Protein AF-0000000067050439 (afdb_homodimer)

Secondary structure (DSSP, 8-state):
---S--SS----GGGG--SEEEEEEEEET-SS--HHHHHHHHTS--EEEEEEEEGGGGGSHHHIIIIISSSEEEEEE-S--TTTS-EEEE-TTSEEEEEEEHHHHHHHT---EE-TTTTSSS-EEEEEEEHHHHHH-TTSHHHHHHHHIIIII---EEEEEEEEE-SS--THHHHHHTGGGT-EEEPPEEEEEEEEEEEEE---TT-TT-BTTTB--HHHHHHHHHHHHHHHHH-S--SS-S-TTSSPSSEEEEEEEEEEEEEEEE-HHHHHHHHHHHHHGGGS--S-SEEEEEEEE-TT-TTS--SS-----SS---EEEEEEETTS-EEEEEEE---SSS--/---S--SS----GGGG--SEEEEEEEEET-SS--HHHHHHHHTS--EEEEEEEEGGGGSSHHHIIIIISSSEEEEEE-S--TTTS-EEEE-TTSEEEEEEEHHHHHHHT---EE-TTTTSSS-EEEEEEEHHHHHH-TTSHHHHHHHHIIIII---EEEEEEEEE-SS--THHHHHHTGGGT-EEEPPEEEEEEEEEEEEE---TT-TT-BTTTB--HHHHHHHHHHHHHHHHH-S--SS-S-TTSSPSSEEEEEEEEEEEEEEEE-HHHHHHHHHHHHHGGGS--S-SEEEEEEEE-TT-TTS--SS-----SS---EEEEEEETTS-EEEEEEE---SSS--

Nearest PDB structures (foldseek):
  6ahr-assembly1_L  TM=8.702E-01  e=6.593E-51  Homo sapiens
  2hvy-assembly1_A  TM=1.397E-01  e=5.947E+00  Pyrococcus furiosus
  8tzr-assembly1_B  TM=1.098E-01  e=3.118E+00  Homo sapiens
  6ahr-assembly1_L  TM=8.702E-01  e=6.934E-52  Homo sapiens
  8w7d-assembly1_C  TM=1.546E-01  e=7.294E-02  Escherichia coli K-12

Sequence (688 aa):
MSDFCGPTDCNRPGSSVHGISQVSFLIPECGILSKELKDLVMGFGPYYFVKGLPLYELITHEFINTFVKKGSCYALTYNTNIDEDNTVALLPNGKLILSLDKDTYEETGLQGRPSQYSGRKTMRFIVSIDLMDLSSNLDSKKYKRVSWAFKEKKPLKFDFLLAWHQTGAEGSTMMSYFSGYGIQEHQPKIALSTTPDLRCPVLRSGLLGGEPEAACSAHELFDWLGAVFSHADLNNEPYNFVSTYCCPQPSSVVAQASLCSVTGFLLPERICVLLEQLCRYFDEPKLAPWVTLSVQGFADSPVSWRESEHGFQKGGEHLYNFVIFNNRDYWLQMAVGADDDCPPMSDFCGPTDCNRPGSSVHGISQVSFLIPECGILSKELKDLVMGFGPYYFVKGLPLYELITHEFINTFVKKGSCYALTYNTNIDEDNTVALLPNGKLILSLDKDTYEETGLQGRPSQYSGRKTMRFIVSIDLMDLSSNLDSKKYKRVSWAFKEKKPLKFDFLLAWHQTGAEGSTMMSYFSGYGIQEHQPKIALSTTPDLRCPVLRSGLLGGEPEAACSAHELFDWLGAVFSHADLNNEPYNFVSTYCCPQPSSVVAQASLCSVTGFLLPERICVLLEQLCRYFDEPKLAPWVTLSVQGFADSPVSWRESEHGFQKGGEHLYNFVIFNNRDYWLQMAVGADDDCPP

Foldseek 3Di:
DPCPCPPDPCPDPLLLFAWFFKKKKKFFQDFDDDPVLVCLQQVLAKKKKFFFAWPLLCLDLVNCVPFQVQFFKWKWFPPDFLVPDWIWIAGRNQKIKIKAFPVLVVQLVADWAWFVPPPDPTIITMDIDRSVVLNVDCPDPVVVSNSCSCPPRDGDTGIMMMDGDHDPDHPVVVCVSCVVRVMDMDDWDKQKDKDFFDKAFAADLVCQCADPQHGHHPVLRVQLVVVQVVVSVPDPPSPDPVPPPRRDPPIDTGGMMMMMMIGDRGDSVSVVVSVVVLLCVLVDPDPTQKMKMKIWRFQSGLPLAADPNYHSDHRDTFMKMWIAGSVRRMDIDGDGSNHDDDDD/DPCPCPPDPCVDPLLLFAWFFKKKKKFFLDFDDDPVLVCLQQVLAKKKKFFFAWPLLCLDLVNCVPFQVQFFKWKWFPPDFLVPDWIWIAGRNQKIKIKAWPVLVVQLVADWAWFVPPPDDTIITMDIDRSVVLNVDCPDPVVVSNSCSCPPRDGDTGIMMMDGDHDPDHPVVVCVSCVVRVMDMDDWDKQKDKAFFDKAFAADLVCQCADPQHGHHPVLRVQLVVVQVVVSVPDPPSPDPVPPPRRDPPIDTGGMMMMMMIGDRGDSVSVVVSVVVLLCVLVDPDPTQKMKMKIWRFQSGLPLAADPNHHSDHRDTFMKMWIAGSVRRMDIDGDGSNHDDDDD

InterPro domains:
  IPR013893 Ribonuclease P protein subunit Rpp40 [PF08584] (56-327)
  IPR013893 Ribonuclease P protein subunit Rpp40 [PTHR15396] (21-343)

Structure (mmCIF, N/CA/C/O backbone):
data_AF-0000000067050439-model_v1
#
loop_
_entity.id
_entity.type
_entity.pdbx_description
1 polymer 'Ribonuclease P/MRP subunit p40'
#
loop_
_atom_site.group_PDB
_atom_site.id
_atom_site.type_symbol
_atom_site.label_atom_id
_atom_site.label_alt_id
_atom_site.label_comp_id
_atom_site.label_asym_id
_atom_site.label_entity_id
_atom_site.label_seq_id
_atom_site.pdbx_PDB_ins_code
_atom_site.Cartn_x
_atom_site.Cartn_y
_atom_site.Cartn_z
_atom_site.occupancy
_atom_site.B_iso_or_equiv
_atom_site.auth_seq_id
_atom_site.auth_comp_id
_atom_site.auth_asym_id
_atom_site.auth_atom_id
_atom_site.pdbx_PDB_model_num
ATOM 1 N N . MET A 1 1 ? 19.719 -2.029 14.961 1 16.5 1 MET A N 1
ATOM 2 C CA . MET A 1 1 ? 19.641 -2.949 13.828 1 16.5 1 MET A CA 1
ATOM 3 C C . MET A 1 1 ? 18.203 -3.428 13.617 1 16.5 1 MET A C 1
ATOM 5 O O . MET A 1 1 ? 17.781 -4.414 14.219 1 16.5 1 MET A O 1
ATOM 9 N N . SER A 1 2 ? 17.312 -2.506 13.734 1 22.33 2 SER A N 1
ATOM 10 C CA . SER A 1 2 ? 15.883 -2.791 13.828 1 22.33 2 SER A CA 1
ATOM 11 C C . SER A 1 2 ? 15.414 -3.633 12.648 1 22.33 2 SER A C 1
ATOM 13 O O . SER A 1 2 ? 15.742 -3.336 11.492 1 22.33 2 SER A O 1
ATOM 15 N N . ASP A 1 3 ? 15.312 -4.906 12.875 1 24.02 3 ASP A N 1
ATOM 16 C CA . ASP A 1 3 ? 14.984 -6.066 12.055 1 24.02 3 ASP A CA 1
ATOM 17 C C . ASP A 1 3 ? 13.68 -5.855 11.297 1 24.02 3 ASP A C 1
ATOM 19 O O . ASP A 1 3 ? 12.625 -5.676 11.906 1 24.02 3 ASP A O 1
ATOM 23 N N . PHE A 1 4 ? 13.766 -5.102 10.25 1 26.8 4 PHE A N 1
ATOM 24 C CA . PHE A 1 4 ? 12.727 -4.84 9.266 1 26.8 4 PHE A CA 1
ATOM 25 C C . PHE A 1 4 ? 11.828 -6.055 9.086 1 26.8 4 PHE A C 1
ATOM 27 O O . PHE A 1 4 ? 10.633 -5.918 8.828 1 26.8 4 PHE A O 1
ATOM 34 N N . CYS A 1 5 ? 12.477 -7.199 8.688 1 27.95 5 CYS A N 1
ATOM 35 C CA . CYS A 1 5 ? 11.859 -8.477 8.328 1 27.95 5 CYS A CA 1
ATOM 36 C C . CYS A 1 5 ? 11.516 -9.281 9.578 1 27.95 5 CYS A C 1
ATOM 38 O O . CYS A 1 5 ? 12.336 -10.055 10.07 1 27.95 5 CYS A O 1
ATOM 40 N N . GLY A 1 6 ? 11 -8.648 10.578 1 28.27 6 GLY A N 1
ATOM 41 C CA . GLY A 1 6 ? 10.688 -9.82 11.367 1 28.27 6 GLY A CA 1
ATOM 42 C C . GLY A 1 6 ? 9.766 -10.797 10.656 1 28.27 6 GLY A C 1
ATOM 43 O O . GLY A 1 6 ? 9.062 -10.422 9.711 1 28.27 6 GLY A O 1
ATOM 44 N N . PRO A 1 7 ? 10.008 -12.117 10.633 1 32.09 7 PRO A N 1
ATOM 45 C CA . PRO A 1 7 ? 9.383 -13.234 9.922 1 32.09 7 PRO A CA 1
ATOM 46 C C . PRO A 1 7 ? 7.867 -13.07 9.773 1 32.09 7 PRO A C 1
ATOM 48 O O . PRO A 1 7 ? 7.289 -13.5 8.773 1 32.09 7 PRO A O 1
ATOM 51 N N . THR A 1 8 ? 7.125 -12.781 10.781 1 33.69 8 THR A N 1
ATOM 52 C CA . THR A 1 8 ? 5.711 -13.133 10.82 1 33.69 8 THR A CA 1
ATOM 53 C C . THR A 1 8 ? 4.867 -12.062 10.133 1 33.69 8 THR A C 1
ATOM 55 O O . THR A 1 8 ? 3.838 -12.375 9.523 1 33.69 8 THR A O 1
ATOM 58 N N . ASP A 1 9 ? 4.941 -10.766 10.586 1 34.25 9 ASP A N 1
ATOM 59 C CA . ASP A 1 9 ? 3.865 -9.828 10.281 1 34.25 9 ASP A CA 1
ATOM 60 C C . ASP A 1 9 ? 4.168 -9.031 9.016 1 34.25 9 ASP A C 1
ATOM 62 O O . ASP A 1 9 ? 4.582 -7.875 9.078 1 34.25 9 ASP A O 1
ATOM 66 N N . CYS A 1 10 ? 4.777 -9.57 8.047 1 34.25 10 CYS A N 1
ATOM 67 C CA . CYS A 1 10 ? 4.918 -8.93 6.746 1 34.25 10 CYS A CA 1
ATOM 68 C C . CYS A 1 10 ? 3.564 -8.477 6.207 1 34.25 10 CYS A C 1
ATOM 70 O O . CYS A 1 10 ? 2.982 -9.141 5.348 1 34.25 10 CYS A O 1
ATOM 72 N N . ASN A 1 11 ? 2.711 -8.031 6.859 1 38.75 11 ASN A N 1
ATOM 73 C CA . ASN A 1 11 ? 1.495 -7.496 6.25 1 38.75 11 ASN A CA 1
ATOM 74 C C . ASN A 1 11 ? 1.808 -6.375 5.266 1 38.75 11 ASN A C 1
ATOM 76 O O . ASN A 1 11 ? 1.307 -5.258 5.41 1 38.75 11 ASN A O 1
ATOM 80 N N . ARG A 1 12 ? 2.912 -6.594 4.469 1 44.56 12 ARG A N 1
ATOM 81 C CA . ARG A 1 12 ? 3.303 -5.656 3.42 1 44.56 12 ARG A CA 1
ATOM 82 C C . ARG A 1 12 ? 2.361 -5.746 2.225 1 44.56 12 ARG A C 1
ATOM 84 O O . ARG A 1 12 ? 1.794 -6.805 1.953 1 44.56 12 ARG A O 1
ATOM 91 N N . PRO A 1 13 ? 1.92 -4.633 1.777 1 47.62 13 PRO A N 1
ATOM 92 C CA . PRO A 1 13 ? 1.087 -4.68 0.573 1 47.62 13 PRO A CA 1
ATOM 93 C C . PRO A 1 13 ? 1.54 -5.754 -0.416 1 47.62 13 PRO A C 1
ATOM 95 O O . PRO A 1 13 ? 0.708 -6.395 -1.061 1 47.62 13 PRO A O 1
ATOM 98 N N . GLY A 1 14 ? 2.867 -5.945 -0.513 1 51.16 14 GLY A N 1
ATOM 99 C CA . GLY A 1 14 ? 3.377 -6.934 -1.45 1 51.16 14 GLY A CA 1
ATOM 100 C C . GLY A 1 14 ? 3.01 -8.352 -1.075 1 51.16 14 GLY A C 1
ATOM 101 O O . GLY A 1 14 ? 3.098 -9.266 -1.903 1 51.16 14 GLY A O 1
ATOM 102 N N . SER A 1 15 ? 2.637 -8.398 0.191 1 53.16 15 SER A N 1
ATOM 103 C CA . SER A 1 15 ? 2.344 -9.758 0.636 1 53.16 15 SER A CA 1
ATOM 104 C C . SER A 1 15 ? 0.953 -10.195 0.188 1 53.16 15 SER A C 1
ATOM 106 O O . SER A 1 15 ? 0.576 -11.352 0.368 1 53.16 15 SER A O 1
ATOM 108 N N . SER A 1 16 ? 0.408 -9.297 -0.619 1 57.53 16 SER A N 1
ATOM 109 C CA . SER A 1 16 ? -0.989 -9.555 -0.951 1 57.53 16 SER A CA 1
ATOM 110 C C . SER A 1 16 ? -1.111 -10.359 -2.242 1 57.53 16 SER A C 1
ATOM 112 O O . SER A 1 16 ? -2.188 -10.867 -2.564 1 57.53 16 SER A O 1
ATOM 114 N N . VAL A 1 17 ? -0.007 -10.391 -2.98 1 60.41 17 VAL A N 1
ATOM 115 C CA . VAL A 1 17 ? -0.057 -11.164 -4.215 1 60.41 17 VAL A CA 1
ATOM 116 C C . VAL A 1 17 ? 0.537 -12.555 -3.982 1 60.41 17 VAL A C 1
ATOM 118 O O . VAL A 1 17 ? 1.736 -12.688 -3.729 1 60.41 17 VAL A O 1
ATOM 121 N N . HIS A 1 18 ? -0.5 -13.469 -3.957 1 67.38 18 HIS A N 1
ATOM 122 C CA . HIS A 1 18 ? -0.06 -14.852 -3.812 1 67.38 18 HIS A CA 1
ATOM 123 C C . HIS A 1 18 ? 0.102 -15.523 -5.172 1 67.38 18 HIS A C 1
ATOM 125 O O . HIS A 1 18 ? -0.629 -15.211 -6.113 1 67.38 18 HIS A O 1
ATOM 131 N N . GLY A 1 19 ? 1.312 -16.031 -5.469 1 80.81 19 GLY A N 1
ATOM 132 C CA . GLY A 1 19 ? 1.628 -16.641 -6.75 1 80.81 19 GLY A CA 1
ATOM 133 C C . GLY A 1 19 ? 2.279 -15.68 -7.727 1 80.81 19 GLY A C 1
ATOM 134 O O . GLY A 1 19 ? 1.717 -15.383 -8.781 1 80.81 19 GLY A O 1
ATOM 135 N N . ILE A 1 20 ? 3.271 -15.273 -7.496 1 88.62 20 ILE A N 1
ATOM 136 C CA . ILE A 1 20 ? 4.012 -14.312 -8.305 1 88.62 20 ILE A CA 1
ATOM 137 C C . ILE A 1 20 ? 4.656 -15.023 -9.492 1 88.62 20 ILE A C 1
ATOM 139 O O . ILE A 1 20 ? 5.363 -16.016 -9.32 1 88.62 20 ILE A O 1
ATOM 143 N N . SER A 1 21 ? 4.34 -14.539 -10.734 1 92 21 SER A N 1
ATOM 144 C CA . SER A 1 21 ? 4.848 -15.172 -11.945 1 92 21 SER A CA 1
ATOM 145 C C . SER A 1 21 ? 6.062 -14.438 -12.492 1 92 21 SER A C 1
ATOM 147 O O . SER A 1 21 ? 6.848 -15 -13.258 1 92 21 SER A O 1
ATOM 149 N N . GLN A 1 22 ? 6.152 -13.18 -12.117 1 93.69 22 GLN A N 1
ATOM 150 C CA . GLN A 1 22 ? 7.238 -12.391 -12.695 1 93.69 22 GLN A CA 1
ATOM 151 C C . GLN A 1 22 ? 7.586 -11.203 -11.805 1 93.69 22 GLN A C 1
ATOM 153 O O . GLN A 1 22 ? 6.699 -10.57 -11.227 1 93.69 22 GLN A O 1
ATOM 158 N N . VAL A 1 23 ? 8.867 -10.906 -11.703 1 95.5 23 VAL A N 1
ATOM 159 C CA . VAL A 1 23 ? 9.359 -9.688 -11.07 1 95.5 23 VAL A CA 1
ATOM 160 C C . VAL A 1 23 ? 10.406 -9.023 -11.961 1 95.5 23 VAL A C 1
ATOM 162 O O . VAL A 1 23 ? 11.227 -9.711 -12.578 1 95.5 23 VAL A O 1
ATOM 165 N N . SER A 1 24 ? 10.297 -7.773 -12.125 1 96.38 24 SER A N 1
ATOM 166 C CA . SER A 1 24 ? 11.258 -7.02 -12.922 1 96.38 24 SER A CA 1
ATOM 167 C C . SER A 1 24 ? 11.664 -5.727 -12.227 1 96.38 24 SER A C 1
ATOM 169 O O . SER A 1 24 ? 10.875 -5.133 -11.492 1 96.38 24 SER A O 1
ATOM 171 N N . PHE A 1 25 ? 12.945 -5.344 -12.398 1 97.25 25 PHE A N 1
ATOM 172 C CA . PHE A 1 25 ? 13.367 -4.047 -11.883 1 97.25 25 PHE A CA 1
ATOM 173 C C . PHE A 1 25 ? 14.328 -3.367 -12.844 1 97.25 25 PHE A C 1
ATOM 175 O O . PHE A 1 25 ? 14.969 -4.027 -13.664 1 97.25 25 PHE A O 1
ATOM 182 N N . LEU A 1 26 ? 14.312 -2.1 -12.852 1 96.75 26 LEU A N 1
ATOM 183 C CA . LEU A 1 26 ? 15.164 -1.25 -13.68 1 96.75 26 LEU A CA 1
ATOM 184 C C . LEU A 1 26 ? 15.906 -0.227 -12.82 1 96.75 26 LEU A C 1
ATOM 186 O O . LEU A 1 26 ? 15.305 0.413 -11.953 1 96.75 26 LEU A O 1
ATOM 190 N N . ILE A 1 27 ? 17.219 -0.145 -12.992 1 97.62 27 ILE A N 1
ATOM 191 C CA . ILE A 1 27 ? 18.062 0.844 -12.32 1 97.62 27 ILE A CA 1
ATOM 192 C C . ILE A 1 27 ? 18.766 1.717 -13.359 1 97.62 27 ILE A C 1
ATOM 194 O O . ILE A 1 27 ? 19.719 1.282 -14 1 97.62 27 ILE A O 1
ATOM 198 N N . PRO A 1 28 ? 18.266 2.949 -13.461 1 96.69 28 PRO A N 1
ATOM 199 C CA . PRO A 1 28 ? 18.984 3.861 -14.352 1 96.69 28 PRO A CA 1
ATOM 200 C C . PRO A 1 28 ? 20.391 4.211 -13.836 1 96.69 28 PRO A C 1
ATOM 202 O O . PRO A 1 28 ? 20.641 4.113 -12.633 1 96.69 28 PRO A O 1
ATOM 205 N N . GLU A 1 29 ? 21.312 4.609 -14.703 1 96.62 29 GLU A N 1
ATOM 206 C CA . GLU A 1 29 ? 22.672 5.031 -14.391 1 96.62 29 GLU A CA 1
ATOM 207 C C . GLU A 1 29 ? 23.438 3.939 -13.648 1 96.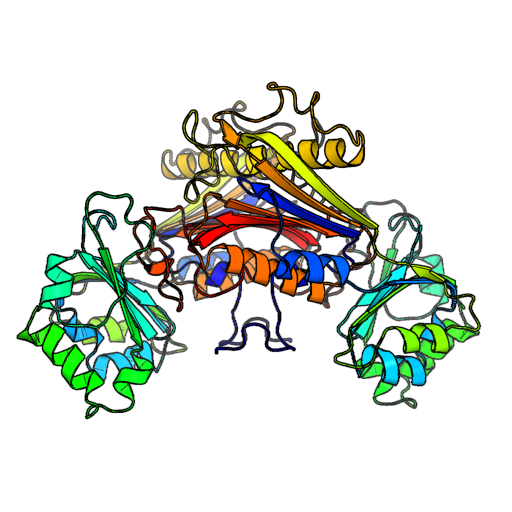62 29 GLU A C 1
ATOM 209 O O . GLU A 1 29 ? 24.141 4.215 -12.672 1 96.62 29 GLU A O 1
ATOM 214 N N . CYS A 1 30 ? 23.078 2.738 -14 1 94.88 30 CYS A N 1
ATOM 215 C CA . CYS A 1 30 ? 23.734 1.583 -13.398 1 94.88 30 CYS A CA 1
ATOM 216 C C . CYS A 1 30 ? 24.234 0.623 -14.477 1 94.88 30 CYS A C 1
ATOM 218 O O . CYS A 1 30 ? 23.438 0.007 -15.18 1 94.88 30 CYS A O 1
ATOM 220 N N . GLY A 1 31 ? 25.531 0.478 -14.555 1 90.5 31 GLY A N 1
ATOM 221 C CA . GLY A 1 31 ? 26.125 -0.41 -15.539 1 90.5 31 GLY A CA 1
ATOM 222 C C . GLY A 1 31 ? 26.297 -1.832 -15.039 1 90.5 31 GLY A C 1
ATOM 223 O O . GLY A 1 31 ? 26.219 -2.783 -15.82 1 90.5 31 GLY A O 1
ATOM 224 N N . ILE A 1 32 ? 26.625 -1.901 -13.805 1 90.88 32 ILE A N 1
ATOM 225 C CA . ILE A 1 32 ? 26.844 -3.213 -13.203 1 90.88 32 ILE A CA 1
ATOM 226 C C . ILE A 1 32 ? 26.062 -3.316 -11.891 1 90.88 32 ILE A C 1
ATOM 228 O O . ILE A 1 32 ? 26.219 -2.48 -11 1 90.88 32 ILE A O 1
ATOM 232 N N . LEU A 1 33 ? 25.219 -4.352 -11.883 1 92.44 33 LEU A N 1
ATOM 233 C CA . LEU A 1 33 ? 24.484 -4.57 -10.648 1 92.44 33 LEU A CA 1
ATOM 234 C C . LEU A 1 33 ? 25.422 -4.918 -9.5 1 92.44 33 LEU A C 1
ATOM 236 O O . LEU A 1 33 ? 26.438 -5.598 -9.703 1 92.44 33 LEU A O 1
ATOM 240 N N . SER A 1 34 ? 25.109 -4.477 -8.375 1 92.69 34 SER A N 1
ATOM 241 C CA . SER A 1 34 ? 25.891 -4.84 -7.199 1 92.69 34 SER A CA 1
ATOM 242 C C . SER A 1 34 ? 25.906 -6.352 -6.988 1 92.69 34 SER A C 1
ATOM 244 O O . SER A 1 34 ? 24.984 -7.051 -7.43 1 92.69 34 SER A O 1
ATOM 246 N N . LYS A 1 35 ? 26.906 -6.863 -6.34 1 93.38 35 LYS A N 1
ATOM 247 C CA . LYS A 1 35 ? 27 -8.289 -6.035 1 93.38 35 LYS A CA 1
ATOM 248 C C . LYS A 1 35 ? 25.812 -8.758 -5.203 1 93.38 35 LYS A C 1
ATOM 250 O O . LYS A 1 35 ? 25.281 -9.852 -5.418 1 93.38 35 LYS A O 1
ATOM 255 N N . GLU A 1 36 ? 25.375 -7.902 -4.316 1 93.25 36 GLU A N 1
ATOM 256 C CA . GLU A 1 36 ? 24.25 -8.234 -3.438 1 93.25 36 GLU A CA 1
ATOM 257 C C . GLU A 1 36 ? 22.984 -8.461 -4.238 1 93.25 36 GLU A C 1
ATOM 259 O O . GLU A 1 36 ? 22.266 -9.445 -4.02 1 93.25 36 GLU A O 1
ATOM 264 N N . LEU A 1 37 ? 22.781 -7.578 -5.141 1 94.75 37 LEU A N 1
ATOM 265 C CA . LEU A 1 37 ? 21.562 -7.68 -5.945 1 94.75 37 LEU A CA 1
ATOM 266 C C . LEU A 1 37 ? 21.641 -8.859 -6.902 1 94.75 37 LEU A C 1
ATOM 268 O O . LEU A 1 37 ? 20.672 -9.586 -7.078 1 94.75 37 LEU A O 1
ATOM 272 N N . LYS A 1 38 ? 22.781 -9.078 -7.5 1 94.81 38 LYS A N 1
ATOM 273 C CA . LYS A 1 38 ? 22.984 -10.195 -8.414 1 94.81 38 LYS A CA 1
ATOM 274 C C . LYS A 1 38 ? 22.797 -11.531 -7.695 1 94.81 38 LYS A C 1
ATOM 276 O O . LYS A 1 38 ? 22.094 -12.414 -8.18 1 94.81 38 LYS A O 1
ATOM 281 N N . ASP A 1 39 ? 23.391 -11.625 -6.566 1 94.75 39 ASP A N 1
ATOM 282 C CA . ASP A 1 39 ? 23.297 -12.859 -5.789 1 94.75 39 ASP A CA 1
ATOM 283 C C . ASP A 1 39 ? 21.859 -13.141 -5.387 1 94.75 39 ASP A C 1
ATOM 285 O O . ASP A 1 39 ? 21.422 -14.297 -5.387 1 94.75 39 ASP A O 1
ATOM 289 N N . LEU A 1 40 ? 21.203 -12.156 -5.062 1 94.31 40 LEU A N 1
ATOM 290 C CA . LEU A 1 40 ? 19.812 -12.297 -4.648 1 94.31 40 LEU A CA 1
ATOM 291 C C . LEU A 1 40 ? 18.953 -12.828 -5.793 1 94.31 40 LEU A C 1
ATOM 293 O O . LEU A 1 40 ? 18.203 -13.781 -5.613 1 94.31 40 LEU A O 1
ATOM 297 N N . VAL A 1 41 ? 19.109 -12.258 -6.93 1 94.44 41 VAL A N 1
ATOM 298 C CA . VAL A 1 41 ? 18.312 -12.633 -8.086 1 94.44 41 VAL A CA 1
ATOM 299 C C . VAL A 1 41 ? 18.656 -14.055 -8.516 1 94.44 41 VAL A C 1
ATOM 301 O O . VAL A 1 41 ? 17.781 -14.844 -8.867 1 94.44 41 VAL A O 1
ATOM 304 N N . MET A 1 42 ? 19.875 -14.344 -8.43 1 92.5 42 MET A N 1
ATOM 305 C CA . MET A 1 42 ? 20.328 -15.68 -8.812 1 92.5 42 MET A CA 1
ATOM 306 C C . MET A 1 42 ? 19.938 -16.703 -7.762 1 92.5 42 MET A C 1
ATOM 308 O O . MET A 1 42 ? 19.969 -17.906 -8.031 1 92.5 42 MET A O 1
ATOM 312 N N . GLY A 1 43 ? 19.578 -16.234 -6.582 1 90.69 43 GLY A N 1
ATOM 313 C CA . GLY A 1 43 ? 19.281 -17.109 -5.469 1 90.69 43 GLY A CA 1
ATOM 314 C C . GLY A 1 43 ? 17.797 -17.219 -5.172 1 90.69 43 GLY A C 1
ATOM 315 O O . GLY A 1 43 ? 17.391 -17.469 -4.031 1 90.69 43 GLY A O 1
ATOM 316 N N . PHE A 1 44 ? 16.875 -16.891 -6.035 1 90.25 44 PHE A N 1
ATOM 317 C CA . 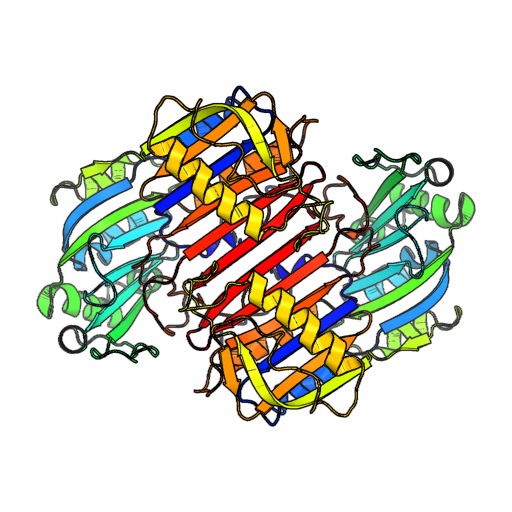PHE A 1 44 ? 15.438 -16.969 -5.797 1 90.25 44 PHE A CA 1
ATOM 318 C C . PHE A 1 44 ? 15.008 -18.406 -5.516 1 90.25 44 PHE A C 1
ATOM 320 O O . PHE A 1 44 ? 14.008 -18.641 -4.836 1 90.25 44 PHE A O 1
ATOM 327 N N . GLY A 1 45 ? 15.719 -19.391 -5.875 1 86.62 45 GLY A N 1
ATOM 328 C CA . GLY A 1 45 ? 15.461 -20.781 -5.562 1 86.62 45 GLY A CA 1
ATOM 329 C C . GLY A 1 45 ? 14.508 -21.453 -6.543 1 86.62 45 GLY A C 1
ATOM 330 O O . GLY A 1 45 ? 13.828 -20.766 -7.312 1 86.62 45 GLY A O 1
ATOM 331 N N . PRO A 1 46 ? 14.414 -22.719 -6.453 1 92.62 46 PRO A N 1
ATOM 332 C CA . PRO A 1 46 ? 13.609 -23.484 -7.41 1 92.62 46 PRO A CA 1
ATOM 333 C C . PRO A 1 46 ? 12.125 -23.5 -7.039 1 92.62 46 PRO A C 1
ATOM 335 O O . PRO A 1 46 ? 11.758 -23.141 -5.922 1 92.62 46 PRO A O 1
ATOM 338 N N . TYR A 1 47 ? 11.359 -23.781 -8.031 1 94.81 47 TYR A N 1
ATOM 339 C CA . TYR A 1 47 ? 9.969 -24.203 -7.844 1 94.81 47 TYR A CA 1
ATOM 340 C C . TYR A 1 47 ? 9.703 -25.531 -8.539 1 94.81 47 TYR A C 1
ATOM 342 O O . TYR A 1 47 ? 10.586 -26.078 -9.211 1 94.81 47 TYR A O 1
ATOM 350 N N . TYR A 1 48 ? 8.523 -26.062 -8.242 1 95.62 48 TYR A N 1
ATOM 351 C CA . TYR A 1 48 ? 8.312 -27.438 -8.664 1 95.62 48 TYR A CA 1
ATOM 352 C C . TYR A 1 48 ? 7 -27.578 -9.422 1 95.62 48 TYR A C 1
ATOM 354 O O . TYR A 1 48 ? 6.062 -26.812 -9.195 1 95.62 48 TYR A O 1
ATOM 362 N N . PHE A 1 49 ? 7.07 -28.562 -10.336 1 95.81 49 PHE A N 1
ATOM 363 C CA . PHE A 1 49 ? 5.879 -28.922 -11.102 1 95.81 49 PHE A CA 1
ATOM 364 C C . PHE A 1 49 ? 5.543 -30.406 -10.914 1 95.81 49 PHE A C 1
ATOM 366 O O . PHE A 1 49 ? 6.418 -31.266 -11.031 1 95.81 49 PHE A O 1
ATOM 373 N N . VAL A 1 50 ? 4.324 -30.641 -10.516 1 96.5 50 VAL A N 1
ATOM 374 C CA . VAL A 1 50 ? 3.838 -32 -10.398 1 96.5 50 VAL A CA 1
ATOM 375 C C . VAL A 1 50 ? 2.586 -32.188 -11.25 1 96.5 50 VAL A C 1
ATOM 377 O O . VAL A 1 50 ? 1.603 -31.469 -11.086 1 96.5 50 VAL A O 1
ATOM 380 N N . LYS A 1 51 ? 2.607 -33.156 -12.141 1 94.69 51 LYS A N 1
ATOM 381 C CA . LYS A 1 51 ? 1.477 -33.406 -13.031 1 94.69 51 LYS A CA 1
ATOM 382 C C . LYS A 1 51 ? 0.506 -34.406 -12.406 1 94.69 51 LYS A C 1
ATOM 384 O O . LYS A 1 51 ? 0.923 -35.438 -11.883 1 94.69 51 LYS A O 1
ATOM 389 N N . GLY A 1 52 ? -0.722 -34.094 -12.422 1 94.88 52 GLY A N 1
ATOM 390 C CA . GLY A 1 52 ? -1.775 -35 -11.992 1 94.88 52 GLY A CA 1
ATOM 391 C C . GLY A 1 52 ? -1.689 -35.344 -10.523 1 94.88 52 GLY A C 1
ATOM 392 O O . GLY A 1 52 ? -1.802 -36.531 -10.156 1 94.88 52 GLY A O 1
ATOM 393 N N . LEU A 1 53 ? -1.4 -34.438 -9.727 1 96.25 53 LEU A N 1
ATOM 394 C CA . LEU A 1 53 ? -1.288 -34.656 -8.289 1 96.25 53 LEU A CA 1
ATOM 395 C C . LEU A 1 53 ? -2.668 -34.75 -7.645 1 96.25 53 LEU A C 1
ATOM 397 O O . LEU A 1 53 ? -3.484 -33.844 -7.785 1 96.25 53 LEU A O 1
ATOM 401 N N . PRO A 1 54 ? -2.887 -35.844 -6.984 1 97 54 PRO A N 1
ATOM 402 C CA . PRO A 1 54 ? -4.148 -35.938 -6.246 1 97 54 PRO A CA 1
ATOM 403 C C . PRO A 1 54 ? -4.246 -34.875 -5.148 1 97 54 PRO A C 1
ATOM 405 O O . PRO A 1 54 ? -3.289 -34.656 -4.402 1 97 54 PRO A O 1
ATOM 408 N N . LEU A 1 55 ? -5.406 -34.219 -5.043 1 96.69 55 LEU A N 1
ATOM 409 C CA . LEU A 1 55 ? -5.633 -33.156 -4.066 1 96.69 55 LEU A CA 1
ATOM 410 C C . LEU A 1 55 ? -5.457 -33.688 -2.645 1 96.69 55 LEU A C 1
ATOM 412 O O . LEU A 1 55 ? -5.004 -32.969 -1.761 1 96.69 55 LEU A O 1
ATOM 416 N N . TYR A 1 56 ? -5.742 -34.938 -2.443 1 96 56 TYR A N 1
ATOM 417 C CA . TYR A 1 56 ? -5.656 -35.562 -1.128 1 96 56 TYR A CA 1
ATOM 418 C C . TYR A 1 56 ? -4.238 -35.469 -0.576 1 96 56 TYR A C 1
ATOM 420 O O . TYR A 1 56 ? -4.039 -35.406 0.64 1 96 56 TYR A O 1
ATOM 428 N N . GLU A 1 57 ? -3.238 -35.438 -1.41 1 96.06 57 GLU A N 1
ATOM 429 C CA . GLU A 1 57 ? -1.841 -35.438 -0.986 1 96.06 57 GLU A CA 1
ATOM 430 C C . GLU A 1 57 ? -1.523 -34.156 -0.217 1 96.06 57 GLU A C 1
ATOM 432 O O . GLU A 1 57 ? -0.601 -34.125 0.6 1 96.06 57 GLU A O 1
ATOM 437 N N . LEU A 1 58 ? -2.314 -33.062 -0.459 1 96.56 58 LEU A N 1
ATOM 438 C CA . LEU A 1 58 ? -2.051 -31.781 0.16 1 96.56 58 LEU A CA 1
ATOM 439 C C . LEU A 1 58 ? -2.699 -31.703 1.538 1 96.56 58 LEU A C 1
ATOM 441 O O . LEU A 1 58 ? -2.477 -30.734 2.275 1 96.56 58 LEU A O 1
ATOM 445 N N . ILE A 1 59 ? -3.449 -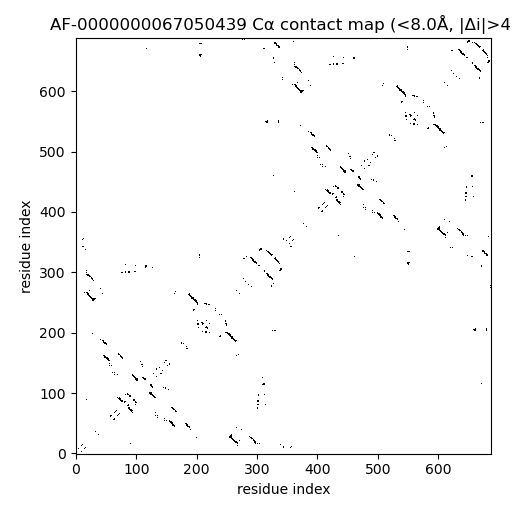32.688 1.946 1 95.75 59 ILE A N 1
ATOM 446 C CA . ILE A 1 59 ? -4.109 -32.594 3.244 1 95.75 59 ILE A CA 1
ATOM 447 C C . ILE A 1 59 ? -3.631 -33.719 4.152 1 95.75 59 ILE A C 1
ATOM 449 O O . ILE A 1 59 ? -4.16 -33.906 5.25 1 95.75 59 ILE A O 1
ATOM 453 N N . THR A 1 60 ? -2.684 -34.531 3.633 1 93.94 60 THR A N 1
ATOM 454 C CA . THR A 1 60 ? -2.141 -35.594 4.48 1 93.94 60 THR A CA 1
ATOM 455 C C . THR A 1 60 ? -1.41 -35 5.684 1 93.94 60 THR A C 1
ATOM 457 O O . THR A 1 60 ? -0.869 -33.875 5.602 1 93.94 60 THR A O 1
ATOM 460 N N . HIS A 1 61 ? -1.315 -35.719 6.699 1 92.06 61 HIS A N 1
ATOM 461 C CA . HIS A 1 61 ? -0.648 -35.281 7.918 1 92.06 61 HIS A CA 1
ATOM 462 C C . HIS A 1 61 ? 0.832 -35 7.668 1 92.06 61 HIS A C 1
ATOM 464 O O . HIS A 1 61 ? 1.382 -34.031 8.172 1 92.06 61 HIS A O 1
ATOM 470 N N . GLU A 1 62 ? 1.422 -35.875 7.031 1 92.5 62 GLU A N 1
ATOM 471 C CA . GLU A 1 62 ? 2.848 -35.719 6.746 1 92.5 62 GLU A CA 1
ATOM 472 C C . GLU A 1 62 ? 3.127 -34.469 5.949 1 92.5 62 GLU A C 1
ATOM 474 O O . GLU A 1 62 ? 4.07 -33.719 6.25 1 92.5 62 GLU A O 1
ATOM 479 N N . PHE A 1 63 ? 2.32 -34.188 4.988 1 94.69 63 PHE A N 1
ATOM 480 C CA . PHE A 1 63 ? 2.5 -33 4.172 1 94.69 63 PHE A CA 1
ATOM 481 C C . PHE A 1 63 ? 2.336 -31.734 5.016 1 94.69 63 PHE A C 1
ATOM 483 O O . PHE A 1 63 ? 3.176 -30.844 4.969 1 94.69 63 PHE A O 1
ATOM 490 N N . ILE A 1 64 ? 1.291 -31.672 5.773 1 94.75 64 ILE A N 1
ATOM 491 C CA . ILE A 1 64 ? 0.976 -30.484 6.562 1 94.75 64 ILE A CA 1
ATOM 492 C C . ILE A 1 64 ? 2.082 -30.234 7.586 1 94.75 64 ILE A C 1
ATOM 494 O O . ILE A 1 64 ? 2.57 -29.109 7.723 1 94.75 64 ILE A O 1
ATOM 498 N N . ASN A 1 65 ? 2.521 -31.219 8.203 1 91.44 65 ASN A N 1
ATOM 499 C CA . ASN A 1 65 ? 3.545 -31.078 9.234 1 91.44 65 ASN A CA 1
ATOM 500 C C . ASN A 1 65 ? 4.887 -30.656 8.633 1 91.44 65 ASN A C 1
ATOM 502 O O . ASN A 1 65 ? 5.625 -29.891 9.242 1 91.44 65 ASN A O 1
ATOM 506 N N . THR A 1 66 ? 5.137 -31.156 7.492 1 90.81 66 THR A N 1
ATOM 507 C CA . THR A 1 66 ? 6.445 -30.922 6.895 1 90.81 66 THR A CA 1
ATOM 508 C C . THR A 1 66 ? 6.492 -29.562 6.203 1 90.81 66 THR A C 1
ATOM 510 O O . THR A 1 66 ? 7.457 -28.812 6.355 1 90.81 66 THR A O 1
ATOM 513 N N . PHE A 1 67 ? 5.438 -29.234 5.441 1 92.94 67 PHE A N 1
ATOM 514 C CA . PHE A 1 67 ? 5.562 -28.109 4.512 1 92.94 67 PHE A CA 1
ATOM 515 C C . PHE A 1 67 ? 4.727 -26.922 4.969 1 92.94 67 PHE A C 1
ATOM 517 O O . PHE A 1 67 ? 5.004 -25.781 4.598 1 92.94 67 PHE A O 1
ATOM 524 N N . VAL A 1 68 ? 3.738 -27.125 5.762 1 92.38 68 VAL A N 1
ATOM 525 C CA . VAL A 1 68 ? 2.838 -26.047 6.148 1 92.38 68 VAL A CA 1
ATOM 526 C C . VAL A 1 68 ? 3.215 -25.531 7.535 1 92.38 68 VAL A C 1
ATOM 528 O O . VAL A 1 68 ? 3.369 -24.328 7.734 1 92.38 68 VAL A O 1
ATOM 531 N N . LYS A 1 69 ? 3.469 -26.391 8.422 1 89.44 69 LYS A N 1
ATOM 532 C CA . LYS A 1 69 ? 3.756 -25.984 9.797 1 89.44 69 LYS A CA 1
ATOM 533 C C . LYS A 1 69 ? 5.195 -25.5 9.945 1 89.44 69 LYS A C 1
ATOM 535 O O . LYS A 1 69 ? 5.473 -24.578 10.719 1 89.44 69 LYS A O 1
ATOM 540 N N . LYS A 1 70 ? 6.07 -26.109 9.203 1 87.75 70 LYS A N 1
ATOM 541 C CA . LYS A 1 70 ? 7.492 -25.812 9.375 1 87.75 70 LYS A CA 1
ATOM 542 C C . LYS A 1 70 ? 7.965 -24.781 8.359 1 87.75 70 LYS A C 1
ATOM 544 O O . LYS A 1 70 ? 9.156 -24.469 8.289 1 87.75 70 LYS A O 1
ATOM 549 N N . GLY A 1 71 ? 7.098 -24.297 7.582 1 87.69 71 GLY A N 1
ATOM 550 C CA . GLY A 1 71 ? 7.43 -23.312 6.566 1 87.69 71 GLY A CA 1
ATOM 551 C C . GLY A 1 71 ? 6.211 -22.75 5.859 1 87.69 71 GLY A C 1
ATOM 552 O O . GLY A 1 71 ? 5.09 -22.859 6.355 1 87.69 71 GLY A O 1
ATOM 553 N N . SER A 1 72 ? 6.539 -22.062 4.801 1 87.81 72 SER A N 1
ATOM 554 C CA . SER A 1 72 ? 5.477 -21.531 3.947 1 87.81 72 SER A CA 1
ATOM 555 C C . SER A 1 72 ? 5.434 -22.25 2.605 1 87.81 72 SER A C 1
ATOM 557 O O . SER A 1 72 ? 6.348 -22.109 1.791 1 87.81 72 SER A O 1
ATOM 559 N N . CYS A 1 73 ? 4.398 -22.969 2.459 1 91.94 73 CYS A N 1
ATOM 560 C CA . CYS A 1 73 ? 4.242 -23.719 1.217 1 91.94 73 CYS A CA 1
ATOM 561 C C . CYS A 1 73 ? 3.203 -23.062 0.314 1 91.94 73 CYS A C 1
ATOM 563 O O . CYS A 1 73 ? 2.156 -22.609 0.788 1 91.94 73 CYS A O 1
ATOM 565 N N . TYR A 1 74 ? 3.59 -22.984 -0.961 1 91.5 74 TYR A N 1
ATOM 566 C CA . TYR A 1 74 ? 2.688 -22.453 -1.975 1 91.5 74 TYR A CA 1
ATOM 567 C C . TYR A 1 74 ? 2.361 -23.516 -3.025 1 91.5 74 TYR A C 1
ATOM 569 O O . TYR A 1 74 ? 3.246 -24.234 -3.482 1 91.5 74 TYR A O 1
ATOM 577 N N . ALA A 1 75 ? 1.129 -23.594 -3.33 1 93.5 75 ALA A N 1
ATOM 578 C CA . ALA A 1 75 ? 0.692 -24.453 -4.426 1 93.5 75 ALA A CA 1
ATOM 579 C C . ALA A 1 75 ? -0.377 -23.766 -5.27 1 93.5 75 ALA A C 1
ATOM 581 O O . ALA A 1 75 ? -1.256 -23.094 -4.738 1 93.5 75 ALA A O 1
ATOM 582 N N . LEU A 1 76 ? -0.254 -23.953 -6.566 1 91.94 76 LEU A N 1
ATOM 583 C CA . LEU A 1 76 ? -1.207 -23.359 -7.5 1 91.94 76 LEU A CA 1
ATOM 584 C C . LEU A 1 76 ? -1.465 -24.297 -8.68 1 91.94 76 LEU A C 1
ATOM 586 O O . LEU A 1 76 ? -0.527 -24.859 -9.25 1 91.94 76 LEU A O 1
ATOM 590 N N . THR A 1 77 ? -2.766 -24.438 -8.945 1 92.12 77 THR A N 1
ATOM 591 C CA . THR A 1 77 ? -3.072 -25.219 -10.141 1 92.12 77 THR A CA 1
ATOM 592 C C . THR A 1 77 ? -2.51 -24.547 -11.391 1 92.12 77 THR A C 1
ATOM 594 O O . THR A 1 77 ? -2.557 -23.328 -11.516 1 92.12 77 THR A O 1
ATOM 597 N N . TYR A 1 78 ? -1.939 -25.359 -12.188 1 88 78 TYR A N 1
ATOM 598 C CA . TYR A 1 78 ? -1.267 -24.859 -13.383 1 88 78 TYR A CA 1
ATOM 599 C C . TYR A 1 78 ? -2.045 -25.234 -14.641 1 88 78 TYR A C 1
ATOM 601 O O . TYR A 1 78 ? -2.676 -26.297 -14.695 1 88 78 TYR A O 1
ATOM 609 N N . ASN A 1 79 ? -2.027 -24.375 -15.711 1 76.75 79 ASN A N 1
ATOM 610 C CA . ASN A 1 79 ? -2.641 -24.578 -17.016 1 76.75 79 ASN A CA 1
ATOM 611 C C . ASN A 1 79 ? -4.16 -24.672 -16.922 1 76.75 79 ASN A C 1
ATOM 613 O O . ASN A 1 79 ? -4.777 -25.531 -17.547 1 76.75 79 ASN A O 1
ATOM 617 N N . THR A 1 80 ? -4.699 -23.906 -15.969 1 71.94 80 THR A N 1
ATOM 618 C CA . THR A 1 80 ? -6.148 -23.859 -15.82 1 71.94 80 THR A CA 1
ATOM 619 C C . THR A 1 80 ? -6.656 -22.438 -16.016 1 71.94 80 THR A C 1
ATOM 621 O O . THR A 1 80 ? -5.91 -21.469 -15.844 1 71.94 80 THR A O 1
ATOM 624 N N . ASN A 1 81 ? -7.785 -22.469 -16.688 1 66.44 81 ASN A N 1
ATOM 625 C CA . ASN A 1 81 ? -8.523 -21.203 -16.75 1 66.44 81 ASN A CA 1
ATOM 626 C C . ASN A 1 81 ? -9.539 -21.094 -15.617 1 66.44 81 ASN A C 1
ATOM 628 O O . ASN A 1 81 ? -10.469 -21.891 -15.531 1 66.44 81 ASN A O 1
ATOM 632 N N . ILE A 1 82 ? -9.367 -20.172 -14.797 1 59.09 82 ILE A N 1
ATOM 633 C CA . ILE A 1 82 ? -10.148 -20.031 -13.57 1 59.09 82 ILE A CA 1
ATOM 634 C C . ILE A 1 82 ? -11.633 -19.922 -13.914 1 59.09 82 ILE A C 1
ATOM 636 O O . ILE A 1 82 ? -12.492 -20.359 -13.133 1 59.09 82 ILE A O 1
ATOM 640 N N . ASP A 1 83 ? -11.883 -19.391 -15.07 1 64.06 83 ASP A N 1
ATOM 641 C CA . ASP A 1 83 ? -13.273 -19.203 -15.453 1 64.06 83 ASP A CA 1
ATOM 642 C C . ASP A 1 83 ? -13.906 -20.5 -15.922 1 64.06 83 ASP A C 1
ATOM 644 O O . ASP A 1 83 ? -15.125 -20.656 -15.883 1 64.06 83 ASP A O 1
ATOM 648 N N . GLU A 1 84 ? -13.016 -21.375 -16.219 1 70.56 84 GLU A N 1
ATOM 649 C CA . GLU A 1 84 ? -13.57 -22.562 -16.859 1 70.56 84 GLU A CA 1
ATOM 650 C C . GLU A 1 84 ? -13.203 -23.828 -16.094 1 70.56 84 GLU A C 1
ATOM 652 O O . GLU A 1 84 ? -13.984 -24.781 -16.047 1 70.56 84 GLU A O 1
ATOM 657 N N . ASP A 1 85 ? -12.125 -23.672 -15.422 1 82.19 85 ASP A N 1
ATOM 658 C CA . ASP A 1 85 ? -11.617 -24.891 -14.82 1 82.19 85 ASP A CA 1
ATOM 659 C C . ASP A 1 85 ? -11.664 -24.828 -13.297 1 82.19 85 ASP A C 1
ATOM 661 O O . ASP A 1 85 ? -11.711 -23.734 -12.727 1 82.19 85 ASP A O 1
ATOM 665 N N . ASN A 1 86 ? -11.797 -26 -12.664 1 89.19 86 ASN A N 1
ATOM 666 C CA . ASN A 1 86 ? -11.578 -26.062 -11.227 1 89.19 86 ASN A CA 1
ATOM 667 C C . ASN A 1 86 ? -10.141 -25.719 -10.859 1 89.19 86 ASN A C 1
ATOM 669 O O . ASN A 1 86 ? -9.195 -26.172 -11.523 1 89.19 86 ASN A O 1
ATOM 673 N N . THR A 1 87 ? -10.031 -24.844 -9.953 1 89.62 87 THR A N 1
ATOM 674 C CA . THR A 1 87 ? -8.688 -24.406 -9.57 1 89.62 87 THR A CA 1
ATOM 675 C C . THR A 1 87 ? -8.5 -24.5 -8.055 1 89.62 87 THR A C 1
ATOM 677 O O . THR A 1 87 ? -9.469 -24.438 -7.301 1 89.62 87 THR A O 1
ATOM 680 N N . VAL A 1 88 ? -7.219 -24.734 -7.652 1 91.31 88 VAL A N 1
ATOM 681 C CA . VAL A 1 88 ? -6.852 -24.844 -6.242 1 91.31 88 VAL A CA 1
ATOM 682 C C . VAL A 1 88 ? -5.598 -24.031 -5.965 1 91.31 88 VAL A C 1
ATOM 684 O O . VAL A 1 88 ? -4.688 -23.969 -6.793 1 91.31 88 VAL A O 1
ATOM 687 N N . ALA A 1 89 ? -5.602 -23.406 -4.785 1 90.38 89 ALA A N 1
ATOM 688 C CA . ALA A 1 89 ? -4.418 -22.688 -4.34 1 90.38 89 ALA A CA 1
ATOM 689 C C . ALA A 1 89 ? -4.156 -22.922 -2.854 1 90.38 89 ALA A C 1
ATOM 691 O O . ALA A 1 89 ? -5.09 -22.938 -2.049 1 90.38 89 ALA A O 1
ATOM 692 N N . LEU A 1 90 ? -2.924 -23.203 -2.543 1 92.31 90 LEU A N 1
ATOM 693 C CA . LEU A 1 90 ? -2.475 -23.25 -1.157 1 92.31 90 LEU A CA 1
ATOM 694 C C . LEU A 1 90 ? -1.682 -22 -0.802 1 92.31 90 LEU A C 1
ATOM 696 O O . LEU A 1 90 ? -0.679 -21.688 -1.449 1 92.31 90 LEU A O 1
ATOM 700 N N . LEU A 1 91 ? -2.143 -21.328 0.204 1 86.94 91 LEU A N 1
ATOM 701 C CA . LEU A 1 91 ? -1.523 -20.078 0.63 1 86.94 91 LEU A CA 1
ATOM 702 C C . LEU A 1 91 ? -0.515 -20.328 1.748 1 86.94 91 LEU A C 1
ATOM 704 O O . LEU A 1 91 ? -0.562 -21.359 2.414 1 86.94 91 LEU A O 1
ATOM 708 N N . PRO A 1 92 ? 0.346 -19.391 1.919 1 83.94 92 PRO A N 1
ATOM 709 C CA . PRO A 1 92 ? 1.424 -19.594 2.891 1 83.94 92 PRO A CA 1
ATOM 710 C C . PRO A 1 92 ? 0.909 -19.766 4.32 1 83.94 92 PRO A C 1
ATOM 712 O O . PRO A 1 92 ? 1.586 -20.359 5.16 1 83.94 92 PRO A O 1
ATOM 715 N N . ASN A 1 93 ? -0.239 -19.203 4.57 1 80.62 93 ASN A N 1
ATOM 716 C CA . ASN A 1 93 ? -0.783 -19.312 5.922 1 80.62 93 ASN A CA 1
ATOM 717 C C . ASN A 1 93 ? -1.479 -20.641 6.141 1 80.62 93 ASN A C 1
ATOM 719 O O . ASN A 1 93 ? -2.104 -20.859 7.18 1 80.62 93 ASN A O 1
ATOM 723 N N . GLY A 1 94 ? -1.468 -21.516 5.164 1 89.12 94 GLY A N 1
ATOM 724 C CA . GLY A 1 94 ? -2.004 -22.859 5.297 1 89.12 94 GLY A CA 1
ATOM 725 C C . GLY A 1 94 ? -3.432 -22.984 4.797 1 89.12 94 GLY A C 1
ATOM 726 O O . GLY A 1 94 ? -4.035 -24.062 4.895 1 89.12 94 GLY A O 1
ATOM 727 N N . LYS A 1 95 ? -3.943 -22 4.262 1 89.06 95 LYS A N 1
ATOM 728 C CA . LYS A 1 95 ? -5.305 -22.047 3.742 1 89.06 95 LYS A CA 1
ATOM 729 C C . LYS A 1 95 ? -5.336 -22.656 2.34 1 89.06 95 LYS A C 1
ATOM 731 O O . LYS A 1 95 ? -4.637 -22.188 1.44 1 89.06 95 LYS A O 1
ATOM 736 N N . LEU A 1 96 ? -6.09 -23.672 2.234 1 92.81 96 LEU A N 1
ATOM 737 C CA . LEU A 1 96 ? -6.336 -24.312 0.949 1 92.81 96 LEU A CA 1
ATOM 738 C C . LEU A 1 96 ? -7.652 -23.828 0.347 1 92.81 96 LEU A C 1
ATOM 740 O O . LEU A 1 96 ? -8.719 -24.047 0.926 1 92.81 96 LEU A O 1
ATOM 744 N N . ILE A 1 97 ? -7.551 -23.234 -0.851 1 89.25 97 ILE A N 1
ATOM 745 C CA . ILE A 1 97 ? -8.734 -22.656 -1.468 1 89.25 97 ILE A CA 1
ATOM 746 C C . ILE A 1 97 ? -9.055 -23.391 -2.768 1 89.25 97 ILE A C 1
ATOM 748 O O . ILE A 1 97 ? -8.195 -23.531 -3.635 1 89.25 97 ILE A O 1
ATOM 752 N N . LEU A 1 98 ? -10.32 -23.781 -2.908 1 90.94 98 LEU A N 1
ATOM 753 C CA . LEU A 1 98 ? -10.797 -24.453 -4.113 1 90.94 98 LEU A CA 1
ATOM 754 C C . LEU A 1 98 ? -11.883 -23.625 -4.801 1 90.94 98 LEU A C 1
ATOM 756 O O . LEU A 1 98 ? -12.758 -23.078 -4.137 1 90.94 98 LEU A O 1
ATOM 760 N N . SER A 1 99 ? -11.727 -23.422 -6.039 1 87 99 SER A N 1
ATOM 761 C CA . SER A 1 99 ? -12.797 -22.906 -6.895 1 87 99 SER A CA 1
ATOM 762 C C . SER A 1 99 ? -13.352 -23.984 -7.805 1 87 99 SER A C 1
ATOM 764 O O . SER A 1 99 ? -12.68 -24.422 -8.75 1 87 99 SER A O 1
ATOM 766 N N . LEU A 1 100 ? -14.57 -24.359 -7.492 1 90.56 100 LEU A N 1
ATOM 767 C CA . LEU A 1 100 ? -15.148 -25.516 -8.164 1 90.56 100 LEU A CA 1
ATOM 768 C C . LEU A 1 100 ? -16.438 -25.141 -8.898 1 90.56 100 LEU A C 1
ATOM 770 O O . LEU A 1 100 ? -17.188 -24.297 -8.438 1 90.56 100 LEU A O 1
ATOM 774 N N . ASP A 1 101 ? -16.609 -25.844 -10.016 1 89.25 101 ASP A N 1
ATOM 775 C CA . ASP A 1 101 ? -17.922 -25.703 -10.648 1 89.25 101 ASP A CA 1
ATOM 776 C C . ASP A 1 101 ? -19 -26.391 -9.82 1 89.25 101 ASP A C 1
ATOM 778 O O . ASP A 1 101 ? -18.703 -27.141 -8.891 1 89.25 101 ASP A O 1
ATOM 782 N N . LYS A 1 102 ? -20.203 -26.125 -10.125 1 90.56 102 LYS A N 1
ATOM 783 C CA . LYS A 1 102 ? -21.328 -26.578 -9.32 1 90.56 102 LYS A CA 1
ATOM 784 C C . LYS A 1 102 ? -21.344 -28.094 -9.211 1 90.56 102 LYS A C 1
ATOM 786 O O . LYS A 1 102 ? -21.484 -28.641 -8.109 1 90.56 102 LYS A O 1
ATOM 791 N N . ASP A 1 103 ? -21.172 -28.781 -10.273 1 92.62 103 ASP A N 1
ATOM 792 C CA . ASP A 1 103 ? -21.25 -30.234 -10.281 1 92.62 103 ASP A CA 1
ATOM 793 C C . ASP A 1 103 ? -20.156 -30.844 -9.391 1 92.62 103 ASP A C 1
ATOM 795 O O . ASP A 1 103 ? -20.453 -31.703 -8.547 1 92.62 103 ASP A O 1
ATOM 799 N N . THR A 1 104 ? -18.984 -30.391 -9.633 1 94.06 104 THR A N 1
ATOM 800 C CA . THR A 1 104 ? -17.875 -30.906 -8.844 1 94.06 104 THR A CA 1
ATOM 801 C C . THR A 1 104 ? -18.047 -30.562 -7.363 1 94.06 104 THR A C 1
ATOM 803 O O . THR A 1 104 ? -17.812 -31.406 -6.496 1 94.06 104 THR A O 1
ATOM 806 N N . TYR A 1 105 ? -18.453 -29.391 -7.09 1 94 105 TYR A N 1
ATOM 807 C CA . TYR A 1 105 ? -18.688 -28.938 -5.723 1 94 105 TYR A CA 1
ATOM 808 C C . TYR A 1 105 ? -19.688 -29.828 -5.016 1 94 105 TYR A C 1
ATOM 810 O O . TYR A 1 105 ? -19.438 -30.312 -3.91 1 94 105 TYR A O 1
ATOM 818 N N . GLU A 1 106 ? -20.734 -30.062 -5.688 1 94.38 106 GLU A N 1
ATOM 819 C CA . GLU A 1 106 ? -21.781 -30.891 -5.094 1 94.38 106 GLU A CA 1
ATOM 820 C C . GLU A 1 106 ? -21.297 -32.312 -4.875 1 94.38 106 GLU A C 1
ATOM 822 O O . GLU A 1 106 ? -21.672 -32.969 -3.887 1 94.38 106 GLU A O 1
ATOM 827 N N . GLU A 1 107 ? -20.5 -32.75 -5.707 1 95.5 107 GLU A N 1
ATOM 828 C CA . GLU A 1 107 ? -19.984 -34.125 -5.602 1 95.5 107 GLU A CA 1
ATOM 829 C C . GLU A 1 107 ? -19.031 -34.25 -4.43 1 95.5 107 GLU A C 1
ATOM 831 O O . GLU A 1 107 ? -18.922 -35.344 -3.836 1 95.5 107 GLU A O 1
ATOM 836 N N . THR A 1 108 ? -18.297 -33.25 -4.133 1 94.75 108 THR A N 1
ATOM 837 C CA . THR A 1 108 ? -17.359 -33.312 -3.018 1 94.75 108 THR A CA 1
ATOM 838 C C . THR A 1 108 ? -18.109 -33.375 -1.689 1 94.75 108 THR A C 1
ATOM 840 O O . THR A 1 108 ? -17.625 -34 -0.728 1 94.75 108 THR A O 1
ATOM 843 N N . GLY A 1 109 ? -19.219 -32.688 -1.575 1 93.75 109 GLY A N 1
ATOM 844 C CA . GLY A 1 109 ? -20 -32.625 -0.344 1 93.75 109 GLY A CA 1
ATOM 845 C C . GLY A 1 109 ? -19.391 -31.703 0.695 1 93.75 109 GLY A C 1
ATOM 846 O O . GLY A 1 109 ? -19.75 -31.75 1.87 1 93.75 109 GLY A O 1
ATOM 847 N N . LEU A 1 110 ? -18.484 -30.938 0.333 1 94.81 110 LEU A N 1
ATOM 848 C CA . LEU A 1 110 ? -17.844 -30 1.261 1 94.81 110 LEU A CA 1
ATOM 849 C C . LEU A 1 110 ? -18.656 -28.719 1.392 1 94.81 110 LEU A C 1
ATOM 851 O O . LEU A 1 110 ? -19.547 -28.469 0.579 1 94.81 110 LEU A O 1
ATOM 855 N N . GLN A 1 111 ? -18.328 -28.078 2.486 1 92.06 111 GLN A N 1
ATOM 856 C CA . GLN A 1 111 ? -18.984 -26.781 2.689 1 92.06 111 GLN A CA 1
ATOM 857 C C . GLN A 1 111 ? -18.234 -25.672 1.984 1 92.06 111 GLN A C 1
ATOM 859 O O . GLN A 1 111 ? -17.016 -25.547 2.127 1 92.06 111 GLN A O 1
ATOM 864 N N . GLY A 1 112 ? -19.016 -24.984 1.144 1 89.88 112 GLY A N 1
ATOM 865 C CA . GLY A 1 112 ? -18.453 -23.844 0.449 1 89.88 112 GLY A CA 1
ATOM 866 C C . GLY A 1 112 ? -19.469 -22.734 0.229 1 89.88 112 GLY A C 1
ATOM 867 O O . GLY A 1 112 ? -20.562 -22.766 0.773 1 89.88 112 GLY A O 1
ATOM 868 N N . ARG A 1 113 ? -19 -21.688 -0.414 1 83.44 113 ARG A N 1
ATOM 869 C CA . ARG A 1 113 ? -19.859 -20.547 -0.705 1 83.44 113 ARG A CA 1
ATOM 870 C C . ARG A 1 113 ? -19.844 -20.219 -2.193 1 83.44 113 ARG A C 1
ATOM 872 O O . ARG A 1 113 ? -18.828 -20.375 -2.861 1 83.44 113 ARG A O 1
ATOM 879 N N . PRO A 1 114 ? -21.078 -19.844 -2.723 1 80.75 114 PRO A N 1
ATOM 880 C CA . PRO A 1 114 ? -21.094 -19.422 -4.125 1 80.75 114 PRO A CA 1
ATOM 881 C C . PRO A 1 114 ? -20.203 -18.203 -4.395 1 80.75 114 PRO A C 1
ATOM 883 O O . PRO A 1 114 ? -20.109 -17.312 -3.551 1 80.75 114 PRO A O 1
ATOM 886 N N . SER A 1 115 ? -19.531 -18.359 -5.465 1 72.5 115 SER A N 1
ATOM 887 C CA . SER A 1 115 ? -18.734 -17.203 -5.867 1 72.5 115 SER A CA 1
ATOM 888 C C . SER A 1 115 ? -19.609 -16.031 -6.258 1 72.5 115 SER A C 1
ATOM 890 O O . SER A 1 115 ? -20.688 -16.219 -6.828 1 72.5 115 SER A O 1
ATOM 892 N N . GLN A 1 116 ? -19.578 -14.852 -5.641 1 58.31 116 GLN A N 1
ATOM 893 C CA . GLN A 1 116 ? -20.438 -13.695 -5.887 1 58.31 116 GLN A CA 1
ATOM 894 C C . GLN A 1 116 ? -20.344 -13.242 -7.34 1 58.31 116 GLN A C 1
ATOM 896 O O . GLN A 1 116 ? -21.266 -12.602 -7.859 1 58.31 116 GLN A O 1
ATOM 901 N N . TYR A 1 117 ? -19.328 -13.414 -8.008 1 50.78 117 TYR A N 1
ATOM 902 C CA . TYR A 1 117 ? -19.203 -12.852 -9.344 1 50.78 117 TYR A CA 1
ATOM 903 C C . TYR A 1 117 ? -19.797 -13.797 -10.391 1 50.78 117 TYR A C 1
ATOM 905 O O . TYR A 1 117 ? -19.172 -14.062 -11.414 1 50.78 117 TYR A O 1
ATOM 913 N N . SER A 1 118 ? -20.75 -14.539 -10.023 1 46.44 118 SER A N 1
ATOM 914 C CA . SER A 1 118 ? -21.266 -15.469 -11.016 1 46.44 118 SER A CA 1
ATOM 915 C C . SER A 1 118 ? -21.938 -14.727 -12.164 1 46.44 118 SER A C 1
ATOM 917 O O . SER A 1 118 ? -23.172 -14.734 -12.273 1 46.44 118 SER A O 1
ATOM 919 N N . GLY A 1 119 ? -21.672 -13.5 -12.422 1 46.22 119 GLY A N 1
ATOM 920 C CA . GLY A 1 119 ? -22.344 -13.102 -13.648 1 46.22 119 GLY A CA 1
ATOM 921 C C . GLY A 1 119 ? -22.156 -14.094 -14.781 1 46.22 119 GLY A C 1
ATOM 922 O O . GLY A 1 119 ? -22.656 -13.891 -15.883 1 46.22 119 GLY A O 1
ATOM 923 N N . ARG A 1 120 ? -21.328 -15 -14.633 1 49.72 120 ARG A N 1
ATOM 924 C CA . ARG A 1 120 ? -21.078 -15.961 -15.711 1 49.72 120 ARG A CA 1
ATOM 925 C C . ARG A 1 120 ? -22.062 -17.125 -15.633 1 49.72 120 ARG A C 1
ATOM 927 O O . ARG A 1 120 ? -22.703 -17.344 -14.602 1 49.72 120 ARG A O 1
ATOM 934 N N . LYS A 1 121 ? -21.969 -17.562 -16.703 1 56.16 121 LYS A N 1
ATOM 935 C CA . LYS A 1 121 ? -22.75 -18.719 -17.109 1 56.16 121 LYS A CA 1
ATOM 936 C C . LYS A 1 121 ? -22.609 -19.859 -16.125 1 56.16 121 LYS A C 1
ATOM 938 O O . LYS A 1 121 ? -23.562 -20.609 -15.875 1 56.16 121 LYS A O 1
ATOM 943 N N . THR A 1 122 ? -21.344 -20.016 -15.484 1 59.91 122 THR A N 1
ATOM 944 C CA . THR A 1 122 ? -21.25 -21.219 -14.664 1 59.91 122 THR A CA 1
ATOM 945 C C . THR A 1 122 ? -21.062 -20.844 -13.195 1 59.91 122 THR A C 1
ATOM 947 O O . THR A 1 122 ? -20.172 -20.062 -12.852 1 59.91 122 THR A O 1
ATOM 950 N N . MET A 1 123 ? -21.969 -21.141 -12.445 1 75.12 123 MET A N 1
ATOM 951 C CA . MET A 1 123 ? -21.953 -20.969 -10.992 1 75.12 123 MET A CA 1
ATOM 952 C C . MET A 1 123 ? -20.75 -21.672 -10.375 1 75.12 123 MET A C 1
ATOM 954 O O . MET A 1 123 ? -20.484 -22.844 -10.68 1 75.12 123 MET A O 1
ATOM 958 N N . ARG A 1 124 ? -19.875 -20.922 -9.727 1 84.06 124 ARG A N 1
ATOM 959 C CA . ARG A 1 124 ? -18.719 -21.5 -9.062 1 84.06 124 ARG A CA 1
ATOM 960 C C . ARG A 1 124 ? -18.844 -21.406 -7.551 1 84.06 124 ARG A C 1
ATOM 962 O O . ARG A 1 124 ? -19.531 -20.516 -7.035 1 84.06 124 ARG A O 1
ATOM 969 N N . PHE A 1 125 ? -18.219 -22.391 -6.871 1 86.06 125 PHE A N 1
ATOM 970 C CA . PHE A 1 125 ? -18.25 -22.438 -5.414 1 86.06 125 PHE A CA 1
ATOM 971 C C . PHE A 1 125 ? -16.828 -22.422 -4.852 1 86.06 125 PHE A C 1
ATOM 973 O O . PHE A 1 125 ? -15.938 -23.078 -5.383 1 86.06 125 PHE A O 1
ATOM 980 N N . ILE A 1 126 ? -16.641 -21.625 -3.83 1 86.75 126 ILE A N 1
ATOM 981 C CA . ILE A 1 126 ? -15.344 -21.516 -3.18 1 86.75 126 ILE A CA 1
ATOM 982 C C . ILE A 1 126 ? -15.344 -22.312 -1.88 1 86.75 126 ILE A C 1
ATOM 984 O O . ILE A 1 126 ? -16.203 -22.125 -1.022 1 86.75 126 ILE A O 1
ATOM 988 N N . VAL A 1 127 ? -14.422 -23.203 -1.794 1 90.75 127 VAL A N 1
ATOM 989 C CA . VAL A 1 127 ? -14.211 -23.984 -0.579 1 90.75 127 VAL A CA 1
ATOM 990 C C . VAL A 1 127 ? -12.875 -23.609 0.061 1 90.75 127 VAL A C 1
ATOM 992 O O . VAL A 1 127 ? -11.844 -23.578 -0.611 1 90.75 127 VAL A O 1
ATOM 995 N N . SER A 1 128 ? -12.906 -23.188 1.292 1 89.38 128 SER A N 1
ATOM 996 C CA . SER A 1 128 ? -11.703 -22.828 2.027 1 89.38 128 SER A CA 1
ATOM 997 C C . SER A 1 128 ? -11.445 -23.781 3.18 1 89.38 128 SER A C 1
ATOM 999 O O . SER A 1 128 ? -12.305 -23.969 4.043 1 89.38 128 SER A O 1
ATOM 1001 N N . ILE A 1 129 ? -10.281 -24.375 3.201 1 92.38 129 ILE A N 1
ATOM 1002 C CA . ILE A 1 129 ? -9.906 -25.328 4.238 1 92.38 129 ILE A CA 1
ATOM 1003 C C . ILE A 1 129 ? -8.641 -24.828 4.945 1 92.38 129 ILE A C 1
ATOM 1005 O O . ILE A 1 129 ? -7.617 -24.578 4.305 1 92.38 129 ILE A O 1
ATOM 1009 N N . ASP A 1 130 ? -8.68 -24.703 6.219 1 91.38 130 ASP A N 1
ATOM 1010 C CA . ASP A 1 130 ? -7.512 -24.344 7.02 1 91.38 130 ASP A CA 1
ATOM 1011 C C . ASP A 1 130 ? -6.727 -25.594 7.422 1 91.38 130 ASP A C 1
ATOM 1013 O O . ASP A 1 130 ? -7.137 -26.328 8.328 1 91.38 130 ASP A O 1
ATOM 1017 N N . LEU A 1 131 ? -5.648 -25.75 6.809 1 93.94 131 LEU A N 1
ATOM 1018 C CA . LEU A 1 131 ? -4.863 -26.953 7.02 1 93.94 131 LEU A CA 1
ATOM 1019 C C . LEU A 1 131 ? -4.266 -26.984 8.422 1 93.94 131 LEU A C 1
ATOM 1021 O O . LEU A 1 131 ? -4.035 -28.062 8.984 1 93.94 131 LEU A O 1
ATOM 1025 N N . MET A 1 132 ? -3.982 -25.828 8.953 1 90.62 132 MET A N 1
ATOM 1026 C CA . MET A 1 132 ? -3.469 -25.781 10.32 1 90.62 132 MET A CA 1
ATOM 1027 C C . MET A 1 132 ? -4.5 -26.297 11.305 1 90.62 132 MET A C 1
ATOM 1029 O O . MET A 1 132 ? -4.16 -27.062 12.219 1 90.62 132 MET A O 1
ATOM 1033 N N . ASP A 1 133 ? -5.699 -25.875 11.062 1 87.88 133 ASP A N 1
ATOM 1034 C CA . ASP A 1 133 ? -6.797 -26.359 11.898 1 87.88 133 ASP A CA 1
ATOM 1035 C C . ASP A 1 133 ? -7.066 -27.844 11.641 1 87.88 133 ASP A C 1
ATOM 1037 O O . ASP A 1 133 ? -7.344 -28.594 12.57 1 87.88 133 ASP A O 1
ATOM 1041 N N . LEU A 1 134 ? -6.988 -28.219 10.438 1 88.56 134 LEU A N 1
ATOM 1042 C CA . LEU A 1 134 ? -7.277 -29.594 10.031 1 88.56 134 LEU A CA 1
ATOM 1043 C C . LEU A 1 134 ? -6.293 -30.562 10.664 1 88.56 134 LEU A C 1
ATOM 1045 O O . LEU A 1 134 ? -6.676 -31.672 11.062 1 88.56 134 LEU A O 1
ATOM 1049 N N . SER A 1 135 ? -5.074 -30.156 10.805 1 82.44 135 SER A N 1
ATOM 1050 C CA . SER A 1 135 ? -4.023 -31.047 11.273 1 82.44 135 SER A CA 1
ATOM 1051 C C . SER A 1 135 ? -3.982 -31.109 12.797 1 82.44 135 SER A C 1
ATOM 1053 O O . SER A 1 135 ? -3.27 -31.922 13.375 1 82.44 135 SER A O 1
ATOM 1055 N N . SER A 1 136 ? -4.641 -30.203 13.422 1 83.12 136 SER A N 1
ATOM 1056 C CA . SER A 1 136 ? -4.602 -30.156 14.883 1 83.12 136 SER A CA 1
ATOM 1057 C C . SER A 1 136 ? -5.219 -31.422 15.484 1 83.12 136 SER A C 1
ATOM 1059 O O . SER A 1 136 ? -4.82 -31.859 16.562 1 83.12 136 SER A O 1
ATOM 1061 N N . ASN A 1 137 ? -6.223 -31.984 14.805 1 80.94 137 ASN A N 1
ATOM 1062 C CA . ASN A 1 137 ? -6.84 -33.219 15.273 1 80.94 137 ASN A CA 1
ATOM 1063 C C . ASN A 1 137 ? -7.207 -34.125 14.109 1 80.94 137 ASN A C 1
ATOM 1065 O O . ASN A 1 137 ? -8.242 -33.938 13.461 1 80.94 137 ASN A O 1
ATOM 1069 N N . LEU A 1 138 ? -6.391 -35.156 13.914 1 78.38 138 LEU A N 1
ATOM 1070 C CA . LEU A 1 138 ? -6.578 -36.094 12.805 1 78.38 138 LEU A CA 1
ATOM 1071 C C . LEU A 1 138 ? -7.855 -36.906 12.984 1 78.38 138 LEU A C 1
ATOM 1073 O O . LEU A 1 138 ? -8.352 -37.531 12.031 1 78.38 138 LEU A O 1
ATOM 1077 N N . ASP A 1 139 ? -8.328 -36.844 14.188 1 81.38 139 ASP A N 1
ATOM 1078 C CA . ASP A 1 139 ? -9.531 -37.625 14.469 1 81.38 139 ASP A CA 1
ATOM 1079 C C . ASP A 1 139 ? -10.773 -36.719 14.438 1 81.38 139 ASP A C 1
ATOM 1081 O O . ASP A 1 139 ? -11.883 -37.188 14.711 1 81.38 139 ASP A O 1
ATOM 1085 N N . SER A 1 140 ? -10.469 -35.594 13.984 1 86.81 140 SER A N 1
ATOM 1086 C CA . SER A 1 140 ? -11.609 -34.688 13.953 1 86.81 140 SER A CA 1
ATOM 1087 C C . SER A 1 140 ? -12.578 -35.062 12.828 1 86.81 140 SER A C 1
ATOM 1089 O O . SER A 1 140 ? -12.172 -35.625 11.812 1 86.81 140 SER A O 1
ATOM 1091 N N . LYS A 1 141 ? -13.82 -34.812 13.039 1 88.75 141 LYS A N 1
ATOM 1092 C CA . LYS A 1 141 ? -14.852 -35.031 12.031 1 88.75 141 LYS A CA 1
ATOM 1093 C C . LYS A 1 141 ? -14.547 -34.25 10.758 1 88.75 141 LYS A C 1
ATOM 1095 O O . LYS A 1 141 ? -14.781 -34.719 9.648 1 88.75 141 LYS A O 1
ATOM 1100 N N . LYS A 1 142 ? -14.031 -33.156 11.031 1 89.81 142 LYS A N 1
ATOM 1101 C CA . LYS A 1 142 ? -13.727 -32.281 9.898 1 89.81 142 LYS A CA 1
ATOM 1102 C C . LYS A 1 142 ? -12.656 -32.906 9 1 89.81 142 LYS A C 1
ATOM 1104 O O . LYS A 1 142 ? -12.812 -32.938 7.773 1 89.81 142 LYS A O 1
ATOM 1109 N N . TYR A 1 143 ? -11.648 -33.375 9.609 1 92.25 143 TYR A N 1
ATOM 1110 C CA . TYR A 1 143 ? -10.594 -34 8.82 1 92.25 143 TYR A CA 1
ATOM 1111 C C . TYR A 1 143 ? -11.109 -35.219 8.07 1 92.25 143 TYR A C 1
ATOM 1113 O O . TYR A 1 143 ? -10.805 -35.406 6.891 1 92.25 143 TYR A O 1
ATOM 1121 N N . LYS A 1 144 ? -11.836 -36.062 8.719 1 92.62 144 LYS A N 1
ATOM 1122 C CA . LYS A 1 144 ? -12.383 -37.25 8.102 1 92.62 144 LYS A CA 1
ATOM 1123 C C . LYS A 1 144 ? -13.266 -36.906 6.902 1 92.62 144 LYS A C 1
ATOM 1125 O O . LYS A 1 144 ? -13.219 -37.594 5.875 1 92.62 144 LYS A O 1
ATOM 1130 N N . ARG A 1 145 ? -13.938 -35.875 7.086 1 93.5 145 ARG A N 1
ATOM 1131 C CA . ARG A 1 145 ? -14.836 -35.438 6.016 1 93.5 145 ARG A CA 1
ATOM 1132 C C . ARG A 1 145 ? -14.047 -34.969 4.797 1 93.5 145 ARG A C 1
ATOM 1134 O O . ARG A 1 145 ? -14.352 -35.375 3.668 1 93.5 145 ARG A O 1
ATOM 1141 N N . VAL A 1 146 ? -13.141 -34.125 5.023 1 94.94 146 VAL A N 1
ATOM 1142 C CA . VAL A 1 146 ? -12.336 -33.594 3.932 1 94.94 146 VAL A CA 1
ATOM 1143 C C . VAL A 1 146 ? -11.555 -34.719 3.268 1 94.94 146 VAL A C 1
ATOM 1145 O O . VAL A 1 146 ? -11.484 -34.812 2.039 1 94.94 146 VAL A O 1
ATOM 1148 N N . SER A 1 147 ? -11 -35.594 4.047 1 93.56 147 SER A N 1
ATOM 1149 C CA . SER A 1 147 ? -10.273 -36.75 3.529 1 93.56 147 SER A CA 1
ATOM 1150 C C . SER A 1 147 ? -11.18 -37.656 2.697 1 93.56 147 SER A C 1
ATOM 1152 O O . SER A 1 147 ? -10.789 -38.094 1.617 1 93.56 147 SER A O 1
ATOM 1154 N N . TRP A 1 148 ? -12.305 -37.844 3.242 1 94.31 148 TRP A N 1
ATOM 1155 C CA . TRP A 1 148 ? -13.297 -38.656 2.539 1 94.31 148 TRP A CA 1
ATOM 1156 C C . TRP A 1 148 ? -13.68 -38.031 1.209 1 94.31 148 TRP A C 1
ATOM 1158 O O . TRP A 1 148 ? -13.75 -38.719 0.184 1 94.31 148 TRP A O 1
ATOM 1168 N N . ALA A 1 149 ? -13.844 -36.812 1.151 1 95.88 149 ALA A N 1
ATOM 1169 C CA . ALA A 1 149 ? -14.219 -36.094 -0.06 1 95.88 149 ALA A CA 1
ATOM 1170 C C . ALA A 1 149 ? -13.133 -36.219 -1.129 1 95.88 149 ALA A C 1
ATOM 1172 O O . ALA A 1 149 ? -13.422 -36.531 -2.279 1 95.88 149 ALA A O 1
ATOM 1173 N N . PHE A 1 150 ? -11.891 -36.031 -0.742 1 95.75 150 PHE A N 1
ATOM 1174 C CA . PHE A 1 150 ? -10.789 -35.938 -1.699 1 95.75 150 PHE A CA 1
ATOM 1175 C C . PHE A 1 150 ? -10.305 -37.344 -2.078 1 95.75 150 PHE A C 1
ATOM 1177 O O . PHE A 1 150 ? -9.758 -37.531 -3.168 1 95.75 150 PHE A O 1
ATOM 1184 N N . LYS A 1 151 ? -10.516 -38.312 -1.249 1 93.25 151 LYS A N 1
ATOM 1185 C CA . LYS A 1 151 ? -9.992 -39.656 -1.508 1 93.25 151 LYS A CA 1
ATOM 1186 C C . LYS A 1 151 ? -11.055 -40.531 -2.168 1 93.25 151 LYS A C 1
ATOM 1188 O O . LYS A 1 151 ? -10.734 -41.344 -3.051 1 93.25 151 LYS A O 1
ATOM 1193 N N . GLU A 1 152 ? -12.25 -40.375 -1.756 1 93 152 GLU A N 1
ATOM 1194 C CA . GLU A 1 152 ? -13.258 -41.375 -2.131 1 93 152 GLU A CA 1
ATOM 1195 C C . GLU A 1 152 ? -14.359 -40.75 -2.977 1 93 152 GLU A C 1
ATOM 1197 O O . GLU A 1 152 ? -14.688 -41.25 -4.051 1 93 152 GLU A O 1
ATOM 1202 N N . LYS A 1 153 ? -14.891 -39.719 -2.531 1 92.44 153 LYS A N 1
ATOM 1203 C CA . LYS A 1 153 ? -16.078 -39.156 -3.184 1 92.44 153 LYS A CA 1
ATOM 1204 C C . LYS A 1 153 ? -15.719 -38.562 -4.539 1 92.44 153 LYS A C 1
ATOM 1206 O O . LYS A 1 153 ? -16.359 -38.875 -5.551 1 92.44 153 LYS A O 1
ATOM 1211 N N . LYS A 1 154 ? -14.742 -37.656 -4.535 1 93.69 154 LYS A N 1
ATOM 1212 C CA . LYS A 1 154 ? -14.281 -37 -5.754 1 93.69 154 LYS A CA 1
ATOM 1213 C C . LYS A 1 154 ? -12.766 -36.812 -5.75 1 93.69 154 LYS A C 1
ATOM 1215 O O . LYS A 1 154 ? -12.266 -35.75 -5.457 1 93.69 154 LYS A O 1
ATOM 1220 N N . PRO A 1 155 ? -12.133 -37.875 -6.141 1 94.06 155 PRO A N 1
ATOM 1221 C CA . PRO A 1 155 ? -10.672 -37.781 -6.145 1 94.06 155 PRO A CA 1
ATOM 1222 C C . PRO A 1 155 ? -10.133 -36.875 -7.242 1 94.06 155 PRO A C 1
ATOM 1224 O O . PRO A 1 155 ? -9.695 -37.344 -8.289 1 94.06 155 PRO A O 1
ATOM 1227 N N . LEU A 1 156 ? -10.07 -35.656 -6.934 1 94.94 156 LEU A N 1
ATOM 1228 C CA . LEU A 1 156 ? -9.641 -34.625 -7.891 1 94.94 156 LEU A CA 1
ATOM 1229 C C . LEU A 1 156 ? -8.125 -34.656 -8.055 1 94.94 156 LEU A C 1
ATOM 1231 O O . LEU A 1 156 ? -7.391 -34.844 -7.086 1 94.94 156 LEU A O 1
ATOM 1235 N N . LYS A 1 157 ? -7.703 -34.531 -9.273 1 95.19 157 LYS A N 1
ATOM 1236 C CA . LYS A 1 157 ? -6.289 -34.406 -9.602 1 95.19 157 LYS A CA 1
ATOM 1237 C C . LYS A 1 157 ? -6.02 -33.125 -10.398 1 95.19 157 LYS A C 1
ATOM 1239 O O . LYS A 1 157 ? -6.816 -32.75 -11.258 1 95.19 157 LYS A O 1
ATOM 1244 N N . PHE A 1 158 ? -4.891 -32.531 -10.086 1 94.69 158 PHE A N 1
ATOM 1245 C CA . PHE A 1 158 ? -4.531 -31.297 -10.781 1 94.69 158 PHE A CA 1
ATOM 1246 C C . PHE A 1 158 ? -3.039 -31.266 -11.086 1 94.69 158 PHE A C 1
ATOM 1248 O O . PHE A 1 158 ? -2.258 -32 -10.469 1 94.69 158 PHE A O 1
ATOM 1255 N N . ASP A 1 159 ? -2.674 -30.484 -12.141 1 94.5 159 ASP A N 1
ATOM 1256 C CA . ASP A 1 159 ? -1.285 -30.062 -12.297 1 94.5 159 ASP A CA 1
ATOM 1257 C C . ASP A 1 159 ? -0.953 -28.906 -11.359 1 94.5 159 ASP A C 1
ATOM 1259 O O . ASP A 1 159 ? -1.646 -27.891 -11.352 1 94.5 159 ASP A O 1
ATOM 1263 N N . PHE A 1 160 ? 0.141 -29.094 -10.547 1 95.12 160 PHE A N 1
ATOM 1264 C CA . PHE A 1 160 ? 0.434 -28.062 -9.555 1 95.12 160 PHE A CA 1
ATOM 1265 C C . PHE A 1 160 ? 1.817 -27.469 -9.781 1 95.12 160 PHE A C 1
ATOM 1267 O O . PHE A 1 160 ? 2.764 -28.188 -10.102 1 95.12 160 PHE A O 1
ATOM 1274 N N . LEU A 1 161 ? 1.849 -26.203 -9.617 1 94.75 161 LEU A N 1
ATOM 1275 C CA . LEU A 1 161 ? 3.109 -25.562 -9.266 1 94.75 161 LEU A CA 1
ATOM 1276 C C . LEU A 1 161 ? 3.277 -25.484 -7.754 1 94.75 161 LEU A C 1
ATOM 1278 O O . LEU A 1 161 ? 2.344 -25.109 -7.039 1 94.75 161 LEU A O 1
ATOM 1282 N N . LEU A 1 162 ? 4.484 -25.844 -7.246 1 94.94 162 LEU A N 1
ATOM 1283 C CA . LEU A 1 162 ? 4.766 -25.844 -5.816 1 94.94 162 LEU A CA 1
ATOM 1284 C C . LEU A 1 162 ? 6.035 -25.062 -5.516 1 94.94 162 LEU A C 1
ATOM 1286 O O . LEU A 1 162 ? 6.98 -25.078 -6.305 1 94.94 162 LEU A O 1
ATOM 1290 N N . ALA A 1 163 ? 5.969 -24.375 -4.48 1 92.94 163 ALA A N 1
ATOM 1291 C CA . ALA A 1 163 ? 7.141 -23.688 -3.938 1 92.94 163 ALA A CA 1
ATOM 1292 C C . ALA A 1 163 ? 7.105 -23.672 -2.412 1 92.94 163 ALA A C 1
ATOM 1294 O O . ALA A 1 163 ? 6.035 -23.562 -1.811 1 92.94 163 ALA A O 1
ATOM 1295 N N . TRP A 1 164 ? 8.266 -23.859 -1.826 1 91.62 164 TRP A N 1
ATOM 1296 C CA . TRP A 1 164 ? 8.344 -23.953 -0.373 1 91.62 164 TRP A CA 1
ATOM 1297 C C . TRP A 1 164 ? 9.469 -23.078 0.174 1 91.62 164 TRP A C 1
ATOM 1299 O O . TRP A 1 164 ? 10.594 -23.125 -0.325 1 91.62 164 TRP A O 1
ATOM 1309 N N . HIS A 1 165 ? 9.094 -22.203 1.088 1 85.69 165 HIS A N 1
ATOM 1310 C CA . HIS A 1 165 ? 10.055 -21.359 1.787 1 85.69 165 HIS A CA 1
ATOM 1311 C C . HIS A 1 165 ? 10.336 -21.891 3.189 1 85.69 165 HIS A C 1
ATOM 1313 O O . HIS A 1 165 ? 9.422 -22 4.012 1 85.69 165 HIS A O 1
ATOM 1319 N N . GLN A 1 166 ? 11.492 -22.359 3.535 1 77 166 GLN A N 1
ATOM 1320 C CA . GLN A 1 166 ? 11.875 -22.719 4.895 1 77 166 GLN A CA 1
ATOM 1321 C C . GLN A 1 166 ? 13.234 -22.125 5.254 1 77 166 GLN A C 1
ATOM 1323 O O . GLN A 1 166 ? 14.148 -22.109 4.426 1 77 166 GLN A O 1
ATOM 1328 N N . THR A 1 167 ? 13.102 -21.547 6.488 1 61 167 THR A N 1
ATOM 1329 C CA . THR A 1 167 ? 14.391 -21.047 6.957 1 61 167 THR A CA 1
ATOM 1330 C C . THR A 1 167 ? 15.375 -22.203 7.152 1 61 167 THR A C 1
ATOM 1332 O O . THR A 1 167 ? 15.094 -23.141 7.895 1 61 167 THR A O 1
ATOM 1335 N N . GLY A 1 168 ? 16.375 -22.312 6.465 1 55.38 168 GLY A N 1
ATOM 1336 C CA . GLY A 1 168 ? 17.469 -23.25 6.668 1 55.38 168 GLY A CA 1
ATOM 1337 C C . GLY A 1 168 ? 17.375 -24.484 5.781 1 55.38 168 GLY A C 1
ATOM 1338 O O . GLY A 1 168 ? 18.375 -25.172 5.559 1 55.38 168 GLY A O 1
ATOM 1339 N N . ALA A 1 169 ? 16.156 -25.219 5.805 1 53.44 169 ALA A N 1
ATOM 1340 C CA . ALA A 1 169 ? 16.094 -26.531 5.152 1 53.44 169 ALA A CA 1
ATOM 1341 C C . ALA A 1 169 ? 15.93 -26.375 3.645 1 53.44 169 ALA A C 1
ATOM 1343 O O . ALA A 1 169 ? 15.289 -25.438 3.176 1 53.44 169 ALA A O 1
ATOM 1344 N N . GLU A 1 170 ? 16.828 -26.828 2.807 1 55.41 170 GLU A N 1
ATOM 1345 C CA . GLU A 1 170 ? 16.969 -26.812 1.354 1 55.41 170 GLU A CA 1
ATOM 1346 C C . GLU A 1 170 ? 15.805 -27.547 0.679 1 55.41 170 GLU A C 1
ATOM 1348 O O . GLU A 1 170 ? 15.102 -28.328 1.321 1 55.41 170 GLU A O 1
ATOM 1353 N N . GLY A 1 171 ? 15.461 -27.141 -0.707 1 59.78 171 GLY A N 1
ATOM 1354 C CA . GLY A 1 171 ? 14.656 -27.594 -1.835 1 59.78 171 GLY A CA 1
ATOM 1355 C C . GLY A 1 171 ? 14.578 -29.094 -1.949 1 59.78 171 GLY A C 1
ATOM 1356 O O . GLY A 1 171 ? 13.562 -29.641 -2.406 1 59.78 171 GLY A O 1
ATOM 1357 N N . SER A 1 172 ? 15.312 -29.781 -1.302 1 75 172 SER A N 1
ATOM 1358 C CA . SER A 1 172 ? 15.445 -31.219 -1.537 1 75 172 SER A CA 1
ATOM 1359 C C . SER A 1 172 ? 14.32 -31.984 -0.861 1 75 172 SER A C 1
ATOM 1361 O O . SER A 1 172 ? 13.922 -33.062 -1.335 1 75 172 SER A O 1
ATOM 1363 N N . THR A 1 173 ? 13.648 -31.375 -0.019 1 85.69 173 THR A N 1
ATOM 1364 C CA . THR A 1 173 ? 12.617 -32.094 0.726 1 85.69 173 THR A CA 1
ATOM 1365 C C . THR A 1 173 ? 11.375 -32.281 -0.133 1 85.69 173 THR A C 1
ATOM 1367 O O . THR A 1 173 ? 10.789 -33.375 -0.148 1 85.69 173 THR A O 1
ATOM 1370 N N . MET A 1 174 ? 11 -31.359 -0.968 1 89.5 174 MET A N 1
ATOM 1371 C CA . MET A 1 174 ? 9.836 -31.453 -1.843 1 89.5 174 MET A CA 1
ATOM 1372 C C . MET A 1 174 ? 10.039 -32.5 -2.922 1 89.5 174 MET A C 1
ATOM 1374 O O . MET A 1 174 ? 9.125 -33.281 -3.227 1 89.5 174 MET A O 1
ATOM 1378 N N . MET A 1 175 ? 11.242 -32.531 -3.414 1 91.56 175 MET A N 1
ATOM 1379 C CA . MET A 1 175 ? 11.578 -33.5 -4.449 1 91.56 175 MET A CA 1
ATOM 1380 C C . MET A 1 175 ? 11.438 -34.938 -3.928 1 91.56 175 MET A C 1
ATOM 1382 O O . MET A 1 175 ? 10.891 -35.812 -4.613 1 91.56 175 MET A O 1
ATOM 1386 N N . SER A 1 176 ? 11.898 -35.062 -2.74 1 91.75 176 SER A N 1
ATOM 1387 C CA . SER A 1 176 ? 11.828 -36.375 -2.145 1 91.75 176 SER A CA 1
ATOM 1388 C C . SER A 1 176 ? 10.391 -36.75 -1.801 1 91.75 176 SER A C 1
ATOM 1390 O O . SER A 1 176 ? 9.969 -37.906 -2.023 1 91.75 176 SER A O 1
ATOM 1392 N N . TYR A 1 177 ? 9.688 -35.875 -1.339 1 92.94 177 TYR A N 1
ATOM 1393 C CA . TYR A 1 177 ? 8.336 -36.125 -0.877 1 92.94 177 TYR A CA 1
ATOM 1394 C C . TYR A 1 177 ? 7.426 -36.531 -2.041 1 92.94 177 TYR A C 1
ATOM 1396 O O . TYR A 1 177 ? 6.621 -37.438 -1.93 1 92.94 177 TYR A O 1
ATOM 1404 N N . PHE A 1 178 ? 7.547 -35.875 -3.162 1 94.69 178 PHE A N 1
ATOM 1405 C CA . PHE A 1 178 ? 6.668 -36.125 -4.301 1 94.69 178 PHE A CA 1
ATOM 1406 C C . PHE A 1 178 ? 7.395 -36.906 -5.383 1 94.69 178 PHE A C 1
ATOM 1408 O O . PHE A 1 178 ? 7.031 -36.844 -6.562 1 94.69 178 PHE A O 1
ATOM 1415 N N . SER A 1 179 ? 8.43 -37.562 -5.098 1 93.56 179 SER A N 1
ATOM 1416 C CA . SER A 1 179 ? 9.219 -38.344 -6.059 1 93.56 179 SER A CA 1
ATOM 1417 C C . SER A 1 179 ? 8.359 -39.344 -6.809 1 93.56 179 SER A C 1
ATOM 1419 O O . SER A 1 179 ? 8.578 -39.594 -7.996 1 93.56 179 SER A O 1
ATOM 1421 N N . GLY A 1 180 ? 7.375 -39.844 -6.172 1 94.19 180 GLY A N 1
ATOM 1422 C CA . GLY A 1 180 ? 6.508 -40.844 -6.773 1 94.19 180 GLY A CA 1
ATOM 1423 C C . GLY A 1 180 ? 5.531 -40.281 -7.781 1 94.19 180 GLY A C 1
ATOM 1424 O O . GLY A 1 180 ? 4.895 -41 -8.531 1 94.19 180 GLY A O 1
ATOM 1425 N N . TYR A 1 181 ? 5.414 -38.938 -7.867 1 94.62 181 TYR A N 1
ATOM 1426 C CA . TYR A 1 181 ? 4.449 -38.312 -8.75 1 94.62 181 TYR A CA 1
ATOM 1427 C C . TYR A 1 181 ? 5.152 -37.625 -9.914 1 94.62 181 TYR A C 1
ATOM 1429 O O . TYR A 1 181 ? 4.559 -36.781 -10.602 1 94.62 181 TYR A O 1
ATOM 1437 N N . GLY A 1 182 ? 6.371 -37.906 -10.18 1 93.12 182 GLY A N 1
ATOM 1438 C CA . GLY A 1 182 ? 7.082 -37.312 -11.297 1 93.12 182 GLY A CA 1
ATOM 1439 C C . GLY A 1 182 ? 7.332 -35.844 -11.133 1 93.12 182 GLY A C 1
ATOM 1440 O O . GLY A 1 182 ? 7.078 -35.062 -12.055 1 93.12 182 GLY A O 1
ATOM 1441 N N . ILE A 1 183 ? 7.668 -35.438 -10 1 95.44 183 ILE A N 1
ATOM 1442 C CA . ILE A 1 183 ? 7.945 -34.031 -9.688 1 95.44 183 ILE A CA 1
ATOM 1443 C C . ILE A 1 183 ? 9.117 -33.531 -10.523 1 95.44 183 ILE A C 1
ATOM 1445 O O . ILE A 1 183 ? 10.094 -34.25 -10.734 1 95.44 183 ILE A O 1
ATOM 1449 N N . GLN A 1 184 ? 8.984 -32.344 -11.117 1 96.19 184 GLN A N 1
ATOM 1450 C CA . GLN A 1 184 ? 10.047 -31.672 -11.867 1 96.19 184 GLN A CA 1
ATOM 1451 C C . GLN A 1 184 ? 10.477 -30.375 -11.195 1 96.19 184 GLN A C 1
ATOM 1453 O O . GLN A 1 184 ? 9.641 -29.578 -10.781 1 96.19 184 GLN A O 1
ATOM 1458 N N . GLU A 1 185 ? 11.742 -30.281 -11.023 1 95.19 185 GLU A N 1
ATOM 1459 C CA . GLU A 1 185 ? 12.297 -29.047 -10.484 1 95.19 185 GLU A CA 1
ATOM 1460 C C . GLU A 1 185 ? 12.602 -28.047 -11.602 1 95.19 185 GLU A C 1
ATOM 1462 O O . GLU A 1 185 ? 13.133 -28.422 -12.648 1 95.19 185 GLU A O 1
ATOM 1467 N N . HIS A 1 186 ? 12.203 -26.828 -11.414 1 95.38 186 HIS A N 1
ATOM 1468 C CA . HIS A 1 186 ? 12.477 -25.75 -12.359 1 95.38 186 HIS A CA 1
ATOM 1469 C C . HIS A 1 186 ? 13.148 -24.578 -11.672 1 95.38 186 HIS A C 1
ATOM 1471 O O . HIS A 1 186 ? 12.859 -24.281 -10.508 1 95.38 186 HIS A O 1
ATOM 1477 N N . GLN A 1 187 ? 14.055 -24 -12.383 1 95.19 187 GLN A N 1
ATOM 1478 C CA . GLN A 1 187 ? 14.656 -22.766 -11.922 1 95.19 187 GLN A CA 1
ATOM 1479 C C . GLN A 1 187 ? 14.008 -21.547 -12.586 1 95.19 187 GLN A C 1
ATOM 1481 O O . GLN A 1 187 ? 13.633 -21.609 -13.758 1 95.19 187 GLN A O 1
ATOM 1486 N N . PRO A 1 188 ? 13.836 -20.516 -11.812 1 96.19 188 PRO A N 1
ATOM 1487 C CA . PRO A 1 188 ? 13.344 -19.297 -12.461 1 96.19 188 PRO A CA 1
ATOM 1488 C C . PRO A 1 188 ? 14.227 -18.844 -13.617 1 96.19 188 PRO A C 1
ATOM 1490 O O . PRO A 1 188 ? 15.445 -19.062 -13.594 1 96.19 188 PRO A O 1
ATOM 1493 N N . LYS A 1 189 ? 13.617 -18.359 -14.672 1 95.94 189 LYS A N 1
ATOM 1494 C CA . LYS A 1 189 ? 14.352 -17.766 -15.789 1 95.94 189 LYS A CA 1
ATOM 1495 C C . LYS A 1 189 ? 14.758 -16.328 -15.477 1 95.94 189 LYS A C 1
ATOM 1497 O O . LYS A 1 189 ? 13.914 -15.5 -15.148 1 95.94 189 LYS A O 1
ATOM 1502 N N . ILE A 1 190 ? 16.047 -16.125 -15.562 1 95.31 190 ILE A N 1
ATOM 1503 C CA . ILE A 1 190 ? 16.562 -14.797 -15.227 1 95.31 190 ILE A CA 1
ATOM 1504 C C . ILE A 1 190 ? 17.078 -14.109 -16.484 1 95.31 190 ILE A C 1
ATOM 1506 O O . ILE A 1 190 ? 17.875 -14.688 -17.234 1 95.31 190 ILE A O 1
ATOM 1510 N N . ALA A 1 191 ? 16.562 -12.984 -16.781 1 93.5 191 ALA A N 1
ATOM 1511 C CA . ALA A 1 191 ? 17.062 -12.133 -17.859 1 93.5 191 ALA A CA 1
ATOM 1512 C C . ALA A 1 191 ? 17.688 -10.859 -17.297 1 93.5 191 ALA A C 1
ATOM 1514 O O . ALA A 1 191 ? 16.984 -10 -16.766 1 93.5 191 ALA A O 1
ATOM 1515 N N . LEU A 1 192 ? 18.984 -10.852 -17.328 1 92.56 192 LEU A N 1
ATOM 1516 C CA . LEU A 1 192 ? 19.734 -9.672 -16.891 1 92.56 192 LEU A CA 1
ATOM 1517 C C . LEU A 1 192 ? 20.406 -8.992 -18.078 1 92.56 192 LEU A C 1
ATOM 1519 O O . LEU A 1 192 ? 21.047 -9.664 -18.906 1 92.56 192 LEU A O 1
ATOM 1523 N N . SER A 1 193 ? 20.188 -7.652 -18.219 1 91.12 193 SER A N 1
ATOM 1524 C CA . SER A 1 193 ? 20.812 -6.926 -19.328 1 91.12 193 SER A CA 1
ATOM 1525 C C . SER A 1 193 ? 21.172 -5.504 -18.906 1 91.12 193 SER A C 1
ATOM 1527 O O . SER A 1 193 ? 20.656 -4.984 -17.922 1 91.12 193 SER A O 1
ATOM 1529 N N . THR A 1 194 ? 22.172 -5 -19.594 1 91.88 194 THR A N 1
ATOM 1530 C CA . THR A 1 194 ? 22.547 -3.598 -19.469 1 91.88 194 THR A CA 1
ATOM 1531 C C . THR A 1 194 ? 22.344 -2.867 -20.797 1 91.88 194 THR A C 1
ATOM 1533 O O . THR A 1 194 ? 22.766 -3.354 -21.844 1 91.88 194 THR A O 1
ATOM 1536 N N . THR A 1 195 ? 21.641 -1.761 -20.766 1 88.94 195 THR A N 1
ATOM 1537 C CA . THR A 1 195 ? 21.359 -0.986 -21.969 1 88.94 195 THR A CA 1
ATOM 1538 C C . THR A 1 195 ? 22.031 0.38 -21.906 1 88.94 195 THR A C 1
ATOM 1540 O O . THR A 1 195 ? 21.812 1.148 -20.969 1 88.94 195 THR A O 1
ATOM 1543 N N . PRO A 1 196 ? 22.875 0.651 -22.953 1 91.06 196 PRO A N 1
ATOM 1544 C CA . PRO A 1 196 ? 23.484 1.986 -22.969 1 91.06 196 PRO A CA 1
ATOM 1545 C C . PRO A 1 196 ? 22.531 3.051 -23.516 1 91.06 196 PRO A C 1
ATOM 1547 O O . PRO A 1 196 ? 21.609 2.734 -24.266 1 91.06 196 PRO A O 1
ATOM 1550 N N . ASP A 1 197 ? 22.672 4.293 -23.172 1 90 197 ASP A N 1
ATOM 1551 C CA . ASP A 1 197 ? 22.016 5.484 -23.688 1 90 197 ASP A CA 1
ATOM 1552 C C . ASP A 1 197 ? 20.5 5.32 -23.703 1 90 197 ASP A C 1
ATOM 1554 O O . ASP A 1 197 ? 19.859 5.602 -24.719 1 90 197 ASP A O 1
ATOM 1558 N N . LEU A 1 198 ? 20.047 4.719 -22.609 1 90.06 198 LEU A N 1
ATOM 1559 C CA . LEU A 1 198 ? 18.594 4.547 -22.516 1 90.06 198 LEU A CA 1
ATOM 1560 C C . LEU A 1 198 ? 17.922 5.863 -22.156 1 90.06 198 LEU A C 1
ATOM 1562 O O . LEU A 1 198 ? 18.344 6.559 -21.234 1 90.06 198 LEU A O 1
ATOM 1566 N N . ARG A 1 199 ? 16.969 6.305 -22.984 1 93.25 199 ARG A N 1
ATOM 1567 C CA . ARG A 1 199 ? 16.141 7.453 -22.641 1 93.25 199 ARG A CA 1
ATOM 1568 C C . ARG A 1 199 ? 15.125 7.098 -21.562 1 93.25 199 ARG A C 1
ATOM 1570 O O . ARG A 1 199 ? 14.344 6.16 -21.719 1 93.25 199 ARG A O 1
ATOM 1577 N N . CYS A 1 200 ? 15.148 7.73 -20.375 1 94.31 200 CYS A N 1
ATOM 1578 C CA . CYS A 1 200 ? 14.273 7.469 -19.234 1 94.31 200 CYS A CA 1
ATOM 1579 C C . CYS A 1 200 ? 13.367 8.664 -18.953 1 94.31 200 CYS A C 1
ATOM 1581 O O . CYS A 1 200 ? 13.781 9.812 -19.125 1 94.31 200 CYS A O 1
ATOM 1583 N N . PRO A 1 201 ? 12.133 8.422 -18.578 1 95.94 201 PRO A N 1
ATOM 1584 C CA . PRO A 1 201 ? 11.25 9.523 -18.203 1 95.94 201 PRO A CA 1
ATOM 1585 C C . PRO A 1 201 ? 11.773 10.32 -17.016 1 95.94 201 PRO A C 1
ATOM 1587 O O . PRO A 1 201 ? 12.359 9.75 -16.094 1 95.94 201 PRO A O 1
ATOM 1590 N N . VAL A 1 202 ? 11.578 11.633 -17.125 1 96.69 202 VAL A N 1
ATOM 1591 C CA . VAL A 1 202 ? 11.883 12.492 -15.977 1 96.69 202 VAL A CA 1
ATOM 1592 C C . VAL A 1 202 ? 10.727 12.445 -14.977 1 96.69 202 VAL A C 1
ATOM 1594 O O . VAL A 1 202 ? 9.578 12.711 -15.336 1 96.69 202 VAL A O 1
ATOM 1597 N N . LEU A 1 203 ? 11.094 12.078 -13.695 1 95.88 203 LEU A N 1
ATOM 1598 C CA . LEU A 1 203 ? 10.086 11.977 -12.641 1 95.88 203 LEU A CA 1
ATOM 1599 C C . LEU A 1 203 ? 10.391 12.938 -11.5 1 95.88 203 LEU A C 1
ATOM 1601 O O . LEU A 1 203 ? 11.547 13.297 -11.281 1 95.88 203 LEU A O 1
ATOM 1605 N N . ARG A 1 204 ? 9.305 13.383 -10.945 1 91.12 204 ARG A N 1
ATOM 1606 C CA . ARG A 1 204 ? 9.375 14.094 -9.672 1 91.12 204 ARG A CA 1
ATOM 1607 C C . ARG A 1 204 ? 8.578 13.367 -8.594 1 91.12 204 ARG A C 1
ATOM 1609 O O . ARG A 1 204 ? 7.387 13.102 -8.773 1 91.12 204 ARG A O 1
ATOM 1616 N N . SER A 1 205 ? 9.172 13.023 -7.484 1 87.12 205 SER A N 1
ATOM 1617 C CA . SER A 1 205 ? 8.586 12.164 -6.461 1 87.12 205 SER A CA 1
ATOM 1618 C C . SER A 1 205 ? 7.289 12.742 -5.918 1 87.12 205 SER A C 1
ATOM 1620 O O . SER A 1 205 ? 6.383 12 -5.535 1 87.12 205 SER A O 1
ATOM 1622 N N . GLY A 1 206 ? 7.195 14.086 -5.93 1 82.94 206 GLY A N 1
ATOM 1623 C CA . GLY A 1 206 ? 6.016 14.734 -5.375 1 82.94 206 GLY A CA 1
ATOM 1624 C C . GLY A 1 206 ? 4.898 14.906 -6.391 1 82.94 206 GLY A C 1
ATOM 1625 O O . GLY A 1 206 ? 3.852 15.477 -6.074 1 82.94 206 GLY A O 1
ATOM 1626 N N . LEU A 1 207 ? 5.129 14.453 -7.621 1 88.06 207 LEU A N 1
ATOM 1627 C CA . LEU A 1 207 ? 4.164 14.656 -8.703 1 88.06 207 LEU A CA 1
ATOM 1628 C C . LEU A 1 207 ? 3.756 13.32 -9.32 1 88.06 207 LEU A C 1
ATOM 1630 O O . LEU A 1 207 ? 4.105 13.031 -10.469 1 88.06 207 LEU A O 1
ATOM 1634 N N . LEU A 1 208 ? 2.91 12.602 -8.594 1 88.19 208 LEU A N 1
ATOM 1635 C CA . LEU A 1 208 ? 2.467 11.281 -9.023 1 88.19 208 LEU A CA 1
ATOM 1636 C C . LEU A 1 208 ? 1.754 11.359 -10.367 1 88.19 208 LEU A C 1
ATOM 1638 O O . LEU A 1 208 ? 1.918 10.477 -11.211 1 88.19 208 LEU A O 1
ATOM 1642 N N . GLY A 1 209 ? 0.979 12.422 -10.586 1 87.75 209 GLY A N 1
ATOM 1643 C CA . GLY A 1 209 ? 0.232 12.602 -11.82 1 87.75 209 GLY A CA 1
ATOM 1644 C C . GLY A 1 209 ? 1.035 13.289 -12.914 1 87.75 209 GLY A C 1
ATOM 1645 O O . GLY A 1 209 ? 0.545 13.477 -14.023 1 87.75 209 GLY A O 1
ATOM 1646 N N . GLY A 1 210 ? 2.178 13.617 -12.602 1 89.5 210 GLY A N 1
ATOM 1647 C CA . GLY A 1 210 ? 3.004 14.328 -13.57 1 89.5 210 GLY A CA 1
ATOM 1648 C C . GLY A 1 210 ? 2.646 15.797 -13.695 1 89.5 210 GLY A C 1
ATOM 1649 O O . GLY A 1 210 ? 1.767 16.281 -12.984 1 89.5 210 GLY A O 1
ATOM 1650 N N . GLU A 1 211 ? 3.443 16.453 -14.352 1 90.25 211 GLU A N 1
ATOM 1651 C CA . GLU A 1 211 ? 3.25 17.844 -14.734 1 90.25 211 GLU A CA 1
ATOM 1652 C C . GLU A 1 211 ? 3.727 18.094 -16.172 1 90.25 211 GLU A C 1
ATOM 1654 O O . GLU A 1 211 ? 4.879 17.812 -16.5 1 90.25 211 GLU A O 1
ATOM 1659 N N . PRO A 1 212 ? 2.812 18.641 -16.906 1 89.81 212 PRO A N 1
ATOM 1660 C CA . PRO A 1 212 ? 3.199 18.859 -18.297 1 89.81 212 PRO A CA 1
ATOM 1661 C C . PRO A 1 212 ? 4.535 19.594 -18.422 1 89.81 212 PRO A C 1
ATOM 1663 O O . PRO A 1 212 ? 4.758 20.609 -17.75 1 89.81 212 PRO A O 1
ATOM 1666 N N . GLU A 1 213 ? 5.469 19.047 -19.172 1 91.88 213 GLU A N 1
ATOM 1667 C CA . GLU A 1 213 ? 6.766 19.594 -19.547 1 91.88 213 GLU A CA 1
ATOM 1668 C C . GLU A 1 213 ? 7.738 19.562 -18.375 1 91.88 213 GLU A C 1
ATOM 1670 O O . GLU A 1 213 ? 8.891 19.984 -18.5 1 91.88 213 GLU A O 1
ATOM 1675 N N . ALA A 1 214 ? 7.309 19.094 -17.25 1 93.31 214 ALA A N 1
ATOM 1676 C CA . ALA A 1 214 ? 8.18 19.109 -16.078 1 93.31 214 ALA A CA 1
ATOM 1677 C C . ALA A 1 214 ? 8.469 17.703 -15.578 1 93.31 214 ALA A C 1
ATOM 1679 O O . ALA A 1 214 ? 9.594 17.406 -15.18 1 93.31 214 ALA A O 1
ATOM 1680 N N . ALA A 1 215 ? 7.48 16.891 -15.539 1 95.31 215 ALA A N 1
ATOM 1681 C CA . ALA A 1 215 ? 7.652 15.547 -15.008 1 95.31 215 ALA A CA 1
ATOM 1682 C C . ALA A 1 215 ? 6.617 14.594 -15.594 1 95.31 215 ALA A C 1
ATOM 1684 O O . ALA A 1 215 ? 5.469 14.977 -15.828 1 95.31 215 ALA A O 1
ATOM 1685 N N . CYS A 1 216 ? 7.035 13.359 -15.797 1 95.56 216 CYS A N 1
ATOM 1686 C CA . CYS A 1 216 ? 6.125 12.32 -16.266 1 95.56 216 CYS A CA 1
ATOM 1687 C C . CYS A 1 216 ? 5.297 11.758 -15.125 1 95.56 216 CYS A C 1
ATOM 1689 O O . CYS A 1 216 ? 5.707 11.828 -13.961 1 95.56 216 CYS A O 1
ATOM 1691 N N . SER A 1 217 ? 4.098 11.219 -15.484 1 92.56 217 SER A N 1
ATOM 1692 C CA . SER A 1 217 ? 3.213 10.586 -14.516 1 92.56 217 SER A CA 1
ATOM 1693 C C . SER A 1 217 ? 3.609 9.133 -14.266 1 92.56 217 SER A C 1
ATOM 1695 O O . SER A 1 217 ? 4.367 8.555 -15.047 1 92.56 217 SER A O 1
ATOM 1697 N N . ALA A 1 218 ? 3.098 8.594 -13.188 1 92.25 218 ALA A N 1
ATOM 1698 C CA . ALA A 1 218 ? 3.295 7.176 -12.891 1 92.25 218 ALA A CA 1
ATOM 1699 C C . ALA A 1 218 ? 2.754 6.301 -14.023 1 92.25 218 ALA A C 1
ATOM 1701 O O . ALA A 1 218 ? 3.373 5.301 -14.391 1 92.25 218 ALA A O 1
ATOM 1702 N N . HIS A 1 219 ? 1.698 6.645 -14.57 1 88.69 219 HIS A N 1
ATOM 1703 C CA . HIS A 1 219 ? 1.085 5.875 -15.641 1 88.69 219 HIS A CA 1
ATOM 1704 C C . HIS A 1 219 ? 1.986 5.828 -16.875 1 88.69 219 HIS A C 1
ATOM 1706 O O . HIS A 1 219 ? 2.178 4.766 -17.469 1 88.69 219 HIS A O 1
ATOM 1712 N N . GLU A 1 220 ? 2.451 6.98 -17.156 1 91.5 220 GLU A N 1
ATOM 1713 C CA . GLU A 1 220 ? 3.357 7.055 -18.297 1 91.5 220 GLU A CA 1
ATOM 1714 C C . GLU A 1 220 ? 4.598 6.191 -18.062 1 91.5 220 GLU A C 1
ATOM 1716 O O . GLU A 1 220 ? 5.059 5.512 -18.984 1 91.5 220 GLU A O 1
ATOM 1721 N N . LEU A 1 221 ? 5.055 6.254 -16.891 1 94.06 221 LEU A N 1
ATOM 1722 C CA . LEU A 1 221 ? 6.211 5.438 -16.531 1 94.06 221 LEU A CA 1
ATOM 1723 C C . LEU A 1 221 ? 5.898 3.955 -16.703 1 94.06 221 LEU A C 1
ATOM 1725 O O . LEU A 1 221 ? 6.668 3.221 -17.328 1 94.06 221 LEU A O 1
ATOM 1729 N N . PHE A 1 222 ? 4.785 3.502 -16.234 1 89.31 222 PHE A N 1
ATOM 1730 C CA . PHE A 1 222 ? 4.453 2.082 -16.234 1 89.31 222 PHE A CA 1
ATOM 1731 C C . PHE A 1 222 ? 4.227 1.575 -17.656 1 89.31 222 PHE A C 1
ATOM 1733 O O . PHE A 1 222 ? 4.602 0.448 -17.984 1 89.31 222 PHE A O 1
ATOM 1740 N N . ASP A 1 223 ? 3.605 2.395 -18.453 1 87.06 223 ASP A N 1
ATOM 1741 C CA . ASP A 1 223 ? 3.461 2.047 -19.859 1 87.06 223 ASP A CA 1
ATOM 1742 C C . ASP A 1 223 ? 4.824 1.9 -20.531 1 87.06 223 ASP A C 1
ATOM 1744 O O . ASP A 1 223 ? 5.051 0.959 -21.297 1 87.06 223 ASP A O 1
ATOM 1748 N N . TRP A 1 224 ? 5.656 2.828 -20.219 1 92.06 224 TRP A N 1
ATOM 1749 C CA . TRP A 1 224 ? 7.008 2.814 -20.766 1 92.06 224 TRP A CA 1
ATOM 1750 C C . TRP A 1 224 ? 7.777 1.588 -20.297 1 92.06 224 TRP A C 1
ATOM 1752 O O . TRP A 1 224 ? 8.484 0.945 -21.078 1 92.06 224 TRP A O 1
ATOM 1762 N N . LEU A 1 225 ? 7.637 1.242 -19.016 1 91.69 225 LEU A N 1
ATOM 1763 C CA . LEU A 1 225 ? 8.312 0.067 -18.469 1 91.69 225 LEU A CA 1
ATOM 1764 C C . LEU A 1 225 ? 7.867 -1.198 -19.203 1 91.69 225 LEU A C 1
ATOM 1766 O O . LEU A 1 225 ? 8.68 -2.082 -19.469 1 91.69 225 LEU A O 1
ATOM 1770 N N . GLY A 1 226 ? 6.566 -1.288 -19.438 1 86.75 226 GLY A N 1
ATOM 1771 C CA . GLY A 1 226 ? 6.07 -2.422 -20.188 1 86.75 226 GLY A CA 1
ATOM 1772 C C . GLY A 1 226 ? 6.762 -2.59 -21.531 1 86.75 226 GLY A C 1
ATOM 1773 O O . GLY A 1 226 ? 7.121 -3.703 -21.922 1 86.75 226 GLY A O 1
ATOM 1774 N N . ALA A 1 227 ? 6.949 -1.515 -22.125 1 85.56 227 ALA A N 1
ATOM 1775 C CA . ALA A 1 227 ? 7.59 -1.525 -23.438 1 85.56 227 ALA A CA 1
ATOM 1776 C C . ALA A 1 227 ? 9.062 -1.902 -23.328 1 85.56 227 ALA A C 1
ATOM 1778 O O . ALA A 1 227 ? 9.57 -2.693 -24.125 1 85.56 227 ALA A O 1
ATOM 1779 N N . VAL A 1 228 ? 9.773 -1.4 -22.375 1 88.75 228 VAL A N 1
ATOM 1780 C CA . VAL A 1 228 ? 11.203 -1.622 -22.188 1 88.75 228 VAL A CA 1
ATOM 1781 C C . VAL A 1 228 ? 11.461 -3.096 -21.875 1 88.75 228 VAL A C 1
ATOM 1783 O O . VAL A 1 228 ? 12.375 -3.701 -22.453 1 88.75 228 VAL A O 1
ATOM 1786 N N . PHE A 1 229 ? 10.633 -3.744 -21.094 1 87.12 229 PHE A N 1
ATOM 1787 C CA . PHE A 1 229 ? 10.867 -5.125 -20.688 1 87.12 229 PHE A CA 1
ATOM 1788 C C . PHE A 1 229 ? 10.375 -6.094 -21.75 1 87.12 229 PHE A C 1
ATOM 1790 O O . PHE A 1 229 ? 10.852 -7.227 -21.844 1 87.12 229 PHE A O 1
ATOM 1797 N N . SER A 1 230 ? 9.344 -5.715 -22.469 1 78.62 230 SER A N 1
ATOM 1798 C CA . SER A 1 230 ? 8.938 -6.555 -23.594 1 78.62 230 SER A CA 1
ATOM 1799 C C . SER A 1 230 ? 10.031 -6.648 -24.641 1 78.62 230 SER A C 1
ATOM 1801 O O . SER A 1 230 ? 10.227 -7.699 -25.25 1 78.62 230 SER A O 1
ATOM 1803 N N . HIS A 1 231 ? 10.664 -5.586 -24.859 1 66.06 231 HIS A N 1
ATOM 1804 C CA . HIS A 1 231 ? 11.734 -5.527 -25.844 1 66.06 231 HIS A CA 1
ATOM 1805 C C . HIS A 1 231 ? 13 -6.211 -25.344 1 66.06 231 HIS A C 1
ATOM 1807 O O . HIS A 1 231 ? 13.719 -6.844 -26.125 1 66.06 231 HIS A O 1
ATOM 1813 N N . ALA A 1 232 ? 13.297 -5.938 -24.125 1 56.66 232 ALA A N 1
ATOM 1814 C CA . ALA A 1 232 ? 14.477 -6.582 -23.531 1 56.66 232 ALA A CA 1
ATOM 1815 C C . ALA A 1 232 ? 14.383 -8.102 -23.656 1 56.66 232 ALA A C 1
ATOM 1817 O O . ALA A 1 232 ? 15.398 -8.781 -23.812 1 56.66 232 ALA A O 1
ATOM 1818 N N . ASP A 1 233 ? 13.211 -8.609 -23.578 1 57.62 233 ASP A N 1
ATOM 1819 C CA . ASP A 1 233 ? 13.023 -10.047 -23.719 1 57.62 233 ASP A CA 1
ATOM 1820 C C . ASP A 1 233 ? 13.227 -10.5 -25.156 1 57.62 233 ASP A C 1
ATOM 1822 O O . ASP A 1 233 ? 13.656 -11.625 -25.406 1 57.62 233 ASP A O 1
ATOM 1826 N N . LEU A 1 234 ? 12.703 -9.664 -26.078 1 46.41 234 LEU A N 1
ATOM 1827 C CA . LEU A 1 234 ? 12.797 -10.086 -27.469 1 46.41 234 LEU A CA 1
ATOM 1828 C C . LEU A 1 234 ? 14.234 -10.023 -27.969 1 46.41 234 LEU A C 1
ATOM 1830 O O . LEU A 1 234 ? 14.664 -10.875 -28.75 1 46.41 234 LEU A O 1
ATOM 1834 N N . ASN A 1 235 ? 14.867 -8.758 -28.297 1 47.69 235 ASN A N 1
ATOM 1835 C CA . ASN A 1 235 ? 16.078 -8.648 -29.094 1 47.69 235 ASN A CA 1
ATOM 1836 C C . ASN A 1 235 ? 17.32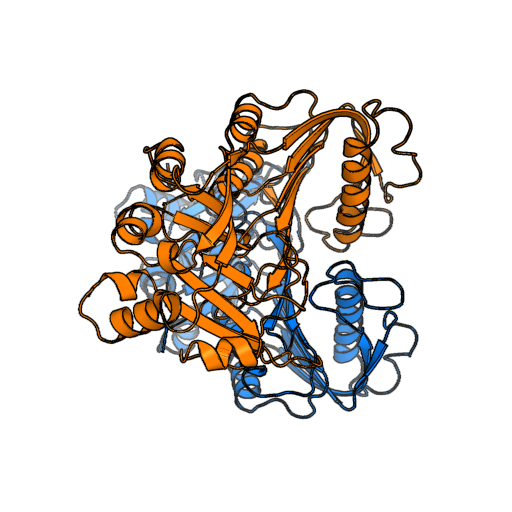8 -8.547 -28.203 1 47.69 235 ASN A C 1
ATOM 1838 O O . ASN A 1 235 ? 17.344 -7.773 -27.25 1 47.69 235 ASN A O 1
ATOM 1842 N N . ASN A 1 236 ? 18.234 -9.633 -27.781 1 43.88 236 ASN A N 1
ATOM 1843 C CA . ASN A 1 236 ? 19.656 -9.57 -27.438 1 43.88 236 ASN A CA 1
ATOM 1844 C C . ASN A 1 236 ? 20.25 -8.211 -27.766 1 43.88 236 ASN A C 1
ATOM 1846 O O . ASN A 1 236 ? 21.438 -7.984 -27.531 1 43.88 236 ASN A O 1
ATOM 1850 N N . GLU A 1 237 ? 20.094 -7.648 -29 1 39.72 237 GLU A N 1
ATOM 1851 C CA . GLU A 1 237 ? 20.75 -6.383 -29.328 1 39.72 237 GLU A CA 1
ATOM 1852 C C . GLU A 1 237 ? 19.938 -5.195 -28.828 1 39.72 237 GLU A C 1
ATOM 1854 O O . GLU A 1 237 ? 18.859 -4.914 -29.344 1 39.72 237 GLU A O 1
ATOM 1859 N N . PRO A 1 238 ? 20.031 -4.824 -27.625 1 41.94 238 PRO A N 1
ATOM 1860 C CA . PRO A 1 238 ? 19.297 -3.729 -26.984 1 41.94 238 PRO A CA 1
ATOM 1861 C C . PRO A 1 238 ? 19.203 -2.484 -27.859 1 41.94 238 PRO A C 1
ATOM 1863 O O . PRO A 1 238 ? 18.547 -1.514 -27.5 1 41.94 238 PRO A O 1
ATOM 1866 N N . TYR A 1 239 ? 20.188 -2.277 -28.828 1 40.94 239 TYR A N 1
ATOM 1867 C CA . TYR A 1 239 ? 20.516 -0.932 -29.281 1 40.94 239 TYR A CA 1
ATOM 1868 C C . TYR A 1 239 ? 19.297 -0.254 -29.906 1 40.94 239 TYR A C 1
ATOM 1870 O O . TYR A 1 239 ? 19.094 0.946 -29.703 1 40.94 239 TYR A O 1
ATOM 1878 N N . ASN A 1 240 ? 18.812 -0.842 -31.031 1 41.03 240 ASN A N 1
ATOM 1879 C CA . ASN A 1 240 ? 18.156 0.045 -31.984 1 41.03 240 ASN A CA 1
ATOM 1880 C C . ASN A 1 240 ? 16.797 0.521 -31.469 1 41.03 240 ASN A C 1
ATOM 1882 O O . ASN A 1 240 ? 16.219 1.461 -32 1 41.03 240 ASN A O 1
ATOM 1886 N N . PHE A 1 241 ? 16.031 -0.29 -30.844 1 40.41 241 PHE A N 1
ATOM 1887 C CA . PHE A 1 241 ? 14.586 -0.139 -30.891 1 40.41 241 PHE A CA 1
ATOM 1888 C C . PHE A 1 241 ? 14.109 0.841 -29.828 1 40.41 241 PHE A C 1
ATOM 1890 O O . PHE A 1 241 ? 12.906 1.056 -29.672 1 40.41 241 PHE A O 1
ATOM 1897 N N . VAL A 1 242 ? 14.703 0.799 -28.656 1 45.03 242 VAL A N 1
ATOM 1898 C CA . VAL A 1 242 ? 14.023 1.772 -27.812 1 45.03 242 VAL A CA 1
ATOM 1899 C C . VAL A 1 242 ? 13.867 3.094 -28.562 1 45.03 242 VAL A C 1
ATOM 1901 O O . VAL A 1 242 ? 14.844 3.822 -28.766 1 45.03 242 VAL A O 1
ATOM 1904 N N . SER A 1 243 ? 13.445 3.043 -29.781 1 40.97 243 SER A N 1
ATOM 1905 C CA . SER A 1 243 ? 13.156 4.223 -30.594 1 40.97 243 SER A CA 1
ATOM 1906 C C . SER A 1 243 ? 12.781 5.414 -29.719 1 40.97 243 SER A C 1
ATOM 1908 O O . SER A 1 243 ? 12.281 5.238 -28.594 1 40.97 243 SER A O 1
ATOM 1910 N N . THR A 1 244 ? 13.445 6.504 -29.844 1 45.56 244 THR A N 1
ATOM 1911 C CA . THR A 1 244 ? 13.156 7.859 -29.391 1 45.56 244 THR A CA 1
ATOM 1912 C C . THR A 1 244 ? 11.672 8.016 -29.047 1 45.56 244 THR A C 1
ATOM 1914 O O . THR A 1 244 ? 11.305 8.828 -28.203 1 45.56 244 THR A O 1
ATOM 1917 N N . TYR A 1 245 ? 10.812 7.273 -29.875 1 47.94 245 TYR A N 1
ATOM 1918 C CA . TYR A 1 245 ? 9.414 7.672 -29.984 1 47.94 245 TYR A CA 1
ATOM 1919 C C . TYR A 1 245 ? 8.602 7.109 -28.828 1 47.94 245 TYR A C 1
ATOM 1921 O O . TYR A 1 245 ? 7.508 7.598 -28.531 1 47.94 245 TYR A O 1
ATOM 1929 N N . CYS A 1 246 ? 9.234 6.191 -27.828 1 74.62 246 CYS A N 1
ATOM 1930 C CA . CYS A 1 246 ? 8.195 5.609 -26.984 1 74.62 246 CYS A CA 1
ATOM 1931 C C . CYS A 1 246 ? 8.359 6.062 -25.531 1 74.62 246 CYS A C 1
ATOM 1933 O O . CYS A 1 246 ? 7.48 5.824 -24.703 1 74.62 246 CYS A O 1
ATOM 1935 N N . CYS A 1 247 ? 9.406 6.824 -25.344 1 88.44 247 CYS A N 1
ATOM 1936 C CA . CYS A 1 247 ? 9.531 7.281 -23.969 1 88.44 247 CYS A CA 1
ATOM 1937 C C . CYS A 1 247 ? 8.727 8.555 -23.734 1 88.44 247 CYS A C 1
ATOM 1939 O O . CYS A 1 247 ? 8.828 9.508 -24.516 1 88.44 247 CYS A O 1
ATOM 1941 N N . PRO A 1 248 ? 7.953 8.547 -22.781 1 92.25 248 PRO A N 1
ATOM 1942 C CA . PRO A 1 248 ? 7.195 9.766 -22.531 1 92.25 248 PRO A CA 1
ATOM 1943 C C . PRO A 1 248 ? 8.094 10.969 -22.234 1 92.25 248 PRO A C 1
ATOM 1945 O O . PRO A 1 248 ? 9.258 10.797 -21.844 1 92.25 248 PRO A O 1
ATOM 1948 N N . GLN A 1 249 ? 7.613 12.172 -22.578 1 92.69 249 GLN A N 1
ATOM 1949 C CA . GLN A 1 249 ? 8.352 13.406 -22.344 1 92.69 249 GLN A CA 1
ATOM 1950 C C . GLN A 1 249 ? 7.848 14.109 -21.078 1 92.69 249 GLN A C 1
ATOM 1952 O O . GLN A 1 249 ? 6.656 14.07 -20.766 1 92.69 249 GLN A O 1
ATOM 1957 N N . PRO A 1 250 ? 8.711 14.844 -20.359 1 95.31 250 PRO A N 1
ATOM 1958 C CA . PRO A 1 250 ? 10.141 15.016 -20.625 1 95.31 250 PRO A CA 1
ATOM 1959 C C . PRO A 1 250 ? 10.961 13.766 -20.328 1 95.31 250 PRO A C 1
ATOM 1961 O O . PRO A 1 250 ? 10.523 12.906 -19.547 1 95.31 250 PRO A O 1
ATOM 1964 N N . SER A 1 251 ? 12.109 13.656 -21 1 94.31 251 SER A N 1
ATOM 1965 C CA . SER A 1 251 ? 12.977 12.492 -20.828 1 94.31 251 SER A CA 1
ATOM 1966 C C . SER A 1 251 ? 14.445 12.898 -20.828 1 94.31 251 SER A C 1
ATOM 1968 O O . SER A 1 251 ? 14.789 14.008 -21.234 1 94.31 251 SER A O 1
ATOM 1970 N N . SER A 1 252 ? 15.281 12.086 -20.219 1 93.62 252 SER A N 1
ATOM 1971 C CA . SER A 1 252 ? 16.734 12.258 -20.203 1 93.62 252 SER A CA 1
ATOM 1972 C C . SER A 1 252 ? 17.438 10.961 -20.547 1 93.62 252 SER A C 1
ATOM 1974 O O . SER A 1 252 ? 16.969 9.875 -20.219 1 93.62 252 SER A O 1
ATOM 1976 N N . VAL A 1 253 ? 18.578 11.102 -21.219 1 92.69 253 VAL A N 1
ATOM 1977 C CA . VAL A 1 253 ? 19.344 9.922 -21.594 1 92.69 253 VAL A CA 1
ATOM 1978 C C . VAL A 1 253 ? 20.297 9.547 -20.453 1 92.69 253 VAL A C 1
ATOM 1980 O O . VAL A 1 253 ? 21.016 10.406 -19.938 1 92.69 253 VAL A O 1
ATOM 1983 N N . VAL A 1 254 ? 20.234 8.336 -20.016 1 93.06 254 VAL A N 1
ATOM 1984 C CA . VAL A 1 254 ? 21.172 7.852 -19.016 1 93.06 254 VAL A CA 1
ATOM 1985 C C . VAL A 1 254 ? 22.297 7.074 -19.688 1 93.06 254 VAL A C 1
ATOM 1987 O O . VAL A 1 254 ? 22.094 6.457 -20.734 1 93.06 254 VAL A O 1
ATOM 1990 N N . ALA A 1 255 ? 23.469 7.051 -19.141 1 93.06 255 ALA A N 1
ATOM 1991 C CA . ALA A 1 255 ? 24.641 6.402 -19.75 1 93.06 255 ALA A CA 1
ATOM 1992 C C . ALA A 1 255 ? 24.438 4.891 -19.844 1 93.06 255 ALA A C 1
ATOM 1994 O O . ALA A 1 255 ? 24.703 4.285 -20.875 1 93.06 255 ALA A O 1
ATOM 1995 N N . GLN A 1 256 ? 24.031 4.344 -18.703 1 94.19 256 GLN A N 1
ATOM 1996 C CA . GLN A 1 256 ? 23.75 2.914 -18.641 1 94.19 256 GLN A CA 1
ATOM 1997 C C . GLN A 1 256 ? 22.578 2.627 -17.719 1 94.19 256 GLN A C 1
ATOM 1999 O O . GLN A 1 256 ? 22.391 3.322 -16.703 1 94.19 256 GLN A O 1
ATOM 2004 N N . ALA A 1 257 ? 21.766 1.641 -18.109 1 94.56 257 ALA A N 1
ATOM 2005 C CA . ALA A 1 257 ? 20.688 1.176 -17.234 1 94.56 257 ALA A CA 1
ATOM 2006 C C . ALA A 1 257 ? 20.703 -0.343 -17.094 1 94.56 257 ALA A C 1
ATOM 2008 O O . ALA A 1 257 ? 20.953 -1.062 -18.062 1 94.56 257 ALA A O 1
ATOM 2009 N N . SER A 1 258 ? 20.562 -0.789 -15.922 1 95.88 258 SER A N 1
ATOM 2010 C CA . SER A 1 258 ? 20.469 -2.223 -15.664 1 95.88 258 SER A CA 1
ATOM 2011 C C . SER A 1 258 ? 19.016 -2.682 -15.625 1 95.88 258 SER A C 1
ATOM 2013 O O . SER A 1 258 ? 18.188 -2.084 -14.938 1 95.88 258 SER A O 1
ATOM 2015 N N . LEU A 1 259 ? 18.703 -3.672 -16.422 1 94.75 259 LEU A N 1
ATOM 2016 C CA . LEU A 1 259 ? 17.375 -4.281 -16.469 1 94.75 259 LEU A CA 1
ATOM 2017 C C . LEU A 1 259 ? 17.438 -5.75 -16.062 1 94.75 259 LEU A C 1
ATOM 2019 O O . LEU A 1 259 ? 18.328 -6.48 -16.484 1 94.75 259 LEU A O 1
ATOM 2023 N N . CYS A 1 260 ? 16.5 -6.121 -15.172 1 95.88 260 CYS A N 1
ATOM 2024 C CA . CYS A 1 260 ? 16.438 -7.516 -14.742 1 95.88 260 CYS A CA 1
ATOM 2025 C C . CYS A 1 260 ? 14.992 -7.996 -14.672 1 95.88 260 CYS A C 1
ATOM 2027 O O . CYS A 1 260 ? 14.109 -7.27 -14.219 1 95.88 260 CYS A O 1
ATOM 2029 N N . SER A 1 261 ? 14.727 -9.156 -15.227 1 95.62 261 SER A N 1
ATOM 2030 C CA . SER A 1 261 ? 13.43 -9.828 -15.125 1 95.62 261 SER A CA 1
ATOM 2031 C C . SER A 1 261 ? 13.594 -11.281 -14.695 1 95.62 261 SER A C 1
ATOM 2033 O O . SER A 1 261 ? 14.484 -11.984 -15.188 1 95.62 261 SER A O 1
ATOM 2035 N N . VAL A 1 262 ? 12.852 -11.672 -13.734 1 96.25 262 VAL A N 1
ATOM 2036 C CA . VAL A 1 262 ? 12.828 -13.055 -13.273 1 96.25 262 VAL A CA 1
ATOM 2037 C C . VAL A 1 262 ? 11.422 -13.633 -13.453 1 96.25 262 VAL A C 1
ATOM 2039 O O . VAL A 1 262 ? 10.438 -13.047 -13.008 1 96.25 262 VAL A O 1
ATOM 2042 N N . THR A 1 263 ? 11.305 -14.734 -14.164 1 95.12 263 THR A N 1
ATOM 2043 C CA . THR A 1 263 ? 10.023 -15.383 -14.398 1 95.12 263 THR A CA 1
ATOM 2044 C C . THR A 1 263 ? 10.008 -16.781 -13.797 1 95.12 263 THR A C 1
ATOM 2046 O O . THR A 1 263 ? 11.008 -17.5 -13.844 1 95.12 263 THR A O 1
ATOM 2049 N N . GLY A 1 264 ? 8.938 -17.203 -13.195 1 95 264 GLY A N 1
ATOM 2050 C CA . GLY A 1 264 ? 8.727 -18.5 -12.547 1 95 264 GLY A CA 1
ATOM 2051 C C . GLY A 1 264 ? 7.602 -18.469 -11.531 1 95 264 GLY A C 1
ATOM 2052 O O . GLY A 1 264 ? 6.633 -17.719 -11.68 1 95 264 GLY A O 1
ATOM 2053 N N . PHE A 1 265 ? 7.641 -19.422 -10.656 1 94.12 265 PHE A N 1
ATOM 2054 C CA . PHE A 1 265 ? 6.777 -19.406 -9.484 1 94.12 265 PHE A CA 1
ATOM 2055 C C . PHE A 1 265 ? 7.531 -18.906 -8.258 1 94.12 265 PHE A C 1
ATOM 2057 O O . PHE A 1 265 ? 8.164 -19.688 -7.547 1 94.12 265 PHE A O 1
ATOM 2064 N N . LEU A 1 266 ? 7.398 -17.547 -8.086 1 93.81 266 LEU A N 1
ATOM 2065 C CA . LEU A 1 266 ? 8.297 -16.844 -7.18 1 93.81 266 LEU A CA 1
ATOM 2066 C C . LEU A 1 266 ? 7.648 -16.641 -5.816 1 93.81 266 LEU A C 1
ATOM 2068 O O . LEU A 1 266 ? 6.457 -16.328 -5.73 1 93.81 266 LEU A O 1
ATOM 2072 N N . LEU A 1 267 ? 8.5 -16.734 -4.816 1 90.25 267 LEU A N 1
ATOM 2073 C CA . LEU A 1 267 ? 8.016 -16.578 -3.449 1 90.25 267 LEU A CA 1
ATOM 2074 C C . LEU A 1 267 ? 7.973 -15.117 -3.049 1 90.25 267 LEU A C 1
ATOM 2076 O O . LEU A 1 267 ? 8.938 -14.383 -3.264 1 90.25 267 LEU A O 1
ATOM 2080 N N . PRO A 1 268 ? 6.836 -14.711 -2.4 1 87.88 268 PRO A N 1
ATOM 2081 C CA . PRO A 1 268 ? 6.742 -13.328 -1.925 1 87.88 268 PRO A CA 1
ATOM 2082 C C . PRO A 1 268 ? 7.875 -12.953 -0.972 1 87.88 268 PRO A C 1
ATOM 2084 O O . PRO A 1 268 ? 8.32 -11.805 -0.952 1 87.88 268 PRO A O 1
ATOM 2087 N N . GLU A 1 269 ? 8.375 -13.859 -0.22 1 84.69 269 GLU A N 1
ATOM 2088 C CA . GLU A 1 269 ? 9.461 -13.609 0.724 1 84.69 269 GLU A CA 1
ATOM 2089 C C . GLU A 1 269 ? 10.727 -13.141 0.004 1 84.69 269 GLU A C 1
ATOM 2091 O O . GLU A 1 269 ? 11.445 -12.273 0.505 1 84.69 269 GLU A O 1
ATOM 2096 N N . ARG A 1 270 ? 10.93 -13.719 -1.129 1 90.19 270 ARG A N 1
ATOM 2097 C CA . ARG A 1 270 ? 12.109 -13.336 -1.898 1 90.19 270 ARG A CA 1
ATOM 2098 C C . ARG A 1 270 ? 11.93 -11.953 -2.514 1 90.19 270 ARG A C 1
ATOM 2100 O O . ARG A 1 270 ? 12.891 -11.188 -2.615 1 90.19 270 ARG A O 1
ATOM 2107 N N . ILE A 1 271 ? 10.766 -11.68 -2.883 1 91.25 271 ILE A N 1
ATOM 2108 C CA . ILE A 1 271 ? 10.477 -10.375 -3.467 1 91.25 271 ILE A CA 1
ATOM 2109 C C . ILE A 1 271 ? 10.641 -9.289 -2.408 1 91.25 271 ILE A C 1
ATOM 2111 O O . ILE A 1 271 ? 11.141 -8.195 -2.701 1 91.25 271 ILE A O 1
ATOM 2115 N N . CYS A 1 272 ? 10.219 -9.609 -1.237 1 88.38 272 CYS A N 1
ATOM 2116 C CA . CYS A 1 272 ? 10.359 -8.664 -0.136 1 88.38 272 CYS A CA 1
ATOM 2117 C C . CYS A 1 272 ? 11.828 -8.328 0.11 1 88.38 272 CYS A C 1
ATOM 2119 O O . CYS A 1 272 ? 12.172 -7.168 0.31 1 88.38 272 CYS A O 1
ATOM 2121 N N . VAL A 1 273 ? 12.656 -9.305 0.109 1 90 273 VAL A N 1
ATOM 2122 C CA . VAL A 1 273 ? 14.086 -9.094 0.308 1 90 273 VAL A CA 1
ATOM 2123 C C . VAL A 1 273 ? 14.648 -8.258 -0.836 1 90 273 VAL A C 1
ATOM 2125 O O . VAL A 1 273 ? 15.469 -7.367 -0.615 1 90 273 VAL A O 1
ATOM 2128 N N . LEU A 1 274 ? 14.203 -8.562 -2.004 1 94.12 274 LEU A N 1
ATOM 2129 C CA . LEU A 1 274 ? 14.641 -7.797 -3.166 1 94.12 274 LEU A CA 1
ATOM 2130 C C . LEU A 1 274 ? 14.25 -6.328 -3.027 1 94.12 274 LEU A C 1
ATOM 2132 O O . LEU A 1 274 ? 15.07 -5.438 -3.268 1 94.12 274 LEU A O 1
ATOM 2136 N N . LEU A 1 275 ? 13.023 -6.109 -2.652 1 91.81 275 LEU A N 1
ATOM 2137 C CA . LEU A 1 275 ? 12.539 -4.75 -2.451 1 91.81 275 LEU A CA 1
ATOM 2138 C C . LEU A 1 275 ? 13.383 -4.023 -1.406 1 91.81 275 LEU A C 1
ATOM 2140 O O . LEU A 1 275 ? 13.766 -2.869 -1.604 1 91.81 275 LEU A O 1
ATOM 2144 N N . GLU A 1 276 ? 13.695 -4.691 -0.346 1 88.56 276 GLU A N 1
ATOM 2145 C CA . GLU A 1 276 ? 14.523 -4.109 0.706 1 88.56 276 GLU A CA 1
ATOM 2146 C C . GLU A 1 276 ? 15.898 -3.723 0.172 1 88.56 276 GLU A C 1
ATOM 2148 O O . GLU A 1 276 ? 16.406 -2.645 0.484 1 88.56 276 GLU A O 1
ATOM 2153 N N . GLN A 1 277 ? 16.438 -4.586 -0.563 1 92.38 277 GLN A N 1
ATOM 2154 C CA . GLN A 1 277 ? 17.75 -4.312 -1.115 1 92.38 277 GLN A CA 1
ATOM 2155 C C . GLN A 1 277 ? 17.719 -3.125 -2.072 1 92.38 277 GLN A C 1
ATOM 2157 O O . GLN A 1 277 ? 18.656 -2.332 -2.121 1 92.38 277 GLN A O 1
ATOM 2162 N N . LEU A 1 278 ? 16.703 -3.049 -2.852 1 93.62 278 LEU A N 1
ATOM 2163 C CA . LEU A 1 278 ? 16.547 -1.92 -3.764 1 93.62 278 LEU A CA 1
ATOM 2164 C C . LEU A 1 278 ? 16.391 -0.615 -2.994 1 93.62 278 LEU A C 1
ATOM 2166 O O . LEU A 1 278 ? 16.875 0.432 -3.424 1 93.62 278 LEU A O 1
ATOM 2170 N N . CYS A 1 279 ? 15.703 -0.688 -1.893 1 87.56 279 CYS A N 1
ATOM 2171 C CA . CYS A 1 279 ? 15.586 0.485 -1.031 1 87.56 279 CYS A CA 1
ATOM 2172 C C . CYS A 1 279 ? 16.953 0.896 -0.491 1 87.56 279 CYS A C 1
ATOM 2174 O O . CYS A 1 279 ? 17.281 2.084 -0.454 1 87.56 279 CYS A O 1
ATOM 2176 N N . ARG A 1 280 ? 17.719 -0.055 -0.151 1 87.12 280 ARG A N 1
ATOM 2177 C CA . ARG A 1 280 ? 19.047 0.194 0.42 1 87.12 280 ARG A CA 1
ATOM 2178 C C . ARG A 1 280 ? 20.016 0.675 -0.648 1 87.12 280 ARG A C 1
ATOM 2180 O O . ARG A 1 280 ? 21.094 1.187 -0.328 1 87.12 280 ARG A O 1
ATOM 2187 N N . TYR A 1 281 ? 19.609 0.531 -1.887 1 90.75 281 TYR A N 1
ATOM 2188 C CA . TYR A 1 281 ? 20.422 1.001 -2.998 1 90.75 281 TYR A CA 1
ATOM 2189 C C . TYR A 1 281 ? 20.797 2.471 -2.822 1 90.75 281 TYR A C 1
ATOM 2191 O O . TYR A 1 281 ? 21.891 2.891 -3.182 1 90.75 281 TYR A O 1
ATOM 2199 N N . PHE A 1 282 ? 19.938 3.217 -2.18 1 87.19 282 PHE A N 1
ATOM 2200 C CA . PHE A 1 282 ? 20.125 4.656 -2.057 1 87.19 282 PHE A CA 1
ATOM 2201 C C . PHE A 1 282 ? 20.719 5.016 -0.699 1 87.19 282 PHE A C 1
ATOM 2203 O O . PHE A 1 282 ? 20.797 6.191 -0.341 1 87.19 282 PHE A O 1
ATOM 2210 N N . ASP A 1 283 ? 21.094 3.99 0.038 1 82.25 283 ASP A N 1
ATOM 2211 C CA . ASP A 1 283 ? 21.812 4.281 1.28 1 82.25 283 ASP A CA 1
ATOM 2212 C C . ASP A 1 283 ? 23.125 5.012 1.006 1 82.25 283 ASP A C 1
ATOM 2214 O O . ASP A 1 283 ? 23.594 5.777 1.845 1 82.25 283 ASP A O 1
ATOM 2218 N N . GLU A 1 284 ? 23.656 4.754 -0.131 1 85.25 284 GLU A N 1
ATOM 2219 C CA . GLU A 1 284 ? 24.812 5.492 -0.632 1 85.25 284 GLU A CA 1
ATOM 2220 C C . GLU A 1 284 ? 24.422 6.398 -1.796 1 85.25 284 GLU A C 1
ATOM 2222 O O . GLU A 1 284 ? 23.469 6.121 -2.516 1 85.25 284 GLU A O 1
ATOM 2227 N N . PRO A 1 285 ? 25.125 7.512 -1.871 1 85.5 285 PRO A N 1
ATOM 2228 C CA . PRO A 1 285 ? 24.828 8.391 -3 1 85.5 285 PRO A CA 1
ATOM 2229 C C . PRO A 1 285 ? 24.922 7.684 -4.348 1 85.5 285 PRO A C 1
ATOM 2231 O O . PRO A 1 285 ? 25.859 6.93 -4.59 1 85.5 285 PRO A O 1
ATOM 2234 N N . LYS A 1 286 ? 23.891 7.848 -5.102 1 90.81 286 LYS A N 1
ATOM 2235 C CA . LYS A 1 286 ? 23.828 7.25 -6.43 1 90.81 286 LYS A CA 1
ATOM 2236 C C . LYS A 1 286 ? 23.469 8.297 -7.484 1 90.81 286 LYS A C 1
ATOM 2238 O O . LYS A 1 286 ? 22.844 9.312 -7.168 1 90.81 286 LYS A O 1
ATOM 2243 N N . LEU A 1 287 ? 23.844 8.008 -8.711 1 92 287 LEU A N 1
ATOM 2244 C CA . LEU A 1 287 ? 23.469 8.867 -9.828 1 92 287 LEU A CA 1
ATOM 2245 C C . LEU A 1 287 ? 22.016 8.625 -10.234 1 92 287 LEU A C 1
ATOM 2247 O O . LEU A 1 287 ? 21.359 9.531 -10.758 1 92 287 LEU A O 1
ATOM 2251 N N . ALA A 1 288 ? 21.516 7.457 -9.961 1 95.31 288 ALA A N 1
ATOM 2252 C CA . ALA A 1 288 ? 20.156 7.09 -10.32 1 95.31 288 ALA A CA 1
ATOM 2253 C C . ALA A 1 288 ? 19.141 7.938 -9.562 1 95.31 288 ALA A C 1
ATOM 2255 O O . ALA A 1 288 ? 19.203 8.047 -8.336 1 95.31 288 ALA A O 1
ATOM 2256 N N . PRO A 1 289 ? 18.203 8.531 -10.32 1 95.25 289 PRO A N 1
ATOM 2257 C CA . PRO A 1 289 ? 17.188 9.328 -9.641 1 95.25 289 PRO A CA 1
ATOM 2258 C C . PRO A 1 289 ? 16.094 8.477 -9.008 1 95.25 289 PRO A C 1
ATOM 2260 O O . PRO A 1 289 ? 15.414 8.922 -8.078 1 95.25 289 PRO A O 1
ATOM 2263 N N . TRP A 1 290 ? 15.914 7.312 -9.562 1 96.31 290 TRP A N 1
ATOM 2264 C CA . TRP A 1 290 ? 14.891 6.383 -9.086 1 96.31 290 TRP A CA 1
ATOM 2265 C C . TRP A 1 290 ? 15.195 4.961 -9.547 1 96.31 290 TRP A C 1
ATOM 2267 O O . TRP A 1 290 ? 15.984 4.754 -10.477 1 96.31 290 TRP A O 1
ATOM 2277 N N . VAL A 1 291 ? 14.664 3.975 -8.844 1 96.94 291 VAL A N 1
ATOM 2278 C CA . VAL A 1 291 ? 14.672 2.568 -9.227 1 96.94 291 VAL A CA 1
ATOM 2279 C C . VAL A 1 291 ? 13.242 2.023 -9.219 1 96.94 291 VAL A C 1
ATOM 2281 O O . VAL A 1 291 ? 12.398 2.482 -8.445 1 96.94 291 VAL A O 1
ATOM 2284 N N . THR A 1 292 ? 12.977 1.107 -10.125 1 97.12 292 THR A N 1
ATOM 2285 C CA . THR A 1 292 ? 11.617 0.579 -10.203 1 97.12 292 THR A CA 1
ATOM 2286 C C . THR A 1 292 ? 11.602 -0.918 -9.906 1 97.12 292 THR A C 1
ATOM 2288 O O . THR A 1 292 ? 12.594 -1.614 -10.156 1 97.12 292 THR A O 1
ATOM 2291 N N . LEU A 1 293 ? 10.547 -1.403 -9.344 1 96.31 293 LEU A N 1
ATOM 2292 C CA . LEU A 1 293 ? 10.234 -2.818 -9.164 1 96.31 293 LEU A CA 1
ATOM 2293 C C . LEU A 1 293 ? 8.805 -3.121 -9.586 1 96.31 293 LEU A C 1
ATOM 2295 O O . LEU A 1 293 ? 7.863 -2.49 -9.102 1 96.31 293 LEU A O 1
ATOM 2299 N N . SER A 1 294 ? 8.625 -4.016 -10.492 1 94.25 294 SER A N 1
ATOM 2300 C CA . SER A 1 294 ? 7.316 -4.457 -10.961 1 94.25 294 SER A CA 1
ATOM 2301 C C . SER A 1 294 ? 7.098 -5.938 -10.664 1 94.25 294 SER A C 1
ATOM 2303 O O . SER A 1 294 ? 7.934 -6.777 -11 1 94.25 294 SER A O 1
ATOM 2305 N N . VAL A 1 295 ? 5.961 -6.219 -10.023 1 92.44 295 VAL A N 1
ATOM 2306 C CA . VAL A 1 295 ? 5.625 -7.594 -9.664 1 92.44 295 VAL A CA 1
ATOM 2307 C C . VAL A 1 295 ? 4.285 -7.977 -10.297 1 92.44 295 VAL A C 1
ATOM 2309 O O . VAL A 1 295 ? 3.316 -7.219 -10.219 1 92.44 295 VAL A O 1
ATOM 2312 N N . GLN A 1 296 ? 4.27 -9.094 -10.945 1 89.38 296 GLN A N 1
ATOM 2313 C CA . GLN A 1 296 ? 3.059 -9.602 -11.57 1 89.38 296 GLN A CA 1
ATOM 2314 C C . GLN A 1 296 ? 2.707 -10.992 -11.047 1 89.38 296 GLN A C 1
ATOM 2316 O O . GLN A 1 296 ? 3.574 -11.859 -10.945 1 89.38 296 GLN A O 1
ATOM 2321 N N . GLY A 1 297 ? 1.449 -11.117 -10.656 1 87.44 297 GLY A N 1
ATOM 2322 C CA . GLY A 1 297 ? 0.959 -12.422 -10.258 1 87.44 297 GLY A CA 1
ATOM 2323 C C . GLY A 1 297 ? 0.375 -13.219 -11.414 1 87.44 297 GLY A C 1
ATOM 2324 O O . GLY A 1 297 ? 0.246 -12.703 -12.523 1 87.44 297 GLY A O 1
ATOM 2325 N N . PHE A 1 298 ? 0.115 -14.484 -11.094 1 82.88 298 PHE A N 1
ATOM 2326 C CA . PHE A 1 298 ? -0.557 -15.328 -12.078 1 82.88 298 PHE A CA 1
ATOM 2327 C C . PHE A 1 298 ? -1.996 -14.875 -12.289 1 82.88 298 PHE A C 1
ATOM 2329 O O . PHE A 1 298 ? -2.689 -14.531 -11.328 1 82.88 298 PHE A O 1
ATOM 2336 N N . ALA A 1 299 ? -2.508 -14.672 -13.484 1 67.88 299 ALA A N 1
ATOM 2337 C CA . ALA A 1 299 ? -3.842 -14.188 -13.82 1 67.88 299 ALA A CA 1
ATOM 2338 C C . ALA A 1 299 ? -4.922 -15.102 -13.25 1 67.88 299 ALA A C 1
ATOM 2340 O O . ALA A 1 299 ? -5.977 -14.625 -12.82 1 67.88 299 ALA A O 1
ATOM 2341 N N . ASP A 1 300 ? -4.82 -16.391 -13.305 1 62.31 300 ASP A N 1
ATOM 2342 C CA . ASP A 1 300 ? -5.895 -17.344 -13.008 1 62.31 300 ASP A CA 1
ATOM 2343 C C . ASP A 1 300 ? -5.723 -17.953 -11.625 1 62.31 300 ASP A C 1
ATOM 2345 O O . ASP A 1 300 ? -6.082 -19.109 -11.406 1 62.31 300 ASP A O 1
ATOM 2349 N N . SER A 1 301 ? -5.148 -17.125 -10.742 1 63.5 301 SER A N 1
ATOM 2350 C CA . SER A 1 301 ? -5.004 -17.656 -9.391 1 63.5 301 SER A CA 1
ATOM 2351 C C . SER A 1 301 ? -6.242 -17.359 -8.547 1 63.5 301 SER A C 1
ATOM 2353 O O . SER A 1 301 ? -6.797 -16.25 -8.617 1 63.5 301 SER A O 1
ATOM 2355 N N . PRO A 1 302 ? -6.859 -18.547 -8.133 1 59.34 302 PRO A N 1
ATOM 2356 C CA . PRO A 1 302 ? -8.047 -18.328 -7.297 1 59.34 302 PRO A CA 1
ATOM 2357 C C . PRO A 1 302 ? -7.758 -17.438 -6.09 1 59.34 302 PRO A C 1
ATOM 2359 O O . PRO A 1 302 ? -8.633 -17.234 -5.242 1 59.34 302 PRO A O 1
ATOM 2362 N N . VAL A 1 303 ? -6.531 -17.047 -5.777 1 53.19 303 VAL A N 1
ATOM 2363 C CA . VAL A 1 303 ? -6.023 -16.516 -4.516 1 53.19 303 VAL A CA 1
ATOM 2364 C C . VAL A 1 303 ? -6.418 -15.055 -4.375 1 53.19 303 VAL A C 1
ATOM 2366 O O . VAL A 1 303 ? -6.027 -14.391 -3.416 1 53.19 303 VAL A O 1
ATOM 2369 N N . SER A 1 304 ? -7.062 -14.453 -5.238 1 47.34 304 SER A N 1
ATOM 2370 C CA . SER A 1 304 ? -7.344 -13.18 -4.574 1 47.34 304 SER A CA 1
ATOM 2371 C C . SER A 1 304 ? -7.961 -13.406 -3.197 1 47.34 304 SER A C 1
ATOM 2373 O O . SER A 1 304 ? -8.547 -12.484 -2.619 1 47.34 304 SER A O 1
ATOM 2375 N N . TRP A 1 305 ? -8.078 -14.867 -2.775 1 38.75 305 TRP A N 1
ATOM 2376 C CA . TRP A 1 305 ? -9.086 -15.398 -1.856 1 38.75 305 TRP A CA 1
ATOM 2377 C C . TRP A 1 305 ? -8.656 -15.188 -0.407 1 38.75 305 TRP A C 1
ATOM 2379 O O . TRP A 1 305 ? -7.824 -15.93 0.116 1 38.75 305 TRP A O 1
ATOM 2389 N N . ARG A 1 306 ? -8.18 -14.195 -0.033 1 41.28 306 ARG A N 1
ATOM 2390 C CA . ARG A 1 306 ? -7.996 -14.125 1.413 1 41.28 306 ARG A CA 1
ATOM 2391 C C . ARG A 1 306 ? -9.18 -14.75 2.145 1 41.28 306 ARG A C 1
ATOM 2393 O O . ARG A 1 306 ? -10.234 -14.977 1.551 1 41.28 306 ARG A O 1
ATOM 2400 N N . GLU A 1 307 ? -9.016 -14.781 3.473 1 39.75 307 GLU A N 1
ATOM 2401 C CA . GLU A 1 307 ? -9.914 -15.469 4.398 1 39.75 307 GLU A CA 1
ATOM 2402 C C . GLU A 1 307 ? -11.367 -15.32 3.969 1 39.75 307 GLU A C 1
ATOM 2404 O O . GLU A 1 307 ? -12.18 -16.234 4.164 1 39.75 307 GLU A O 1
ATOM 2409 N N . SER A 1 308 ? -11.75 -13.992 3.992 1 36.47 308 SER A N 1
ATOM 2410 C CA . SER A 1 308 ? -13.188 -13.938 3.74 1 36.47 308 SER A CA 1
ATOM 2411 C C . SER A 1 308 ? -13.5 -14.281 2.289 1 36.47 308 SER A C 1
ATOM 2413 O O . SER A 1 308 ? -12.781 -13.875 1.376 1 36.47 308 SER A O 1
ATOM 2415 N N . GLU A 1 309 ? -14.047 -15.414 2.004 1 37 309 GLU A N 1
ATOM 2416 C CA . GLU A 1 309 ? -14.617 -16.188 0.908 1 37 309 GLU A CA 1
ATOM 2417 C C . GLU A 1 309 ? -15.055 -15.289 -0.244 1 37 309 GLU A C 1
ATOM 2419 O O . GLU A 1 309 ? -15.812 -15.711 -1.119 1 37 309 GLU A O 1
ATOM 2424 N N . HIS A 1 310 ? -14.828 -14.016 -0.159 1 35.53 310 HIS A N 1
ATOM 2425 C CA . HIS A 1 310 ? -15.797 -13.469 -1.106 1 35.53 310 HIS A CA 1
ATOM 2426 C C . HIS A 1 310 ? -15.438 -13.852 -2.539 1 35.53 310 HIS A C 1
ATOM 2428 O O . HIS A 1 310 ? -16.109 -14.695 -3.146 1 35.53 310 HIS A O 1
ATOM 2434 N N . GLY A 1 311 ? -15.383 -12.898 -3.57 1 35.38 311 GLY A N 1
ATOM 2435 C CA . GLY A 1 311 ? -15.664 -13.016 -4.996 1 35.38 311 GLY A CA 1
ATOM 2436 C C . GLY A 1 311 ? -14.422 -13.273 -5.824 1 35.38 311 GLY A C 1
ATOM 2437 O O . GLY A 1 311 ? -13.375 -12.648 -5.609 1 35.38 311 GLY A O 1
ATOM 2438 N N . PHE A 1 312 ? -14.133 -14.578 -6.023 1 39.88 312 PHE A N 1
ATOM 2439 C CA . PHE A 1 312 ? -13.133 -14.969 -7.02 1 39.88 312 PHE A CA 1
ATOM 2440 C C . PHE A 1 312 ? -13.453 -14.344 -8.367 1 39.88 312 PHE A C 1
ATOM 2442 O O . PHE A 1 312 ? -14.523 -14.57 -8.93 1 39.88 312 PHE A O 1
ATOM 2449 N N . GLN A 1 313 ? -13.414 -13.031 -8.555 1 41.5 313 GLN A N 1
ATOM 2450 C CA . GLN A 1 313 ? -13.688 -12.688 -9.945 1 41.5 313 GLN A CA 1
ATOM 2451 C C . GLN A 1 313 ? -12.562 -13.156 -10.859 1 41.5 313 GLN A C 1
ATOM 2453 O O . GLN A 1 313 ? -11.469 -13.477 -10.398 1 41.5 313 GLN A O 1
ATOM 2458 N N . LYS A 1 314 ? -12.875 -13.078 -12.094 1 43.5 314 LYS A N 1
ATOM 2459 C CA . LYS A 1 314 ? -12.086 -13.281 -13.305 1 43.5 314 LYS A CA 1
ATOM 2460 C C . LYS A 1 314 ? -10.672 -12.742 -13.133 1 43.5 314 LYS A C 1
ATOM 2462 O O . LYS A 1 314 ? -10.461 -11.75 -12.438 1 43.5 314 LYS A O 1
ATOM 2467 N N . GLY A 1 315 ? -9.797 -13.273 -13.898 1 47.66 315 GLY A N 1
ATOM 2468 C CA . GLY A 1 315 ? -8.469 -13.008 -14.414 1 47.66 315 GLY A CA 1
ATOM 2469 C C . GLY A 1 315 ? -7.969 -11.617 -14.078 1 47.66 315 GLY A C 1
ATOM 2470 O O . GLY A 1 315 ? -7.863 -10.758 -14.961 1 47.66 315 GLY A O 1
ATOM 2471 N N . GLY A 1 316 ? -8.211 -11.227 -12.891 1 53.56 316 GLY A N 1
ATOM 2472 C CA . GLY A 1 316 ? -7.758 -9.867 -12.672 1 53.56 316 GLY A CA 1
ATOM 2473 C C . GLY A 1 316 ? -6.258 -9.766 -12.445 1 53.56 316 GLY A C 1
ATOM 2474 O O . GLY A 1 316 ? -5.602 -10.766 -12.164 1 53.56 316 GLY A O 1
ATOM 2475 N N . GLU A 1 317 ? -5.652 -8.766 -13.164 1 60.94 317 GLU A N 1
ATOM 2476 C CA . GLU A 1 317 ? -4.254 -8.43 -12.93 1 60.94 317 GLU A CA 1
ATOM 2477 C C . GLU A 1 317 ? -3.959 -8.297 -11.438 1 60.94 317 GLU A C 1
ATOM 2479 O O . GLU A 1 317 ? -4.723 -7.672 -10.695 1 60.94 317 GLU A O 1
ATOM 2484 N N . HIS A 1 318 ? -3.135 -9.266 -10.906 1 76.94 318 HIS A N 1
ATOM 2485 C CA . HIS A 1 318 ? -2.504 -9.102 -9.602 1 76.94 318 HIS A CA 1
ATOM 2486 C C . HIS A 1 318 ? -1.082 -8.57 -9.742 1 76.94 318 HIS A C 1
ATOM 2488 O O . HIS A 1 318 ? -0.188 -9.289 -10.195 1 76.94 318 HIS A O 1
ATOM 2494 N N . LEU A 1 319 ? -1.082 -7.297 -9.508 1 86.38 319 LEU A N 1
ATOM 2495 C CA . LEU A 1 319 ? 0.236 -6.711 -9.719 1 86.38 319 LEU A CA 1
ATOM 2496 C C . LEU A 1 319 ? 0.469 -5.531 -8.781 1 86.38 319 LEU A C 1
ATOM 2498 O O . LEU A 1 319 ? -0.481 -4.98 -8.219 1 86.38 319 LEU A O 1
ATOM 2502 N N . TYR A 1 320 ? 1.709 -5.277 -8.555 1 87.81 320 TYR A N 1
ATOM 2503 C CA . TYR A 1 320 ? 2.078 -4.016 -7.918 1 87.81 320 TYR A CA 1
ATOM 2504 C C . TYR A 1 320 ? 3.4 -3.494 -8.469 1 87.81 320 TYR A C 1
ATOM 2506 O O . TYR A 1 320 ? 4.254 -4.277 -8.891 1 87.81 320 TYR A O 1
ATOM 2514 N N . ASN A 1 321 ? 3.51 -2.15 -8.508 1 91.56 321 ASN A N 1
ATOM 2515 C CA . ASN A 1 321 ? 4.688 -1.447 -9.008 1 91.56 321 ASN A CA 1
ATOM 2516 C C . ASN A 1 321 ? 5.215 -0.445 -7.984 1 91.56 321 ASN A C 1
ATOM 2518 O O . ASN A 1 321 ? 4.449 0.344 -7.43 1 91.56 321 ASN A O 1
ATOM 2522 N N . PHE A 1 322 ? 6.523 -0.516 -7.793 1 92.94 322 PHE A N 1
ATOM 2523 C CA . PHE A 1 322 ? 7.191 0.463 -6.945 1 92.94 322 PHE A CA 1
ATOM 2524 C C . PHE A 1 322 ? 8.109 1.355 -7.77 1 92.94 322 PHE A C 1
ATOM 2526 O O . PHE A 1 322 ? 8.789 0.88 -8.688 1 92.94 322 PHE A O 1
ATOM 2533 N N . VAL A 1 323 ? 8.094 2.605 -7.449 1 95.38 323 VAL A N 1
ATOM 2534 C CA . VAL A 1 323 ? 9.156 3.531 -7.816 1 95.38 323 VAL A CA 1
ATOM 2535 C C . VAL A 1 323 ? 9.828 4.07 -6.555 1 95.38 323 VAL A C 1
ATOM 2537 O O . VAL A 1 323 ? 9.18 4.695 -5.715 1 95.38 323 VAL A O 1
ATOM 2540 N N . ILE A 1 324 ? 11.086 3.758 -6.445 1 92.56 324 ILE A N 1
ATOM 2541 C CA . ILE A 1 324 ? 11.844 4.234 -5.297 1 92.56 324 ILE A CA 1
ATOM 2542 C C . ILE A 1 324 ? 12.789 5.355 -5.73 1 92.56 324 ILE A C 1
ATOM 2544 O O . ILE A 1 324 ? 13.641 5.16 -6.602 1 92.56 324 ILE A O 1
ATOM 2548 N N . PHE A 1 325 ? 12.625 6.48 -5.078 1 91.44 325 PHE A N 1
ATOM 2549 C CA . PHE A 1 325 ? 13.406 7.648 -5.477 1 91.44 325 PHE A CA 1
ATOM 2550 C C . PHE A 1 325 ? 14.648 7.789 -4.602 1 91.44 325 PHE A C 1
ATOM 2552 O O . PHE A 1 325 ? 14.703 7.246 -3.496 1 91.44 325 PHE A O 1
ATOM 2559 N N . ASN A 1 326 ? 15.609 8.531 -5.18 1 89.62 326 ASN A N 1
ATOM 2560 C CA . ASN A 1 326 ? 16.859 8.688 -4.453 1 89.62 326 ASN A CA 1
ATOM 2561 C C . ASN A 1 326 ? 16.688 9.57 -3.217 1 89.62 326 ASN A C 1
ATOM 2563 O O . ASN A 1 326 ? 17.562 9.602 -2.346 1 89.62 326 ASN A O 1
ATOM 2567 N N . ASN A 1 327 ? 15.594 10.289 -3.133 1 78.81 327 ASN A N 1
ATOM 2568 C CA . ASN A 1 327 ? 15.297 11.031 -1.914 1 78.81 327 ASN A CA 1
ATOM 2569 C C . ASN A 1 327 ? 14.523 10.188 -0.911 1 78.81 327 ASN A C 1
ATOM 2571 O O . ASN A 1 327 ? 13.953 10.711 0.047 1 78.81 327 ASN A O 1
ATOM 2575 N N . ARG A 1 328 ? 14.297 8.914 -1.333 1 76.56 328 ARG A N 1
ATOM 2576 C CA . ARG A 1 328 ? 13.703 7.895 -0.477 1 76.56 328 ARG A CA 1
ATOM 2577 C C . ARG A 1 328 ? 12.18 7.953 -0.527 1 76.56 328 ARG A C 1
ATOM 2579 O O . ARG A 1 328 ? 11.5 7.191 0.161 1 76.56 328 ARG A O 1
ATOM 2586 N N . ASP A 1 329 ? 11.648 8.906 -1.265 1 81.88 329 ASP A N 1
ATOM 2587 C CA . ASP A 1 329 ? 10.227 8.82 -1.585 1 81.88 329 ASP A CA 1
ATOM 2588 C C . ASP A 1 329 ? 9.93 7.57 -2.418 1 81.88 329 ASP A C 1
ATOM 2590 O O . ASP A 1 329 ? 10.844 6.973 -2.996 1 81.88 329 ASP A O 1
ATOM 2594 N N . TYR A 1 330 ? 8.656 7.164 -2.336 1 87.75 330 TYR A N 1
ATOM 2595 C CA . TYR A 1 330 ? 8.32 6.09 -3.26 1 87.75 330 TYR A CA 1
ATOM 2596 C C . TYR A 1 330 ? 6.887 6.23 -3.766 1 87.75 330 TYR A C 1
ATOM 2598 O O . TYR A 1 330 ? 6.055 6.871 -3.119 1 87.75 330 TYR A O 1
ATOM 2606 N N . TRP A 1 331 ? 6.699 5.77 -4.977 1 90.88 331 TRP A N 1
ATOM 2607 C CA . TRP A 1 331 ? 5.375 5.543 -5.535 1 90.88 331 TRP A CA 1
ATOM 2608 C C . TRP A 1 331 ? 5 4.066 -5.48 1 90.88 331 TRP A C 1
ATOM 2610 O O . TRP A 1 331 ? 5.852 3.197 -5.68 1 90.88 331 TRP A O 1
ATOM 2620 N N . LEU A 1 332 ? 3.684 3.773 -5.16 1 88.75 332 LEU A N 1
ATOM 2621 C CA . LEU A 1 332 ? 3.139 2.422 -5.219 1 88.75 332 LEU A CA 1
ATOM 2622 C C . LEU A 1 332 ? 1.836 2.395 -6.008 1 88.75 332 LEU A C 1
ATOM 2624 O O . LEU A 1 332 ? 0.961 3.238 -5.801 1 88.75 332 LEU A O 1
ATOM 2628 N N . GLN A 1 333 ? 1.812 1.589 -6.949 1 89.88 333 GLN A N 1
ATOM 2629 C CA . GLN A 1 333 ? 0.574 1.255 -7.645 1 89.88 333 GLN A CA 1
ATOM 2630 C C . GLN A 1 333 ? 0.261 -0.234 -7.527 1 89.88 333 GLN A C 1
ATOM 2632 O O . GLN A 1 333 ? 1.106 -1.077 -7.832 1 89.88 333 GLN A O 1
ATOM 2637 N N . MET A 1 334 ? -0.978 -0.493 -7.109 1 88 334 MET A N 1
ATOM 2638 C CA . MET A 1 334 ? -1.311 -1.894 -6.867 1 88 334 MET A CA 1
ATOM 2639 C C . MET A 1 334 ? -2.73 -2.205 -7.332 1 88 334 MET A C 1
ATOM 2641 O O . MET A 1 334 ? -3.627 -1.37 -7.203 1 88 334 MET A O 1
ATOM 2645 N N . ALA A 1 335 ? -2.916 -3.279 -7.945 1 85.81 335 ALA A N 1
ATOM 2646 C CA . ALA A 1 335 ? -4.211 -3.9 -8.219 1 85.81 335 ALA A CA 1
ATOM 2647 C C . ALA A 1 335 ? -4.258 -5.324 -7.676 1 85.81 335 ALA A C 1
ATOM 2649 O O . ALA A 1 335 ? -3.473 -6.184 -8.086 1 85.81 335 ALA A O 1
ATOM 2650 N N . VAL A 1 336 ? -5.039 -5.539 -6.648 1 76.75 336 VAL A N 1
ATOM 2651 C CA . VAL A 1 336 ? -5.027 -6.859 -6.027 1 76.75 336 VAL A CA 1
ATOM 2652 C C . VAL A 1 336 ? -6.461 -7.32 -5.766 1 76.75 336 VAL A C 1
ATOM 2654 O O . VAL A 1 336 ? -7.383 -6.504 -5.727 1 76.75 336 VAL A O 1
ATOM 2657 N N . GLY A 1 337 ? -6.562 -8.57 -5.875 1 66.69 337 GLY A N 1
ATOM 2658 C CA . GLY A 1 337 ? -7.816 -9.164 -5.434 1 66.69 337 GLY A CA 1
ATOM 2659 C C . GLY A 1 337 ? -7.957 -9.203 -3.922 1 66.69 337 GLY A C 1
ATOM 2660 O O . GLY A 1 337 ? -6.961 -9.258 -3.199 1 66.69 337 GLY A O 1
ATOM 2661 N N . ALA A 1 338 ? -9.023 -8.43 -3.438 1 50.22 338 ALA A N 1
ATOM 2662 C CA . ALA A 1 338 ? -9.266 -8.203 -2.016 1 50.22 338 ALA A CA 1
ATOM 2663 C C . ALA A 1 338 ? -9.078 -9.492 -1.216 1 50.22 338 ALA A C 1
ATOM 2665 O O . ALA A 1 338 ? -9.602 -10.547 -1.586 1 50.22 338 ALA A O 1
ATOM 2666 N N . ASP A 1 339 ? -7.82 -9.773 -0.79 1 46.12 339 ASP A N 1
ATOM 2667 C CA . ASP A 1 339 ? -7.914 -10.758 0.28 1 46.12 339 ASP A CA 1
ATOM 2668 C C . ASP A 1 339 ? -9.109 -10.469 1.191 1 46.12 339 ASP A C 1
ATOM 2670 O O . ASP A 1 339 ? -9.938 -9.617 0.881 1 46.12 339 ASP A O 1
ATOM 2674 N N . ASP A 1 340 ? -8.68 -10.672 2.57 1 43.84 340 ASP A N 1
ATOM 2675 C CA . ASP A 1 340 ? -9.492 -10.273 3.719 1 43.84 340 ASP A CA 1
ATOM 2676 C C . ASP A 1 340 ? -9.914 -8.812 3.617 1 43.84 340 ASP A C 1
ATOM 2678 O O . ASP A 1 340 ? -9.445 -8.086 2.736 1 43.84 340 ASP A O 1
ATOM 2682 N N . ASP A 1 341 ? -10.305 -8.258 4.84 1 43.66 341 ASP A N 1
ATOM 2683 C CA . ASP A 1 341 ? -10.961 -6.984 5.121 1 43.66 341 ASP A CA 1
ATOM 2684 C C . ASP A 1 341 ? -10.336 -5.848 4.316 1 43.66 341 ASP A C 1
ATOM 2686 O O . ASP A 1 341 ? -9.438 -6.082 3.506 1 43.66 341 ASP A O 1
ATOM 2690 N N . CYS A 1 342 ? -10.133 -4.746 4.871 1 44.22 342 CYS A N 1
ATOM 2691 C CA . CYS A 1 342 ? -9.867 -3.391 4.41 1 44.22 342 CYS A CA 1
ATOM 2692 C C . CYS A 1 342 ? -8.477 -3.287 3.789 1 44.22 342 CYS A C 1
ATOM 2694 O O . CYS A 1 342 ? -7.539 -3.949 4.238 1 44.22 342 CYS A O 1
ATOM 2696 N N . PRO A 1 343 ? -8.5 -2.773 2.377 1 47.22 343 PRO A N 1
ATOM 2697 C CA . PRO A 1 343 ? -7.207 -2.381 1.817 1 47.22 343 PRO A CA 1
ATOM 2698 C C . PRO A 1 343 ? -6.172 -2.055 2.893 1 47.22 343 PRO A C 1
ATOM 2700 O O . PRO A 1 343 ? -6.531 -1.605 3.984 1 47.22 343 PRO A O 1
ATOM 2703 N N . PRO A 1 344 ? -4.934 -2.609 2.877 1 43.06 344 PRO A N 1
ATOM 2704 C CA . PRO A 1 344 ? -3.895 -2.311 3.867 1 43.06 344 PRO A CA 1
ATOM 2705 C C . PRO A 1 344 ? -3.67 -0.812 4.055 1 43.06 344 PRO A C 1
ATOM 2707 O O . PRO A 1 344 ? -3.984 -0.021 3.16 1 43.06 344 PRO A O 1
ATOM 2710 N N . MET B 1 1 ? -15.344 -12.922 14.75 1 16.19 1 MET B N 1
ATOM 2711 C CA . MET B 1 1 ? -15.43 -11.469 14.742 1 16.19 1 MET B CA 1
ATOM 2712 C C . MET B 1 1 ? -14.039 -10.844 14.656 1 16.19 1 MET B C 1
ATOM 2714 O O . MET B 1 1 ? -13.391 -10.625 15.68 1 16.19 1 MET B O 1
ATOM 2718 N N . SER B 1 2 ? -13.242 -11.438 13.836 1 22.25 2 SER B N 1
ATOM 2719 C CA . SER B 1 2 ? -11.812 -11.164 13.781 1 22.25 2 SER B CA 1
ATOM 2720 C C . SER B 1 2 ? -11.539 -9.672 13.594 1 22.25 2 SER B C 1
ATOM 2722 O O . SER B 1 2 ? -12.133 -9.031 12.719 1 22.25 2 SER B O 1
ATOM 2724 N N . ASP B 1 3 ? -11.273 -9.016 14.68 1 24.02 3 ASP B N 1
ATOM 2725 C CA . ASP B 1 3 ? -11.039 -7.605 14.992 1 24.02 3 ASP B CA 1
ATOM 2726 C C . ASP B 1 3 ? -9.953 -7.016 14.102 1 24.02 3 ASP B C 1
ATOM 2728 O O . ASP B 1 3 ? -8.805 -7.477 14.117 1 24.02 3 ASP B O 1
ATOM 2732 N N . PHE B 1 4 ? -10.344 -6.707 12.906 1 26.98 4 PHE B N 1
ATOM 2733 C CA . PHE B 1 4 ? -9.57 -6 11.891 1 26.98 4 PHE B CA 1
ATOM 2734 C C . PHE B 1 4 ? -8.602 -5.012 12.531 1 26.98 4 PHE B C 1
ATOM 2736 O O . PHE B 1 4 ? -7.5 -4.797 12.023 1 26.98 4 PHE B O 1
ATOM 2743 N N . CYS B 1 5 ? -9.211 -4.051 13.297 1 27.89 5 CYS B N 1
ATOM 2744 C CA . CYS B 1 5 ? -8.555 -2.912 13.922 1 27.89 5 CYS B CA 1
ATOM 2745 C C . CYS B 1 5 ? -7.848 -3.328 15.211 1 27.89 5 CYS B C 1
ATOM 2747 O O . CYS B 1 5 ? -8.445 -3.316 16.281 1 27.89 5 CYS B O 1
ATOM 2749 N N . GLY B 1 6 ? -7.176 -4.43 15.195 1 28.17 6 GLY B N 1
ATOM 2750 C CA . GLY B 1 6 ? -6.566 -4.254 16.5 1 28.17 6 GLY B CA 1
ATOM 2751 C C . GLY B 1 6 ? -5.758 -2.977 16.625 1 28.17 6 GLY B C 1
ATOM 2752 O O . GLY B 1 6 ? -5.355 -2.398 15.609 1 28.17 6 GLY B O 1
ATOM 2753 N N . PRO B 1 7 ? -5.867 -2.156 17.672 1 32.12 7 PRO B N 1
ATOM 2754 C CA . PRO B 1 7 ? -5.34 -0.82 17.969 1 32.12 7 PRO B CA 1
ATOM 2755 C C . PRO B 1 7 ? -3.938 -0.602 17.406 1 32.12 7 PRO B C 1
ATOM 2757 O O . PRO B 1 7 ? -3.598 0.513 17 1 32.12 7 PRO B O 1
ATOM 2760 N N . THR B 1 8 ? -2.969 -1.438 17.641 1 33.66 8 THR B N 1
ATOM 2761 C CA . THR B 1 8 ? -1.571 -1.021 17.641 1 33.66 8 THR B CA 1
ATOM 2762 C C . THR B 1 8 ? -1.005 -1.047 16.219 1 33.66 8 THR B C 1
ATOM 2764 O O . THR B 1 8 ? -0.192 -0.195 15.852 1 33.66 8 THR B O 1
ATOM 2767 N N . ASP B 1 9 ? -0.968 -2.24 15.516 1 34.19 9 ASP B N 1
ATOM 2768 C CA . ASP B 1 9 ? -0.051 -2.418 14.398 1 34.19 9 ASP B CA 1
ATOM 2769 C C . ASP B 1 9 ? -0.731 -2.08 13.07 1 34.19 9 ASP B C 1
ATOM 2771 O O . ASP B 1 9 ? -1.167 -2.975 12.344 1 34.19 9 ASP B O 1
ATOM 2775 N N . CYS B 1 10 ? -1.549 -1.142 12.992 1 34.28 10 CYS B N 1
ATOM 2776 C CA . CYS B 1 10 ? -2.059 -0.662 11.711 1 34.28 10 CYS B CA 1
ATOM 2777 C C . CYS B 1 10 ? -0.917 -0.354 10.75 1 34.28 10 CYS B C 1
ATOM 2779 O O . CYS B 1 10 ? -0.523 0.804 10.594 1 34.28 10 CYS B O 1
ATOM 2781 N N . ASN B 1 11 ? 0.034 -1.014 10.617 1 38.81 11 ASN B N 1
ATOM 2782 C CA . ASN B 1 11 ? 1.016 -0.73 9.578 1 38.81 11 ASN B CA 1
ATOM 2783 C C . ASN B 1 11 ? 0.38 -0.736 8.188 1 38.81 11 ASN B C 1
ATOM 2785 O O . ASN B 1 11 ? 0.583 -1.67 7.414 1 38.81 11 ASN B O 1
ATOM 2789 N N . ARG B 1 12 ? -0.854 -0.117 8.117 1 44.59 12 ARG B N 1
ATOM 2790 C CA . ARG B 1 12 ? -1.568 0.027 6.848 1 44.59 12 ARG B CA 1
ATOM 2791 C C . ARG B 1 12 ? -0.924 1.1 5.977 1 44.59 12 ARG B C 1
ATOM 2793 O O . ARG B 1 12 ? -0.321 2.045 6.488 1 44.59 12 ARG B O 1
ATOM 2800 N N . PRO B 1 13 ? -0.716 0.779 4.75 1 47.81 13 PRO B N 1
ATOM 2801 C CA . PRO B 1 13 ? -0.186 1.818 3.865 1 47.81 13 PRO B CA 1
ATOM 2802 C C . PRO B 1 13 ? -0.736 3.205 4.188 1 47.81 13 PRO B C 1
ATOM 2804 O O . PRO B 1 13 ? -0.011 4.199 4.094 1 47.81 13 PRO B O 1
ATOM 2807 N N . GLY B 1 14 ? -2.023 3.258 4.574 1 51.28 14 GLY B N 1
ATOM 2808 C CA . GLY B 1 14 ? -2.627 4.543 4.883 1 51.28 14 GLY B CA 1
ATOM 2809 C C . GLY B 1 14 ? -2.027 5.203 6.113 1 51.28 14 GLY B C 1
ATOM 2810 O O . GLY B 1 14 ? -2.213 6.402 6.332 1 51.28 14 GLY B O 1
ATOM 2811 N N . SER B 1 15 ? -1.359 4.309 6.816 1 53.28 15 SER B N 1
ATOM 2812 C CA . SER B 1 15 ? -0.821 4.863 8.055 1 53.28 15 SER B CA 1
ATOM 2813 C C . SER B 1 15 ? 0.471 5.629 7.797 1 53.28 15 SER B C 1
ATOM 2815 O O . SER B 1 15 ? 1.006 6.273 8.703 1 53.28 15 SER B O 1
ATOM 2817 N N . SER B 1 16 ? 0.72 5.727 6.496 1 57.66 16 SER B N 1
ATOM 2818 C CA . SER B 1 16 ? 2.025 6.293 6.176 1 57.66 16 SER B CA 1
ATOM 2819 C C . SER B 1 16 ? 1.94 7.805 5.98 1 57.66 16 SER B C 1
ATOM 2821 O O . SER B 1 16 ? 2.965 8.484 5.93 1 57.66 16 SER B O 1
ATOM 2823 N N . VAL B 1 17 ? 0.712 8.281 5.809 1 60.56 17 VAL B N 1
ATOM 2824 C CA . VAL B 1 17 ? 0.567 9.727 5.641 1 60.56 17 VAL B CA 1
ATOM 2825 C C . VAL B 1 17 ? 0.195 10.367 6.973 1 60.56 17 VAL B C 1
ATOM 2827 O O . VAL B 1 17 ? -0.898 10.141 7.496 1 60.56 17 VAL B O 1
ATOM 2830 N N . HIS B 1 18 ? 1.305 11.031 7.457 1 67.44 18 HIS B N 1
ATOM 2831 C CA . HIS B 1 18 ? 1.062 11.75 8.703 1 67.44 18 HIS B CA 1
ATOM 2832 C C . HIS B 1 18 ? 0.662 13.203 8.438 1 67.44 18 HIS B C 1
ATOM 2834 O O . HIS B 1 18 ? 1.114 13.805 7.461 1 67.44 18 HIS B O 1
ATOM 2840 N N . GLY B 1 19 ? -0.517 13.617 8.938 1 80.69 19 GLY B N 1
ATOM 2841 C CA . GLY B 1 19 ? -1.056 14.945 8.703 1 80.69 19 GLY B CA 1
ATOM 2842 C C . GLY B 1 19 ? -2.004 15.008 7.52 1 80.69 19 GLY B C 1
ATOM 2843 O O . GLY B 1 19 ? -1.725 15.688 6.527 1 80.69 19 GLY B O 1
ATOM 2844 N N . ILE B 1 20 ? -2.967 14.484 7.566 1 88.75 20 ILE B N 1
ATOM 2845 C CA . ILE B 1 20 ? -3.967 14.406 6.508 1 88.75 20 ILE B CA 1
ATOM 2846 C C . ILE B 1 20 ? -4.781 15.703 6.477 1 88.75 20 ILE B C 1
ATOM 2848 O O . ILE B 1 20 ? -5.32 16.125 7.504 1 88.75 20 ILE B O 1
ATOM 2852 N N . SER B 1 21 ? -4.797 16.375 5.281 1 92 21 SER B N 1
ATOM 2853 C CA . SER B 1 21 ? -5.492 17.656 5.152 1 92 21 SER B CA 1
ATOM 2854 C C . SER B 1 21 ? -6.871 17.469 4.527 1 92 21 SER B C 1
ATOM 2856 O O . SER B 1 21 ? -7.746 18.328 4.68 1 92 21 SER B O 1
ATOM 2858 N N . GLN B 1 22 ? -7 16.391 3.814 1 93.69 22 GLN B N 1
ATOM 2859 C CA . GLN B 1 22 ? -8.258 16.203 3.105 1 93.69 22 GLN B CA 1
ATOM 2860 C C . GLN B 1 22 ? -8.523 14.734 2.814 1 93.69 22 GLN B C 1
ATOM 2862 O O . GLN B 1 22 ? -7.605 13.984 2.484 1 93.69 22 GLN B O 1
ATOM 2867 N N . VAL B 1 23 ? -9.781 14.328 2.92 1 95.56 23 VAL B N 1
ATOM 2868 C CA . VAL B 1 23 ? -10.242 13.016 2.482 1 95.56 23 VAL B CA 1
ATOM 2869 C C . VAL B 1 23 ? -11.531 13.164 1.673 1 95.56 23 VAL B C 1
ATOM 2871 O O . VAL B 1 23 ? -12.391 13.984 2.006 1 95.56 23 VAL B O 1
ATOM 2874 N N . SER B 1 24 ? -11.594 12.508 0.597 1 96.31 24 SER B N 1
ATOM 2875 C CA . SER B 1 24 ? -12.781 12.539 -0.245 1 96.31 24 SER B CA 1
ATOM 2876 C C . SER B 1 24 ? -13.156 11.141 -0.72 1 96.31 24 SER B C 1
ATOM 2878 O O . SER B 1 24 ? -12.289 10.289 -0.913 1 96.31 24 SER B O 1
ATOM 2880 N N . PHE B 1 25 ? -14.477 10.883 -0.837 1 97.25 25 PHE B N 1
ATOM 2881 C CA . PHE B 1 25 ? -14.906 9.617 -1.424 1 97.25 25 PHE B CA 1
ATOM 2882 C C . PHE B 1 25 ? -16.125 9.82 -2.311 1 97.25 25 PHE B C 1
ATOM 2884 O O . PHE B 1 25 ? -16.859 10.805 -2.16 1 97.25 25 PHE B O 1
ATOM 2891 N N . LEU B 1 26 ? -16.25 9.031 -3.291 1 96.75 26 LEU B N 1
ATOM 2892 C CA . LEU B 1 26 ? -17.344 9.039 -4.25 1 96.75 26 LEU B CA 1
ATOM 2893 C C . LEU B 1 26 ? -17.984 7.652 -4.352 1 96.75 26 LEU B C 1
ATOM 2895 O O . LEU B 1 26 ? -17.281 6.648 -4.453 1 96.75 26 LEU B O 1
ATOM 2899 N N . ILE B 1 27 ? -19.312 7.59 -4.227 1 97.62 27 ILE B N 1
ATOM 2900 C CA . ILE B 1 27 ? -20.078 6.359 -4.395 1 97.62 27 ILE B CA 1
ATOM 2901 C C . ILE B 1 27 ? -21.078 6.527 -5.535 1 97.62 27 ILE B C 1
ATOM 2903 O O . ILE B 1 27 ? -22.109 7.191 -5.379 1 97.62 27 ILE B O 1
ATOM 2907 N N . PRO B 1 28 ? -20.75 5.867 -6.641 1 96.69 28 PRO B N 1
ATOM 2908 C CA . PRO B 1 28 ? -21.75 5.895 -7.719 1 96.69 28 PRO B CA 1
ATOM 2909 C C . PRO B 1 28 ? -23.016 5.129 -7.363 1 96.69 28 PRO B C 1
ATOM 2911 O O . PRO B 1 28 ? -23 4.242 -6.508 1 96.69 28 PRO B O 1
ATOM 2914 N N . GLU B 1 29 ? -24.172 5.445 -8 1 96.56 29 GLU B N 1
ATOM 2915 C CA . GLU B 1 29 ? -25.469 4.789 -7.832 1 96.56 29 GLU B CA 1
ATOM 2916 C C . GLU B 1 29 ? -25.922 4.836 -6.375 1 96.56 29 GLU B C 1
ATOM 2918 O O . GLU B 1 29 ? -26.406 3.836 -5.84 1 96.56 29 GLU B O 1
ATOM 2923 N N . CYS B 1 30 ? -25.516 5.895 -5.75 1 94.81 30 CYS B N 1
ATOM 2924 C CA . CYS B 1 30 ? -25.906 6.102 -4.355 1 94.81 30 CYS B CA 1
ATOM 2925 C C . CYS B 1 30 ? -26.516 7.48 -4.156 1 94.81 30 CYS B C 1
ATOM 2927 O O . CYS B 1 30 ? -25.844 8.5 -4.293 1 94.81 30 CYS B O 1
ATOM 2929 N N . GLY B 1 31 ? -27.781 7.492 -3.799 1 90.38 31 GLY B N 1
ATOM 2930 C CA . GLY B 1 31 ? -28.484 8.75 -3.588 1 90.38 31 GLY B CA 1
ATOM 2931 C C . GLY B 1 31 ? -28.391 9.25 -2.16 1 90.38 31 GLY B C 1
ATOM 2932 O O . GLY B 1 31 ? -28.391 10.461 -1.922 1 90.38 31 GLY B O 1
ATOM 2933 N N . ILE B 1 32 ? -28.422 8.312 -1.279 1 90.81 32 ILE B N 1
ATOM 2934 C CA . ILE B 1 32 ? -28.344 8.664 0.135 1 90.81 32 ILE B CA 1
ATOM 2935 C C . ILE B 1 32 ? -27.297 7.812 0.83 1 90.81 32 ILE B C 1
ATOM 2937 O O . ILE B 1 32 ? -27.328 6.582 0.766 1 90.81 32 ILE B O 1
ATOM 2941 N N . LEU B 1 33 ? -26.375 8.555 1.433 1 92.38 33 LEU B N 1
ATOM 2942 C CA . LEU B 1 33 ? -25.344 7.828 2.182 1 92.38 33 LEU B CA 1
ATOM 2943 C C . LEU B 1 33 ? -25.969 7.07 3.35 1 92.38 33 LEU B C 1
ATOM 2945 O O . LEU B 1 33 ? -26.922 7.555 3.973 1 92.38 33 LEU B O 1
ATOM 2949 N N . SER B 1 34 ? -25.469 5.961 3.641 1 92.62 34 SER B N 1
ATOM 2950 C CA . SER B 1 34 ? -25.922 5.211 4.809 1 92.62 34 SER B CA 1
ATOM 2951 C C . SER B 1 34 ? -25.719 6.012 6.09 1 92.62 34 SER B C 1
ATOM 2953 O O . SER B 1 34 ? -24.859 6.887 6.152 1 92.62 34 SER B O 1
ATOM 2955 N N . LYS B 1 35 ? -26.484 5.738 7.098 1 93.31 35 LYS B N 1
ATOM 2956 C CA . LYS B 1 35 ? -26.359 6.398 8.391 1 93.31 35 LYS B CA 1
ATOM 2957 C C . LYS B 1 35 ? -24.969 6.184 8.984 1 93.31 35 LYS B C 1
ATOM 2959 O O . LYS B 1 35 ? -24.391 7.102 9.578 1 93.31 35 LYS B O 1
ATOM 2964 N N . GLU B 1 36 ? -24.438 5.008 8.773 1 93.19 36 GLU B N 1
ATOM 2965 C CA . GLU B 1 36 ? -23.125 4.664 9.297 1 93.19 36 GLU B CA 1
ATOM 2966 C C . GLU B 1 36 ? -22.047 5.559 8.711 1 93.19 36 GLU B C 1
ATOM 2968 O O . GLU B 1 36 ? -21.203 6.09 9.438 1 93.19 36 GLU B O 1
ATOM 2973 N N . LEU B 1 37 ? -22.141 5.707 7.441 1 94.69 37 LEU B N 1
ATOM 2974 C CA . LEU B 1 37 ? -21.141 6.516 6.758 1 94.69 37 LEU B CA 1
ATOM 2975 C C . LEU B 1 37 ? -21.312 7.992 7.105 1 94.69 37 LEU B C 1
ATOM 2977 O O . LEU B 1 37 ? -20.312 8.695 7.332 1 94.69 37 LEU B O 1
ATOM 2981 N N . LYS B 1 38 ? -22.516 8.461 7.16 1 94.75 38 LYS B N 1
ATOM 2982 C CA . LYS B 1 38 ? -22.781 9.852 7.508 1 94.75 38 LYS B CA 1
ATOM 2983 C C . LYS B 1 38 ? -22.312 10.172 8.922 1 94.75 38 LYS B C 1
ATOM 2985 O O . LYS B 1 38 ? -21.641 11.18 9.148 1 94.75 38 LYS B O 1
ATOM 2990 N N . ASP B 1 39 ? -22.625 9.305 9.82 1 94.81 39 ASP B N 1
ATOM 2991 C CA . ASP B 1 39 ? -22.219 9.5 11.211 1 94.81 39 ASP B CA 1
ATOM 2992 C C . ASP B 1 39 ? -20.703 9.523 11.352 1 94.81 39 ASP B C 1
ATOM 2994 O O . ASP B 1 39 ? -20.156 10.305 12.141 1 94.81 39 ASP B O 1
ATOM 2998 N N . LEU B 1 40 ? -20.109 8.727 10.648 1 94.31 40 LEU B N 1
ATOM 2999 C CA . LEU B 1 40 ? -18.656 8.648 10.695 1 94.31 40 LEU B CA 1
ATOM 3000 C C . LEU B 1 40 ? -18.016 9.945 10.219 1 94.31 40 LEU B C 1
ATOM 3002 O O . LEU B 1 40 ? -17.141 10.492 10.891 1 94.31 40 LEU B O 1
ATOM 3006 N N . VAL B 1 41 ? -18.484 10.43 9.117 1 94.38 41 VAL B N 1
ATOM 3007 C CA . VAL B 1 41 ? -17.922 11.641 8.531 1 94.38 41 VAL B CA 1
ATOM 3008 C C . VAL B 1 41 ? -18.203 12.844 9.438 1 94.38 41 VAL B C 1
ATOM 3010 O O . VAL B 1 41 ? -17.344 13.703 9.633 1 94.38 41 VAL B O 1
ATOM 3013 N N . MET B 1 42 ? -19.344 12.836 9.984 1 92.44 42 MET B N 1
ATOM 3014 C CA . MET B 1 42 ? -19.734 13.93 10.867 1 92.44 42 MET B CA 1
ATOM 3015 C C . MET B 1 42 ? -19.016 13.82 12.211 1 92.44 42 MET B C 1
ATOM 3017 O O . MET B 1 42 ? -18.969 14.789 12.977 1 92.44 42 MET B O 1
ATOM 3021 N N . GLY B 1 43 ? -18.453 12.648 12.477 1 90.56 43 GLY B N 1
ATOM 3022 C CA . GLY B 1 43 ? -17.828 12.391 13.758 1 90.56 43 GLY B CA 1
ATOM 3023 C C . GLY B 1 43 ? -16.312 12.383 13.688 1 90.56 43 GLY B C 1
ATOM 3024 O O . GLY B 1 43 ? -15.648 11.719 14.492 1 90.56 43 GLY B O 1
ATOM 3025 N N . PHE B 1 44 ? -15.633 12.945 12.727 1 90.19 44 PHE B N 1
ATOM 3026 C CA . PHE B 1 44 ? -14.18 12.969 12.609 1 90.19 44 PHE B CA 1
ATOM 3027 C C . PHE B 1 44 ? -13.555 13.703 13.789 1 90.19 44 PHE B C 1
ATOM 3029 O O . PHE B 1 44 ? -12.414 13.438 14.164 1 90.19 44 PHE B O 1
ATOM 3036 N N . GLY B 1 45 ? -14.242 14.539 14.477 1 86.62 45 GLY B N 1
ATOM 3037 C CA . GLY B 1 45 ? -13.766 15.219 15.672 1 86.62 45 GLY B CA 1
ATOM 3038 C C . GLY B 1 45 ? -12.992 16.484 15.375 1 86.62 45 GLY B C 1
ATOM 3039 O O . GLY B 1 45 ? -12.578 16.719 14.234 1 86.62 45 GLY B O 1
ATOM 3040 N N . PRO B 1 46 ? -12.742 17.219 16.375 1 92.44 46 PRO B N 1
ATOM 3041 C CA . PRO B 1 46 ? -12.094 18.531 16.203 1 92.44 46 PRO B CA 1
ATOM 3042 C C . PRO B 1 46 ? -10.57 18.406 16.109 1 92.44 46 PRO B C 1
ATOM 3044 O O . PRO B 1 46 ? -10.008 17.359 16.422 1 92.44 46 PRO B O 1
ATOM 3047 N N . TYR B 1 47 ? -10.016 19.438 15.555 1 94.75 47 TYR B N 1
ATOM 3048 C CA . TYR B 1 47 ? -8.586 19.703 15.68 1 94.75 47 TYR B CA 1
ATOM 3049 C C . TYR B 1 47 ? -8.344 21.109 16.219 1 94.75 47 TYR B C 1
ATOM 3051 O O . TYR B 1 47 ? -9.289 21.875 16.422 1 94.75 47 TYR B O 1
ATOM 3059 N N . TYR B 1 48 ? -7.078 21.344 16.547 1 95.5 48 TYR B N 1
ATOM 3060 C CA . TYR B 1 48 ? -6.828 22.562 17.297 1 95.5 48 TYR B CA 1
ATOM 3061 C C . TYR B 1 48 ? -5.707 23.375 16.656 1 95.5 48 TYR B C 1
ATOM 3063 O O . TYR B 1 48 ? -4.832 22.828 15.992 1 95.5 48 TYR B O 1
ATOM 3071 N N . PHE B 1 49 ? -5.883 24.688 16.875 1 95.75 49 PHE B N 1
ATOM 3072 C CA . PHE B 1 49 ? -4.867 25.641 16.422 1 95.75 49 PHE B CA 1
ATOM 3073 C C . PHE B 1 49 ? -4.34 26.469 17.578 1 95.75 49 PHE B C 1
ATOM 3075 O O . PHE B 1 49 ? -5.121 27 18.375 1 95.75 49 PHE B O 1
ATOM 3082 N N . VAL B 1 50 ? -3.041 26.453 17.734 1 96.44 50 VAL B N 1
ATOM 3083 C CA . VAL B 1 50 ? -2.396 27.281 18.75 1 96.44 50 VAL B CA 1
ATOM 3084 C C . VAL B 1 50 ? -1.359 28.188 18.078 1 96.44 50 VAL B C 1
ATOM 3086 O O . VAL B 1 50 ? -0.448 27.703 17.406 1 96.44 50 VAL B O 1
ATOM 3089 N N . LYS B 1 51 ? -1.481 29.469 18.281 1 94.69 51 LYS B N 1
ATOM 3090 C CA . LYS B 1 51 ? -0.56 30.438 17.703 1 94.69 51 LYS B CA 1
ATOM 3091 C C . LYS B 1 51 ? 0.627 30.703 18.625 1 94.69 51 LYS B C 1
ATOM 3093 O O . LYS B 1 51 ? 0.451 30.906 19.828 1 94.69 51 LYS B O 1
ATOM 3098 N N . GLY B 1 52 ? 1.777 30.656 18.109 1 94.88 52 GLY B N 1
ATOM 3099 C CA . GLY B 1 52 ? 2.99 31.016 18.828 1 94.88 52 GLY B CA 1
ATOM 3100 C C . GLY B 1 52 ? 3.279 30.109 20 1 94.88 52 GLY B C 1
ATOM 3101 O O . GLY B 1 52 ? 3.598 30.578 21.094 1 94.88 52 GLY B O 1
ATOM 3102 N N . LEU B 1 53 ? 3.078 28.875 19.844 1 96.25 53 LEU B N 1
ATOM 3103 C CA . LEU B 1 53 ? 3.318 27.906 20.906 1 96.25 53 LEU B CA 1
ATOM 3104 C C . LEU B 1 53 ? 4.809 27.625 21.062 1 96.25 53 LEU B C 1
ATOM 3106 O O . LEU B 1 53 ? 5.473 27.234 20.094 1 96.25 53 LEU B O 1
ATOM 3110 N N . PRO B 1 54 ? 5.289 27.844 22.25 1 96.94 54 PRO B N 1
ATOM 3111 C CA . PRO B 1 54 ? 6.684 27.453 22.469 1 96.94 54 PRO B CA 1
ATOM 3112 C C . PRO B 1 54 ? 6.918 25.953 22.281 1 96.94 54 PRO B C 1
ATOM 3114 O O . PRO B 1 54 ? 6.137 25.141 22.797 1 96.94 54 PRO B O 1
ATOM 3117 N N . LEU B 1 55 ? 7.992 25.594 21.594 1 96.75 55 LEU B N 1
ATOM 3118 C CA . LEU B 1 55 ? 8.32 24.203 21.328 1 96.75 55 LEU B CA 1
ATOM 3119 C C . LEU B 1 55 ? 8.531 23.422 22.625 1 96.75 55 LEU B C 1
ATOM 3121 O O . LEU B 1 55 ? 8.211 22.234 22.703 1 96.75 55 LEU B O 1
ATOM 3125 N N . TYR B 1 56 ? 8.992 24.094 23.641 1 96 56 TYR B N 1
ATOM 3126 C CA . TYR B 1 56 ? 9.273 23.484 24.922 1 96 56 TYR B CA 1
ATOM 3127 C C . TYR B 1 56 ? 8.016 22.844 25.516 1 96 56 TYR B C 1
ATOM 3129 O O . TYR B 1 56 ? 8.094 21.859 26.25 1 96 56 TYR B O 1
ATOM 3137 N N . GLU B 1 57 ? 6.84 23.359 25.219 1 96.06 57 GLU B N 1
ATOM 3138 C CA . GLU B 1 57 ? 5.582 22.859 25.766 1 96.06 57 GLU B CA 1
ATOM 3139 C C . GLU B 1 57 ? 5.312 21.438 25.328 1 96.06 57 GLU B C 1
ATOM 3141 O O . GLU B 1 57 ? 4.598 20.688 26 1 96.06 57 GLU B O 1
ATOM 3146 N N . LEU B 1 58 ? 5.922 21.016 24.172 1 96.56 58 LEU B N 1
ATOM 3147 C CA . LEU B 1 58 ? 5.668 19.703 23.625 1 96.56 58 LEU B CA 1
ATOM 3148 C C . LEU B 1 58 ? 6.594 18.656 24.234 1 96.56 58 LEU B C 1
ATOM 3150 O O . LEU B 1 58 ? 6.441 17.453 24 1 96.56 58 LEU B O 1
ATOM 3154 N N . ILE B 1 59 ? 7.516 19.062 25.094 1 95.75 59 ILE B N 1
ATOM 3155 C CA . ILE B 1 59 ? 8.438 18.078 25.641 1 95.75 59 ILE B CA 1
ATOM 3156 C C . ILE B 1 59 ? 8.297 18.047 27.172 1 95.75 59 ILE B C 1
ATOM 3158 O O . ILE B 1 59 ? 9.07 17.391 27.859 1 95.75 59 ILE B O 1
ATOM 3162 N N . THR B 1 60 ? 7.352 18.859 27.672 1 94 60 THR B N 1
ATOM 3163 C CA . THR B 1 60 ? 7.129 18.812 29.109 1 94 60 THR B CA 1
ATOM 3164 C C . THR B 1 60 ? 6.625 17.438 29.547 1 94 60 THR B C 1
ATOM 3166 O O . THR B 1 60 ? 5.969 16.734 28.766 1 94 60 THR B O 1
ATOM 3169 N N . HIS B 1 61 ? 6.84 17.109 30.75 1 92.12 61 HIS B N 1
ATOM 3170 C CA . HIS B 1 61 ? 6.422 15.82 31.297 1 92.12 61 HIS B CA 1
ATOM 3171 C C . HIS B 1 61 ? 4.902 15.68 31.266 1 92.12 61 HIS B C 1
ATOM 3173 O O . HIS B 1 61 ? 4.379 14.609 30.938 1 92.12 61 HIS B O 1
ATOM 3179 N N . GLU B 1 62 ? 4.285 16.656 31.672 1 92.44 62 GLU B N 1
ATOM 3180 C CA . GLU B 1 62 ? 2.824 16.625 31.703 1 92.44 62 GLU B CA 1
ATOM 3181 C C . GLU B 1 62 ? 2.242 16.391 30.312 1 92.44 62 GLU B C 1
ATOM 3183 O O . GLU B 1 62 ? 1.319 15.594 30.156 1 92.44 62 GLU B O 1
ATOM 3188 N N . PHE B 1 63 ? 2.77 17.062 29.359 1 94.69 63 PHE B N 1
ATOM 3189 C CA . PHE B 1 63 ? 2.285 16.906 27.984 1 94.69 63 PHE B CA 1
ATOM 3190 C C . PHE B 1 63 ? 2.502 15.477 27.5 1 94.69 63 PHE B C 1
ATOM 3192 O O . PHE B 1 63 ? 1.582 14.852 26.969 1 94.69 63 PHE B O 1
ATOM 3199 N N . ILE B 1 64 ? 3.676 14.953 27.656 1 94.69 64 ILE B N 1
ATOM 3200 C CA . ILE B 1 64 ? 4.035 13.633 27.156 1 94.69 64 ILE B CA 1
ATOM 3201 C C . ILE B 1 64 ? 3.166 12.57 27.828 1 94.69 64 ILE B C 1
ATOM 3203 O O . ILE B 1 64 ? 2.605 11.703 27.172 1 94.69 64 ILE B O 1
ATOM 3207 N N . ASN B 1 65 ? 2.988 12.688 29.078 1 91.38 65 ASN B N 1
ATOM 3208 C CA . ASN B 1 65 ? 2.211 11.703 29.812 1 91.38 65 ASN B CA 1
ATOM 3209 C C . ASN B 1 65 ? 0.735 11.742 29.438 1 91.38 65 ASN B C 1
ATOM 3211 O O . ASN B 1 65 ? 0.071 10.711 29.391 1 91.38 65 ASN B O 1
ATOM 3215 N N . THR B 1 66 ? 0.295 12.906 29.156 1 90.75 66 THR B N 1
ATOM 3216 C CA . THR B 1 66 ? -1.134 13.07 28.922 1 90.75 66 THR B CA 1
ATOM 3217 C C . THR B 1 66 ? -1.479 12.727 27.469 1 90.75 66 THR B C 1
ATOM 3219 O O . THR B 1 66 ? -2.459 12.031 27.203 1 90.75 66 THR B O 1
ATOM 3222 N N . PHE B 1 67 ? -0.662 13.211 26.516 1 92.81 67 PHE B N 1
ATOM 3223 C CA . PHE B 1 67 ? -1.114 13.195 25.141 1 92.81 67 PHE B CA 1
ATOM 3224 C C . PHE B 1 67 ? -0.322 12.18 24.312 1 92.81 67 PHE B C 1
ATOM 3226 O O . PHE B 1 67 ? -0.797 11.703 23.281 1 92.81 67 PHE B O 1
ATOM 3233 N N . VAL B 1 68 ? 0.836 11.812 24.719 1 92.31 68 VAL B N 1
ATOM 3234 C CA . VAL B 1 68 ? 1.684 10.938 23.922 1 92.31 68 VAL B CA 1
ATOM 3235 C C . VAL B 1 68 ? 1.58 9.508 24.453 1 92.31 68 VAL B C 1
ATOM 3237 O O . VAL B 1 68 ? 1.349 8.57 23.672 1 92.31 68 VAL B O 1
ATOM 3240 N N . LYS B 1 69 ? 1.62 9.344 25.703 1 89.38 69 LYS B N 1
ATOM 3241 C CA . LYS B 1 69 ? 1.612 8.008 26.281 1 89.38 69 LYS B CA 1
ATOM 3242 C C . LYS B 1 69 ? 0.2 7.43 26.328 1 89.38 69 LYS B C 1
ATOM 3244 O O . LYS B 1 69 ? 0.011 6.223 26.156 1 89.38 69 LYS B O 1
ATOM 3249 N N . LYS B 1 70 ? -0.749 8.273 26.531 1 87.56 70 LYS B N 1
ATOM 3250 C CA . LYS B 1 70 ? -2.117 7.805 26.719 1 87.56 70 LYS B CA 1
ATOM 3251 C C . LYS B 1 70 ? -2.914 7.879 25.422 1 87.56 70 LYS B C 1
ATOM 3253 O O . LYS B 1 70 ? -4.121 7.637 25.422 1 87.56 70 LYS B O 1
ATOM 3258 N N . GLY B 1 71 ? -2.307 8.242 24.391 1 87.44 71 GLY B N 1
ATOM 3259 C CA . GLY B 1 71 ? -2.965 8.359 23.094 1 87.44 71 GLY B CA 1
ATOM 3260 C C . GLY B 1 71 ? -2.008 8.68 21.969 1 87.44 71 GLY B C 1
ATOM 3261 O O . GLY B 1 71 ? -0.796 8.5 22.094 1 87.44 71 GLY B O 1
ATOM 3262 N N . SER B 1 72 ? -2.643 9.031 20.875 1 87.62 72 SER B N 1
ATOM 3263 C CA . SER B 1 72 ? -1.864 9.461 19.719 1 87.62 72 SER B CA 1
ATOM 3264 C C . SER B 1 72 ? -2.049 10.953 19.453 1 87.62 72 SER B C 1
ATOM 3266 O O . SER B 1 72 ? -3.133 11.391 19.062 1 87.62 72 SER B O 1
ATOM 3268 N N . CYS B 1 73 ? -0.996 11.633 19.688 1 91.81 73 CYS B N 1
ATOM 3269 C CA . CYS B 1 73 ? -1.045 13.078 19.484 1 91.81 73 CYS B CA 1
ATOM 3270 C C . CYS B 1 73 ? -0.312 13.469 18.203 1 91.81 73 CYS B C 1
ATOM 3272 O O . CYS B 1 73 ? 0.764 12.938 17.906 1 91.81 73 CYS B O 1
ATOM 3274 N N . TYR B 1 74 ? -0.982 14.352 17.453 1 91.5 74 TYR B N 1
ATOM 3275 C CA . TYR B 1 74 ? -0.395 14.883 16.234 1 91.5 74 TYR B CA 1
ATOM 3276 C C . TYR B 1 74 ? -0.207 16.391 16.344 1 91.5 74 TYR B C 1
ATOM 3278 O O . TYR B 1 74 ? -1.095 17.109 16.812 1 91.5 74 TYR B O 1
ATOM 3286 N N . ALA B 1 75 ? 0.93 16.828 15.953 1 93.44 75 ALA B N 1
ATOM 3287 C CA . ALA B 1 75 ? 1.195 18.25 15.859 1 93.44 75 ALA B CA 1
ATOM 3288 C C . ALA B 1 75 ? 1.969 18.594 14.586 1 93.44 75 ALA B C 1
ATOM 3290 O O . ALA B 1 75 ? 2.869 17.844 14.188 1 93.44 75 ALA B O 1
ATOM 3291 N N . LEU B 1 76 ? 1.573 19.672 13.969 1 91.88 76 LEU B N 1
ATOM 3292 C CA . LEU B 1 76 ? 2.225 20.125 12.742 1 91.88 76 LEU B CA 1
ATOM 3293 C C . LEU B 1 76 ? 2.305 21.641 12.688 1 91.88 76 LEU B C 1
ATOM 3295 O O . LEU B 1 76 ? 1.327 22.328 12.992 1 91.88 76 LEU B O 1
ATOM 3299 N N . THR B 1 77 ? 3.516 22.078 12.344 1 92.06 77 THR B N 1
ATOM 3300 C CA . THR B 1 77 ? 3.623 23.531 12.156 1 92.06 77 THR B CA 1
ATOM 3301 C C . THR B 1 77 ? 2.727 23.984 11.016 1 92.06 77 THR B C 1
ATOM 3303 O O . THR B 1 77 ? 2.617 23.312 9.992 1 92.06 77 THR B O 1
ATOM 3306 N N . TYR B 1 78 ? 2.082 25.047 11.273 1 87.94 78 TYR B N 1
ATOM 3307 C CA . TYR B 1 78 ? 1.106 25.578 10.32 1 87.94 78 TYR B CA 1
ATOM 3308 C C . TYR B 1 78 ? 1.612 26.859 9.68 1 87.94 78 TYR B C 1
ATOM 3310 O O . TYR B 1 78 ? 2.318 27.641 10.312 1 87.94 78 TYR B O 1
ATOM 3318 N N . ASN B 1 79 ? 1.271 27.141 8.383 1 76.69 79 ASN B N 1
ATOM 3319 C CA . ASN B 1 79 ? 1.588 28.328 7.605 1 76.69 79 ASN B CA 1
ATOM 3320 C C . ASN B 1 79 ? 3.092 28.469 7.391 1 76.69 79 ASN B C 1
ATOM 3322 O O . ASN B 1 79 ? 3.639 29.562 7.527 1 76.69 79 ASN B O 1
ATOM 3326 N N . THR B 1 80 ? 3.75 27.328 7.258 1 71.81 80 THR B N 1
ATOM 3327 C CA . THR B 1 80 ? 5.18 27.344 6.977 1 71.81 80 THR B CA 1
ATOM 3328 C C . THR B 1 80 ? 5.477 26.641 5.652 1 71.81 80 THR B C 1
ATOM 3330 O O . THR B 1 80 ? 4.688 25.812 5.188 1 71.81 80 THR B O 1
ATOM 3333 N N . ASN B 1 81 ? 6.426 27.297 5.031 1 66.5 81 ASN B N 1
ATOM 3334 C CA . ASN B 1 81 ? 6.996 26.641 3.861 1 66.5 81 ASN B CA 1
ATOM 3335 C C . ASN B 1 81 ? 8.219 25.812 4.227 1 66.5 81 ASN B C 1
ATOM 3337 O O . ASN B 1 81 ? 9.227 26.344 4.688 1 66.5 81 ASN B O 1
ATOM 3341 N N . ILE B 1 82 ? 8.141 24.578 4.062 1 59.28 82 ILE B N 1
ATOM 3342 C CA . ILE B 1 82 ? 9.156 23.641 4.52 1 59.28 82 ILE B CA 1
ATOM 3343 C C . ILE B 1 82 ? 10.508 24 3.898 1 59.28 82 ILE B C 1
ATOM 3345 O O . ILE B 1 82 ? 11.555 23.766 4.504 1 59.28 82 ILE B O 1
ATOM 3349 N N . ASP B 1 83 ? 10.43 24.562 2.732 1 64.25 83 ASP B N 1
ATOM 3350 C CA . ASP B 1 83 ? 11.68 24.875 2.043 1 64.25 83 ASP B CA 1
ATOM 3351 C C . ASP B 1 83 ? 12.32 26.141 2.617 1 64.25 83 ASP B C 1
ATOM 3353 O O . ASP B 1 83 ? 13.531 26.344 2.49 1 64.25 83 ASP B O 1
ATOM 3357 N N . GLU B 1 84 ? 11.484 26.828 3.318 1 70.69 84 GLU B N 1
ATOM 3358 C CA . GLU B 1 84 ? 12 28.125 3.711 1 70.69 84 GLU B CA 1
ATOM 3359 C C . GLU B 1 84 ? 11.953 28.312 5.227 1 70.69 84 GLU B C 1
ATOM 3361 O O . GLU B 1 84 ? 12.82 28.969 5.805 1 70.69 84 GLU B O 1
ATOM 3366 N N . ASP B 1 85 ? 11.039 27.562 5.742 1 82.31 85 ASP B N 1
ATOM 3367 C CA . ASP B 1 85 ? 10.812 27.828 7.16 1 82.31 85 ASP B CA 1
ATOM 3368 C C . ASP B 1 85 ? 11.188 26.625 8.016 1 82.31 85 ASP B C 1
ATOM 3370 O O . ASP B 1 85 ? 11.258 25.5 7.512 1 82.31 85 ASP B O 1
ATOM 3374 N N . ASN B 1 86 ? 11.586 26.906 9.266 1 89.19 86 ASN B N 1
ATOM 3375 C CA . ASN B 1 86 ? 11.711 25.828 10.242 1 89.19 86 ASN B CA 1
ATOM 3376 C C . ASN B 1 86 ? 10.359 25.156 10.523 1 89.19 86 ASN B C 1
ATOM 3378 O O . ASN B 1 86 ? 9.352 25.844 10.68 1 89.19 86 ASN B O 1
ATOM 3382 N N . THR B 1 87 ? 10.375 23.906 10.422 1 89.62 87 THR B N 1
ATOM 3383 C CA . THR B 1 87 ? 9.117 23.188 10.617 1 89.62 87 THR B CA 1
ATOM 3384 C C . THR B 1 87 ? 9.281 22.078 11.641 1 89.62 87 THR B C 1
ATOM 3386 O O . THR B 1 87 ? 10.391 21.562 11.828 1 89.62 87 THR B O 1
ATOM 3389 N N . VAL B 1 88 ? 8.164 21.766 12.352 1 91.31 88 VAL B N 1
ATOM 3390 C CA . VAL B 1 88 ? 8.141 20.734 13.367 1 91.31 88 VAL B CA 1
ATOM 3391 C C . VAL B 1 88 ? 6.898 19.859 13.195 1 91.31 88 VAL B C 1
ATOM 3393 O O . VAL B 1 88 ? 5.828 20.359 12.844 1 91.31 88 VAL B O 1
ATOM 3396 N N . ALA B 1 89 ? 7.102 18.562 13.438 1 90.31 89 ALA B N 1
ATOM 3397 C CA . ALA B 1 89 ? 5.98 17.625 13.414 1 90.31 89 ALA B CA 1
ATOM 3398 C C . ALA B 1 89 ? 6.09 16.609 14.547 1 90.31 89 ALA B C 1
ATOM 3400 O O . ALA B 1 89 ? 7.176 16.109 14.828 1 90.31 89 ALA B O 1
ATOM 3401 N N . LEU B 1 90 ? 4.988 16.438 15.227 1 92.31 90 LEU B N 1
ATOM 3402 C CA . LEU B 1 90 ? 4.871 15.352 16.203 1 92.31 90 LEU B CA 1
ATOM 3403 C C . LEU B 1 90 ? 4.055 14.195 15.625 1 92.31 90 LEU B C 1
ATOM 3405 O O . LEU B 1 90 ? 2.904 14.383 15.227 1 92.31 90 LEU B O 1
ATOM 3409 N N . LEU B 1 91 ? 4.656 13.047 15.625 1 86.88 91 LEU B N 1
ATOM 3410 C CA . LEU B 1 91 ? 4.02 11.859 15.062 1 86.88 91 LEU B CA 1
ATOM 3411 C C . LEU B 1 91 ? 3.32 11.055 16.156 1 86.88 91 LEU B C 1
ATOM 3413 O O . LEU B 1 91 ? 3.627 11.203 17.328 1 86.88 91 LEU B O 1
ATOM 3417 N N . PRO B 1 92 ? 2.434 10.234 15.727 1 83.81 92 PRO B N 1
ATOM 3418 C CA . PRO B 1 92 ? 1.629 9.508 16.703 1 83.81 92 PRO B CA 1
ATOM 3419 C C . PRO B 1 92 ? 2.467 8.57 17.578 1 83.81 92 PRO B C 1
ATOM 3421 O O . PRO B 1 92 ? 2.062 8.234 18.703 1 83.81 92 PRO B O 1
ATOM 3424 N N . ASN B 1 93 ? 3.574 8.148 17.047 1 80.5 93 ASN B N 1
ATOM 3425 C CA . ASN B 1 93 ? 4.414 7.238 17.812 1 80.5 93 ASN B CA 1
ATOM 3426 C C . ASN B 1 93 ? 5.281 7.996 18.828 1 80.5 93 ASN B C 1
ATOM 3428 O O . ASN B 1 93 ? 6.145 7.406 19.469 1 80.5 93 ASN B O 1
ATOM 3432 N N . GLY B 1 94 ? 5.137 9.297 18.906 1 89 94 GLY B N 1
ATOM 3433 C CA . GLY B 1 94 ? 5.828 10.109 19.891 1 89 94 GLY B CA 1
ATOM 3434 C C . GLY B 1 94 ? 7.113 10.727 19.375 1 89 94 GLY B C 1
ATOM 3435 O O . GLY B 1 94 ? 7.832 11.391 20.125 1 89 94 GLY B O 1
ATOM 3436 N N . LYS B 1 95 ? 7.391 10.562 18.172 1 89 95 LYS B N 1
ATOM 3437 C CA . LYS B 1 95 ? 8.602 11.141 17.594 1 89 95 LYS B CA 1
ATOM 3438 C C . LYS B 1 95 ? 8.375 12.602 17.203 1 89 95 LYS B C 1
ATOM 3440 O O . LYS B 1 95 ? 7.449 12.914 16.469 1 89 95 LYS B O 1
ATOM 3445 N N . LEU B 1 96 ? 9.195 13.406 17.75 1 92.75 96 LEU B N 1
ATOM 3446 C CA . LEU B 1 96 ? 9.211 14.82 17.406 1 92.75 96 LEU B CA 1
ATOM 3447 C C . LEU B 1 96 ? 10.297 15.125 16.391 1 92.75 96 LEU B C 1
ATOM 3449 O O . LEU B 1 96 ? 11.484 14.938 16.656 1 92.75 96 LEU B O 1
ATOM 3453 N N . ILE B 1 97 ? 9.867 15.648 15.227 1 89.31 97 ILE B N 1
ATOM 3454 C CA . ILE B 1 97 ? 10.805 15.875 14.141 1 89.31 97 ILE B CA 1
ATOM 3455 C C . ILE B 1 97 ? 10.906 17.375 13.844 1 89.31 97 ILE B C 1
ATOM 3457 O O . ILE B 1 97 ? 9.883 18.031 13.633 1 89.31 97 ILE B O 1
ATOM 3461 N N . LEU B 1 98 ? 12.133 17.859 13.789 1 91 98 LEU B N 1
ATOM 3462 C CA . LEU B 1 98 ? 12.398 19.266 13.461 1 91 98 LEU B CA 1
ATOM 3463 C C . LEU B 1 98 ? 13.203 19.375 12.172 1 91 98 LEU B C 1
ATOM 3465 O O . LEU B 1 98 ? 14.148 18.625 11.953 1 91 98 LEU B O 1
ATOM 3469 N N . SER B 1 99 ? 12.75 20.188 11.297 1 87.06 99 SER B N 1
ATOM 3470 C CA . SER B 1 99 ? 13.531 20.625 10.141 1 87.06 99 SER B CA 1
ATOM 3471 C C . SER B 1 99 ? 13.977 22.078 10.289 1 87.06 99 SER B C 1
ATOM 3473 O O . SER B 1 99 ? 13.164 23 10.203 1 87.06 99 SER B O 1
ATOM 3475 N N . LEU B 1 100 ? 15.273 22.203 10.5 1 90.62 100 LEU B N 1
ATOM 3476 C CA . LEU B 1 100 ? 15.805 23.516 10.852 1 90.62 100 LEU B CA 1
ATOM 3477 C C . LEU B 1 100 ? 16.844 23.984 9.836 1 90.62 100 LEU B C 1
ATOM 3479 O O . LEU B 1 100 ? 17.578 23.172 9.289 1 90.62 100 LEU B O 1
ATOM 3483 N N . ASP B 1 101 ? 16.844 25.297 9.656 1 89.31 101 ASP B N 1
ATOM 3484 C CA . ASP B 1 101 ? 17.953 25.844 8.875 1 89.31 101 ASP B CA 1
ATOM 3485 C C . ASP B 1 101 ? 19.266 25.766 9.656 1 89.31 101 ASP B C 1
ATOM 3487 O O . ASP B 1 101 ? 19.25 25.484 10.859 1 89.31 101 ASP B O 1
ATOM 3491 N N . LYS B 1 102 ? 20.312 25.953 8.984 1 90.62 102 LYS B N 1
ATOM 3492 C CA . LYS B 1 102 ? 21.641 25.75 9.57 1 90.62 102 LYS B CA 1
ATOM 3493 C C . LYS B 1 102 ? 21.844 26.625 10.797 1 90.62 102 LYS B C 1
ATOM 3495 O O . LYS B 1 102 ? 22.281 26.156 11.844 1 90.62 102 LYS B O 1
ATOM 3500 N N . ASP B 1 103 ? 21.5 27.859 10.734 1 92.62 103 ASP B N 1
ATOM 3501 C CA . ASP B 1 103 ? 21.719 28.797 11.828 1 92.62 103 ASP B CA 1
ATOM 3502 C C . ASP B 1 103 ? 20.938 28.375 13.07 1 92.62 103 ASP B C 1
ATOM 3504 O O . ASP B 1 103 ? 21.5 28.312 14.172 1 92.62 103 ASP B O 1
ATOM 3508 N N . THR B 1 104 ? 19.688 28.141 12.844 1 94.06 104 THR B N 1
ATOM 3509 C CA . THR B 1 104 ? 18.844 27.75 13.969 1 94.06 104 THR B CA 1
ATOM 3510 C C . THR B 1 104 ? 19.328 26.422 14.555 1 94.06 104 THR B C 1
ATOM 3512 O O . THR B 1 104 ? 19.375 26.266 15.773 1 94.06 104 THR B O 1
ATOM 3515 N N . TYR B 1 105 ? 19.656 25.5 13.719 1 94 105 TYR B N 1
ATOM 3516 C CA . TYR B 1 105 ? 20.141 24.188 14.141 1 94 105 TYR B CA 1
ATOM 3517 C C . TYR B 1 105 ? 21.375 24.328 15.023 1 94 105 TYR B C 1
ATOM 3519 O O . TYR B 1 105 ? 21.438 23.75 16.125 1 94 105 TYR B O 1
ATOM 3527 N N . GLU B 1 106 ? 22.25 25.109 14.578 1 94.31 106 GLU B N 1
ATOM 3528 C CA . GLU B 1 106 ? 23.484 25.297 15.336 1 94.31 106 GLU B CA 1
ATOM 3529 C C . GLU B 1 106 ? 23.219 25.969 16.672 1 94.31 106 GLU B C 1
ATOM 3531 O O . GLU B 1 106 ? 23.875 25.656 17.672 1 94.31 106 GLU B O 1
ATOM 3536 N N . GLU B 1 107 ? 22.297 26.797 16.672 1 95.44 107 GLU B N 1
ATOM 3537 C CA . GLU B 1 107 ? 21.984 27.531 17.891 1 95.44 107 GLU B CA 1
ATOM 3538 C C . GLU B 1 107 ? 21.328 26.609 18.922 1 95.44 107 GLU B C 1
ATOM 3540 O O . GLU B 1 107 ? 21.469 26.828 20.125 1 95.44 107 GLU B O 1
ATOM 3545 N N . THR B 1 108 ? 20.578 25.656 18.484 1 94.75 108 THR B N 1
ATOM 3546 C CA . THR B 1 108 ? 19.938 24.75 19.422 1 94.75 108 THR B CA 1
ATOM 3547 C C . THR B 1 108 ? 20.969 23.875 20.109 1 94.75 108 THR B C 1
ATOM 3549 O O . THR B 1 108 ? 20.766 23.453 21.266 1 94.75 108 THR B O 1
ATOM 3552 N N . GLY B 1 109 ? 21.984 23.469 19.406 1 93.75 109 GLY B N 1
ATOM 3553 C CA . GLY B 1 109 ? 23.016 22.562 19.938 1 93.75 109 GLY B CA 1
ATOM 3554 C C . GLY B 1 109 ? 22.562 21.125 19.984 1 93.75 109 GLY B C 1
ATOM 3555 O O . GLY B 1 109 ? 23.188 20.297 20.656 1 93.75 109 GLY B O 1
ATOM 3556 N N . LEU B 1 110 ? 21.531 20.812 19.375 1 94.81 110 LEU B N 1
ATOM 3557 C CA . LEU B 1 110 ? 21.016 19.438 19.359 1 94.81 110 LEU B CA 1
ATOM 3558 C C . LEU B 1 110 ? 21.703 18.609 18.281 1 94.81 110 LEU B C 1
ATOM 3560 O O . LEU B 1 110 ? 22.359 19.172 17.391 1 94.81 110 LEU B O 1
ATOM 3564 N N . GLN B 1 111 ? 21.562 17.328 18.531 1 92.06 111 GLN B N 1
ATOM 3565 C CA . GLN B 1 111 ? 22.109 16.438 17.516 1 92.06 111 GLN B CA 1
ATOM 3566 C C . GLN B 1 111 ? 21.094 16.188 16.391 1 92.06 111 GLN B C 1
ATOM 3568 O O . GLN B 1 111 ? 19.938 15.867 16.656 1 92.06 111 GLN B O 1
ATOM 3573 N N . GLY B 1 112 ? 21.594 16.484 15.188 1 89.81 112 GLY B N 1
ATOM 3574 C CA . GLY B 1 112 ? 20.781 16.219 14.008 1 89.81 112 GLY B CA 1
ATOM 3575 C C . GLY B 1 112 ? 21.594 15.797 12.805 1 89.81 112 GLY B C 1
ATOM 3576 O O . GLY B 1 112 ? 22.781 15.523 12.914 1 89.81 112 GLY B O 1
ATOM 3577 N N . ARG B 1 113 ? 20.875 15.586 11.727 1 83.56 113 ARG B N 1
ATOM 3578 C CA . ARG B 1 113 ? 21.531 15.18 10.484 1 83.56 113 ARG B CA 1
ATOM 3579 C C . ARG B 1 113 ? 21.141 16.109 9.336 1 83.56 113 ARG B C 1
ATOM 3581 O O . ARG B 1 113 ? 20.016 16.609 9.289 1 83.56 113 ARG B O 1
ATOM 3588 N N . PRO B 1 114 ? 22.172 16.391 8.445 1 80.69 114 PRO B N 1
ATOM 3589 C CA . PRO B 1 114 ? 21.828 17.203 7.277 1 80.69 114 PRO B CA 1
ATOM 3590 C C . PRO B 1 114 ? 20.797 16.547 6.383 1 80.69 114 PRO B C 1
ATOM 3592 O O . PRO B 1 114 ? 20.797 15.32 6.227 1 80.69 114 PRO B O 1
ATOM 3595 N N . SER B 1 115 ? 19.906 17.406 6 1 72.62 115 SER B N 1
ATOM 3596 C CA . SER B 1 115 ? 18.906 16.891 5.055 1 72.62 115 SER B CA 1
ATOM 3597 C C . SER B 1 115 ? 19.547 16.547 3.717 1 72.62 115 SER B C 1
ATOM 3599 O O . SER B 1 115 ? 20.484 17.219 3.273 1 72.62 115 SER B O 1
ATOM 3601 N N . GLN B 1 116 ? 19.516 15.328 3.195 1 58.28 116 GLN B N 1
ATOM 3602 C CA . GLN B 1 116 ? 20.172 14.891 1.965 1 58.28 116 GLN B CA 1
ATOM 3603 C C . GLN B 1 116 ? 19.688 15.703 0.766 1 58.28 116 GLN B C 1
ATOM 3605 O O . GLN B 1 116 ? 20.391 15.789 -0.25 1 58.28 116 GLN B O 1
ATOM 3610 N N . TYR B 1 117 ? 18.594 16.203 0.739 1 50.84 117 TYR B N 1
ATOM 3611 C CA . TYR B 1 117 ? 18.078 16.859 -0.463 1 50.84 117 TYR B CA 1
ATOM 3612 C C . TYR B 1 117 ? 18.516 18.328 -0.503 1 50.84 117 TYR B C 1
ATOM 3614 O O . TYR B 1 117 ? 17.688 19.219 -0.754 1 50.84 117 TYR B O 1
ATOM 3622 N N . SER B 1 118 ? 19.594 18.625 0.06 1 46.56 118 SER B N 1
ATOM 3623 C CA . SER B 1 118 ? 19.969 20.031 0.052 1 46.56 118 SER B CA 1
ATOM 3624 C C . SER B 1 118 ? 20.266 20.516 -1.362 1 46.56 118 SER B C 1
ATOM 3626 O O . SER B 1 118 ? 21.438 20.734 -1.71 1 46.56 118 SER B O 1
ATOM 3628 N N . GLY B 1 119 ? 19.766 19.906 -2.367 1 45.53 119 GLY B N 1
ATOM 3629 C CA . GLY B 1 119 ? 20.109 20.656 -3.568 1 45.53 119 GLY B CA 1
ATOM 3630 C C . GLY B 1 119 ? 19.859 22.156 -3.436 1 45.53 119 GLY B C 1
ATOM 3631 O O . GLY B 1 119 ? 20.125 22.922 -4.363 1 45.53 119 GLY B O 1
ATOM 3632 N N . ARG B 1 120 ? 19.094 22.578 -2.535 1 48.94 120 ARG B N 1
ATOM 3633 C CA . ARG B 1 120 ? 18.812 24.016 -2.439 1 48.94 120 ARG B CA 1
ATOM 3634 C C . ARG B 1 120 ? 19.891 24.719 -1.62 1 48.94 120 ARG B C 1
ATOM 3636 O O . ARG B 1 120 ? 20.688 24.078 -0.934 1 48.94 120 ARG B O 1
ATOM 3643 N N . LYS B 1 121 ? 19.672 25.828 -1.882 1 55.94 121 LYS B N 1
ATOM 3644 C CA . LYS B 1 121 ? 20.484 26.922 -1.396 1 55.94 121 LYS B CA 1
ATOM 3645 C C . LYS B 1 121 ? 20.656 26.859 0.118 1 55.94 121 LYS B C 1
ATOM 3647 O O . LYS B 1 121 ? 21.719 27.219 0.641 1 55.94 121 LYS B O 1
ATOM 3652 N N . THR B 1 122 ? 19.562 26.328 0.867 1 59.88 122 THR B N 1
ATOM 3653 C CA . THR B 1 122 ? 19.781 26.438 2.303 1 59.88 122 THR B CA 1
ATOM 3654 C C . THR B 1 122 ? 19.875 25.062 2.949 1 59.88 122 THR B C 1
ATOM 3656 O O . THR B 1 122 ? 19 24.219 2.766 1 59.88 122 THR B O 1
ATOM 3659 N N . MET B 1 123 ? 20.969 24.766 3.402 1 75.19 123 MET B N 1
ATOM 3660 C CA . MET B 1 123 ? 21.266 23.547 4.145 1 75.19 123 MET B CA 1
ATOM 3661 C C . MET B 1 123 ? 20.312 23.391 5.328 1 75.19 123 MET B C 1
ATOM 3663 O O . MET B 1 123 ? 20.125 24.328 6.102 1 75.19 123 MET B O 1
ATOM 3667 N N . ARG B 1 124 ? 19.516 22.312 5.324 1 83.94 124 ARG B N 1
ATOM 3668 C CA . ARG B 1 124 ? 18.609 22.047 6.434 1 83.94 124 ARG B CA 1
ATOM 3669 C C . ARG B 1 124 ? 19.062 20.844 7.242 1 83.94 124 ARG B C 1
ATOM 3671 O O . ARG B 1 124 ? 19.75 19.969 6.719 1 83.94 124 ARG B O 1
ATOM 3678 N N . PHE B 1 125 ? 18.734 20.891 8.539 1 86.12 125 PHE B N 1
ATOM 3679 C CA . PHE B 1 125 ? 19.094 19.812 9.453 1 86.12 125 PHE B CA 1
ATOM 3680 C C . PHE B 1 125 ? 17.844 19.203 10.094 1 86.12 125 PHE B C 1
ATOM 3682 O O . PHE B 1 125 ? 16.938 19.938 10.484 1 86.12 125 PHE B O 1
ATOM 3689 N N . ILE B 1 126 ? 17.828 17.906 10.148 1 86.81 126 ILE B N 1
ATOM 3690 C CA . ILE B 1 126 ? 16.703 17.188 10.742 1 86.81 126 ILE B CA 1
ATOM 3691 C C . ILE B 1 126 ? 17.078 16.703 12.141 1 86.81 126 ILE B C 1
ATOM 3693 O O . ILE B 1 126 ? 18.094 16.016 12.312 1 86.81 126 ILE B O 1
ATOM 3697 N N . VAL B 1 127 ? 16.297 17.094 13.086 1 90.75 127 VAL B N 1
ATOM 3698 C CA . VAL B 1 127 ? 16.453 16.641 14.469 1 90.75 127 VAL B CA 1
ATOM 3699 C C . VAL B 1 127 ? 15.266 15.766 14.859 1 90.75 127 VAL B C 1
ATOM 3701 O O . VAL B 1 127 ? 14.109 16.156 14.664 1 90.75 127 VAL B O 1
ATOM 3704 N N . SER B 1 128 ? 15.523 14.562 15.281 1 89.38 128 SER B N 1
ATOM 3705 C CA . SER B 1 128 ? 14.484 13.633 15.719 1 89.38 128 SER B CA 1
ATOM 3706 C C . SER B 1 128 ? 14.602 13.336 17.203 1 89.38 128 SER B C 1
ATOM 3708 O O . SER B 1 128 ? 15.648 12.891 17.688 1 89.38 128 SER B O 1
ATOM 3710 N N . ILE B 1 129 ? 13.547 13.57 17.922 1 92.44 129 ILE B N 1
ATOM 3711 C CA . ILE B 1 129 ? 13.508 13.336 19.359 1 92.44 129 ILE B CA 1
ATOM 3712 C C . ILE B 1 129 ? 12.391 12.352 19.703 1 92.44 129 ILE B C 1
ATOM 3714 O O . ILE B 1 129 ? 11.234 12.57 19.344 1 92.44 129 ILE B O 1
ATOM 3718 N N . ASP B 1 130 ? 12.703 11.281 20.359 1 91.31 130 ASP B N 1
ATOM 3719 C CA . ASP B 1 130 ? 11.711 10.32 20.828 1 91.31 130 ASP B CA 1
ATOM 3720 C C . ASP B 1 130 ? 11.172 10.719 22.203 1 91.31 130 ASP B C 1
ATOM 3722 O O . ASP B 1 130 ? 11.852 10.539 23.219 1 91.31 130 ASP B O 1
ATOM 3726 N N . LEU B 1 131 ? 10.008 11.164 22.188 1 93.94 131 LEU B N 1
ATOM 3727 C CA . LEU B 1 131 ? 9.422 11.688 23.422 1 93.94 131 LEU B CA 1
ATOM 3728 C C . LEU B 1 131 ? 9.164 10.562 24.422 1 93.94 131 LEU B C 1
ATOM 3730 O O . LEU B 1 131 ? 9.18 10.781 25.625 1 93.94 131 LEU B O 1
ATOM 3734 N N . MET B 1 132 ? 8.891 9.391 23.922 1 90.69 132 MET B N 1
ATOM 3735 C CA . MET B 1 132 ? 8.688 8.258 24.812 1 90.69 132 MET B CA 1
ATOM 3736 C C . MET B 1 132 ? 9.969 7.945 25.594 1 90.69 132 MET B C 1
ATOM 3738 O O . MET B 1 132 ? 9.922 7.684 26.797 1 90.69 132 MET B O 1
ATOM 3742 N N . ASP B 1 133 ? 11.023 7.992 24.844 1 87.94 133 ASP B N 1
ATOM 3743 C CA . ASP B 1 133 ? 12.328 7.785 25.469 1 87.94 133 ASP B CA 1
ATOM 3744 C C . ASP B 1 133 ? 12.688 8.953 26.391 1 87.94 133 ASP B C 1
ATOM 3746 O O . ASP B 1 133 ? 13.25 8.75 27.469 1 87.94 133 ASP B O 1
ATOM 3750 N N . LEU B 1 134 ? 12.383 10.094 25.984 1 88.56 134 LEU B N 1
ATOM 3751 C CA . LEU B 1 134 ? 12.711 11.312 26.719 1 88.56 134 LEU B CA 1
ATOM 3752 C C . LEU B 1 134 ? 12.008 11.336 28.062 1 88.56 134 LEU B C 1
ATOM 3754 O O . LEU B 1 134 ? 12.578 11.781 29.062 1 88.56 134 LEU B O 1
ATOM 3758 N N . SER B 1 135 ? 10.812 10.836 28.109 1 82.44 135 SER B N 1
ATOM 3759 C CA . SER B 1 135 ? 9.992 10.938 29.328 1 82.44 135 SER B CA 1
ATOM 3760 C C . SER B 1 135 ? 10.305 9.797 30.297 1 82.44 135 SER B C 1
ATOM 3762 O O . SER B 1 135 ? 9.836 9.805 31.438 1 82.44 135 SER B O 1
ATOM 3764 N N . SER B 1 136 ? 10.984 8.812 29.828 1 83.06 136 SER B N 1
ATOM 3765 C CA . SER B 1 136 ? 11.273 7.676 30.688 1 83.06 136 SER B CA 1
ATOM 3766 C C . SER B 1 136 ? 12.141 8.078 31.875 1 83.06 136 SER B C 1
ATOM 3768 O O . SER B 1 136 ? 12.039 7.496 32.969 1 83.06 136 SER B O 1
ATOM 3770 N N . ASN B 1 137 ? 13.023 9.07 31.656 1 80.94 137 ASN B N 1
ATOM 3771 C CA . ASN B 1 137 ? 13.867 9.57 32.75 1 80.94 137 ASN B CA 1
ATOM 3772 C C . ASN B 1 137 ? 14.055 11.078 32.656 1 80.94 137 ASN B C 1
ATOM 3774 O O . ASN B 1 137 ? 14.883 11.562 31.875 1 80.94 137 ASN B O 1
ATOM 3778 N N . LEU B 1 138 ? 13.328 11.797 33.531 1 78.44 138 LEU B N 1
ATOM 3779 C CA . LEU B 1 138 ? 13.359 13.258 33.531 1 78.44 138 LEU B CA 1
ATOM 3780 C C . LEU B 1 138 ? 14.727 13.773 33.969 1 78.44 138 LEU B C 1
ATOM 3782 O O . LEU B 1 138 ? 15.055 14.938 33.75 1 78.44 138 LEU B O 1
ATOM 3786 N N . ASP B 1 139 ? 15.453 12.852 34.531 1 81.38 139 ASP B N 1
ATOM 3787 C CA . ASP B 1 139 ? 16.766 13.266 35.031 1 81.38 139 ASP B CA 1
ATOM 3788 C C . ASP B 1 139 ? 17.875 12.859 34.062 1 81.38 139 ASP B C 1
ATOM 3790 O O . ASP B 1 139 ? 19.047 13.07 34.312 1 81.38 139 ASP B O 1
ATOM 3794 N N . SER B 1 140 ? 17.344 12.461 33 1 86.75 140 SER B N 1
ATOM 3795 C CA . SER B 1 140 ? 18.344 12.031 32 1 86.75 140 SER B CA 1
ATOM 3796 C C . SER B 1 140 ? 19.062 13.227 31.406 1 86.75 140 SER B C 1
ATOM 3798 O O . SER B 1 140 ? 18.516 14.328 31.312 1 86.75 140 SER B O 1
ATOM 3800 N N . LYS B 1 141 ? 20.297 13.039 31.047 1 88.75 141 LYS B N 1
ATOM 3801 C CA . LYS B 1 141 ? 21.078 14.062 30.375 1 88.75 141 LYS B CA 1
ATOM 3802 C C . LYS B 1 141 ? 20.422 14.5 29.062 1 88.75 141 LYS B C 1
ATOM 3804 O O . LYS B 1 141 ? 20.438 15.688 28.719 1 88.75 141 LYS B O 1
ATOM 3809 N N . LYS B 1 142 ? 19.859 13.539 28.516 1 89.75 142 LYS B N 1
ATOM 3810 C CA . LYS B 1 142 ? 19.219 13.828 27.234 1 89.75 142 LYS B CA 1
ATOM 3811 C C . LYS B 1 142 ? 18.047 14.789 27.422 1 89.75 142 LYS B C 1
ATOM 3813 O O . LYS B 1 142 ? 17.922 15.766 26.672 1 89.75 142 LYS B O 1
ATOM 3818 N N . TYR B 1 143 ? 17.266 14.508 28.375 1 92.25 143 TYR B N 1
ATOM 3819 C CA . TYR B 1 143 ? 16.125 15.391 28.625 1 92.25 143 TYR B CA 1
ATOM 3820 C C . TYR B 1 143 ? 16.578 16.797 28.984 1 92.25 143 TY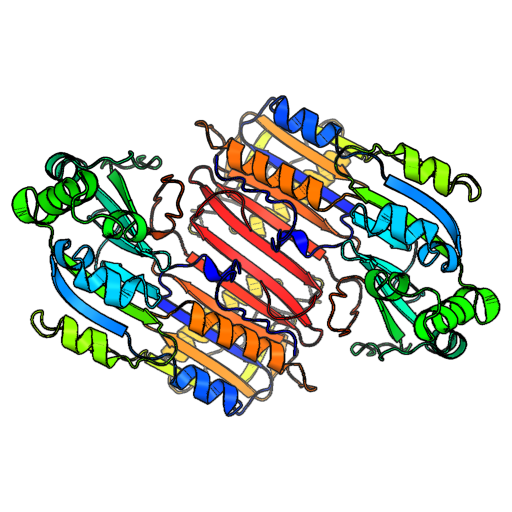R B C 1
ATOM 3822 O O . TYR B 1 143 ? 16.047 17.781 28.484 1 92.25 143 TYR B O 1
ATOM 3830 N N . LYS B 1 144 ? 17.516 16.906 29.844 1 92.56 144 LYS B N 1
ATOM 3831 C CA . LYS B 1 144 ? 18.047 18.203 30.266 1 92.56 144 LYS B CA 1
ATOM 3832 C C . LYS B 1 144 ? 18.578 19 29.094 1 92.56 144 LYS B C 1
ATOM 3834 O O . LYS B 1 144 ? 18.375 20.219 29 1 92.56 144 LYS B O 1
ATOM 3839 N N . ARG B 1 145 ? 19.172 18.281 28.25 1 93.5 145 ARG B N 1
ATOM 3840 C CA . ARG B 1 145 ? 19.75 18.938 27.078 1 93.5 145 ARG B CA 1
ATOM 3841 C C . ARG B 1 145 ? 18.672 19.484 26.156 1 93.5 145 ARG B C 1
ATOM 3843 O O . ARG B 1 145 ? 18.75 20.625 25.703 1 93.5 145 ARG B O 1
ATOM 3850 N N . VAL B 1 146 ? 17.75 18.672 25.844 1 94.94 146 VAL B N 1
ATOM 3851 C CA . VAL B 1 146 ? 16.672 19.078 24.969 1 94.94 146 VAL B CA 1
ATOM 3852 C C . VAL B 1 146 ? 15.875 20.219 25.609 1 94.94 146 VAL B C 1
ATOM 3854 O O . VAL B 1 146 ? 15.539 21.203 24.938 1 94.94 146 VAL B O 1
ATOM 3857 N N . SER B 1 147 ? 15.609 20.109 26.875 1 93.62 147 SER B N 1
ATOM 3858 C CA . SER B 1 147 ? 14.906 21.156 27.609 1 93.62 147 SER B CA 1
ATOM 3859 C C . SER B 1 147 ? 15.688 22.469 27.594 1 93.62 147 SER B C 1
ATOM 3861 O O . SER B 1 147 ? 15.117 23.531 27.375 1 93.62 147 SER B O 1
ATOM 3863 N N . TRP B 1 148 ? 16.922 22.297 27.812 1 94.31 148 TRP B N 1
ATOM 3864 C CA . TRP B 1 148 ? 17.812 23.469 27.797 1 94.31 148 TRP B CA 1
ATOM 3865 C C . TRP B 1 148 ? 17.812 24.109 26.422 1 94.31 148 TRP B C 1
ATOM 3867 O O . TRP B 1 148 ? 17.734 25.344 26.312 1 94.31 148 TRP B O 1
ATOM 3877 N N . ALA B 1 149 ? 17.828 23.406 25.422 1 95.94 149 ALA B N 1
ATOM 3878 C CA . ALA B 1 149 ? 17.844 23.906 24.047 1 95.94 149 ALA B CA 1
ATOM 3879 C C . ALA B 1 149 ? 16.562 24.688 23.734 1 95.94 149 ALA B C 1
ATOM 3881 O O . ALA B 1 149 ? 16.625 25.812 23.234 1 95.94 149 ALA B O 1
ATOM 3882 N N . PHE B 1 150 ? 15.43 24.141 24.109 1 95.75 150 PHE B N 1
ATOM 3883 C CA . PHE B 1 150 ? 14.141 24.688 23.719 1 95.75 150 PHE B CA 1
ATOM 3884 C C . PHE B 1 150 ? 13.727 25.812 24.656 1 95.75 150 PHE B C 1
ATOM 3886 O O . PHE B 1 150 ? 12.977 26.719 24.281 1 95.75 150 PHE B O 1
ATOM 3893 N N . LYS B 1 151 ? 14.219 25.828 25.859 1 93.25 151 LYS B N 1
ATOM 3894 C CA . LYS B 1 151 ? 13.797 26.812 26.844 1 93.25 151 LYS B CA 1
ATOM 3895 C C . LYS B 1 151 ? 14.766 28 26.891 1 93.25 151 LYS B C 1
ATOM 3897 O O . LYS B 1 151 ? 14.344 29.141 27.047 1 93.25 151 LYS B O 1
ATOM 3902 N N . GLU B 1 152 ? 16 27.719 26.75 1 93.06 152 GLU B N 1
ATOM 3903 C CA . GLU B 1 152 ? 17 28.75 27.062 1 93.06 152 GLU B CA 1
ATOM 3904 C C . GLU B 1 152 ? 17.812 29.125 25.828 1 93.06 152 GLU B C 1
ATOM 3906 O O . GLU B 1 152 ? 17.938 30.312 25.5 1 93.06 152 GLU B O 1
ATOM 3911 N N . LYS B 1 153 ? 18.312 28.188 25.188 1 92.38 153 LYS B N 1
ATOM 3912 C CA . LYS B 1 153 ? 19.266 28.469 24.109 1 92.38 153 LYS B CA 1
ATOM 3913 C C . LYS B 1 153 ? 18.547 29.078 22.906 1 92.38 153 LYS B C 1
ATOM 3915 O O . LYS B 1 153 ? 18.969 30.125 22.406 1 92.38 153 LYS B O 1
ATOM 3920 N N . LYS B 1 154 ? 17.516 28.406 22.438 1 93.62 154 LYS B N 1
ATOM 3921 C CA . LYS B 1 154 ? 16.719 28.875 21.297 1 93.62 154 LYS B CA 1
ATOM 3922 C C . LYS B 1 154 ? 15.242 28.594 21.5 1 93.62 154 LYS B C 1
ATOM 3924 O O . LYS B 1 154 ? 14.703 27.625 20.953 1 93.62 154 LYS B O 1
ATOM 3929 N N . PRO B 1 155 ? 14.648 29.484 22.219 1 94.06 155 PRO B N 1
ATOM 3930 C CA . PRO B 1 155 ? 13.219 29.266 22.484 1 94.06 155 PRO B CA 1
ATOM 3931 C C . PRO B 1 155 ? 12.359 29.469 21.234 1 94.06 155 PRO B C 1
ATOM 3933 O O . PRO B 1 155 ? 11.75 30.531 21.062 1 94.06 155 PRO B O 1
ATOM 3936 N N . LEU B 1 156 ? 12.242 28.438 20.516 1 94.94 156 LEU B N 1
ATOM 3937 C CA . LEU B 1 156 ? 11.5 28.484 19.25 1 94.94 156 LEU B CA 1
ATOM 3938 C C . LEU B 1 156 ? 10 28.453 19.5 1 94.94 156 LEU B C 1
ATOM 3940 O O . LEU B 1 156 ? 9.523 27.75 20.391 1 94.94 156 LEU B O 1
ATOM 3944 N N . LYS B 1 157 ? 9.305 29.281 18.766 1 95.12 157 LYS B N 1
ATOM 3945 C CA . LYS B 1 157 ? 7.844 29.297 18.781 1 95.12 157 LYS B CA 1
ATOM 3946 C C . LYS B 1 157 ? 7.273 29.062 17.391 1 95.12 157 LYS B C 1
ATOM 3948 O O . LYS B 1 157 ? 7.809 29.562 16.406 1 95.12 157 LYS B O 1
ATOM 3953 N N . PHE B 1 158 ? 6.176 28.312 17.375 1 94.69 158 PHE B N 1
ATOM 3954 C CA . PHE B 1 158 ? 5.539 28.031 16.094 1 94.69 158 PHE B CA 1
ATOM 3955 C C . PHE B 1 158 ? 4.023 28.078 16.234 1 94.69 158 PHE B C 1
ATOM 3957 O O . PHE B 1 158 ? 3.482 27.984 17.328 1 94.69 158 PHE B O 1
ATOM 3964 N N . ASP B 1 159 ? 3.352 28.359 15.07 1 94.5 159 ASP B N 1
ATOM 3965 C CA . ASP B 1 159 ? 1.927 28.062 14.961 1 94.5 159 ASP B CA 1
ATOM 3966 C C . ASP B 1 159 ? 1.694 26.562 14.727 1 94.5 159 ASP B C 1
ATOM 3968 O O . ASP B 1 159 ? 2.26 25.984 13.797 1 94.5 159 ASP B O 1
ATOM 3972 N N . PHE B 1 160 ? 0.838 25.938 15.594 1 95.12 160 PHE B N 1
ATOM 3973 C CA . PHE B 1 160 ? 0.671 24.5 15.484 1 95.12 160 PHE B CA 1
ATOM 3974 C C . PHE B 1 160 ? -0.783 24.141 15.195 1 95.12 160 PHE B C 1
ATOM 3976 O O . PHE B 1 160 ? -1.698 24.75 15.758 1 95.12 160 PHE B O 1
ATOM 3983 N N . LEU B 1 161 ? -0.912 23.203 14.32 1 94.75 161 LEU B N 1
ATOM 3984 C CA . LEU B 1 161 ? -2.121 22.391 14.32 1 94.75 161 LEU B CA 1
ATOM 3985 C C . LEU B 1 161 ? -1.95 21.172 15.219 1 94.75 161 LEU B C 1
ATOM 3987 O O . LEU B 1 161 ? -0.923 20.484 15.156 1 94.75 161 LEU B O 1
ATOM 3991 N N . LEU B 1 162 ? -2.973 20.875 16.078 1 94.94 162 LEU B N 1
ATOM 3992 C CA . LEU B 1 162 ? -2.92 19.75 17 1 94.94 162 LEU B CA 1
ATOM 3993 C C . LEU B 1 162 ? -4.168 18.891 16.859 1 94.94 162 LEU B C 1
ATOM 3995 O O . LEU B 1 162 ? -5.262 19.391 16.609 1 94.94 162 LEU B O 1
ATOM 3999 N N . ALA B 1 163 ? -3.938 17.672 16.938 1 92.81 163 ALA B N 1
ATOM 4000 C CA . ALA B 1 163 ? -5.023 16.688 17 1 92.81 163 ALA B CA 1
ATOM 4001 C C . ALA B 1 163 ? -4.648 15.516 17.906 1 92.81 163 ALA B C 1
ATOM 4003 O O . ALA B 1 163 ? -3.484 15.102 17.938 1 92.81 163 ALA B O 1
ATOM 4004 N N . TRP B 1 164 ? -5.625 15.055 18.656 1 91.44 164 TRP B N 1
ATOM 4005 C CA . TRP B 1 164 ? -5.359 13.992 19.625 1 91.44 164 TRP B CA 1
ATOM 4006 C C . TRP B 1 164 ? -6.418 12.898 19.547 1 91.44 164 TRP B C 1
ATOM 4008 O O . TRP B 1 164 ? -7.617 13.188 19.531 1 91.44 164 TRP B O 1
ATOM 4018 N N . HIS B 1 165 ? -5.945 11.68 19.328 1 85.38 165 HIS B N 1
ATOM 4019 C CA . HIS B 1 165 ? -6.812 10.508 19.328 1 85.38 165 HIS B CA 1
ATOM 4020 C C . HIS B 1 165 ? -6.707 9.742 20.641 1 85.38 165 HIS B C 1
ATOM 4022 O O . HIS B 1 165 ? -5.621 9.289 21.016 1 85.38 165 HIS B O 1
ATOM 4028 N N . GLN B 1 166 ? -7.703 9.641 21.484 1 76.81 166 GLN B N 1
ATOM 4029 C CA . GLN B 1 166 ? -7.727 8.781 22.672 1 76.81 166 GLN B CA 1
ATOM 4030 C C . GLN B 1 166 ? -9.023 7.984 22.75 1 76.81 166 GLN B C 1
ATOM 4032 O O . GLN B 1 166 ? -10.086 8.484 22.391 1 76.81 166 GLN B O 1
ATOM 4037 N N . THR B 1 167 ? -8.672 6.695 23.031 1 60.56 167 THR B N 1
ATOM 4038 C CA . THR B 1 167 ? -9.867 5.883 23.234 1 60.56 167 THR B CA 1
ATOM 4039 C C . THR B 1 167 ? -10.656 6.379 24.453 1 60.56 167 THR B C 1
ATOM 4041 O O . THR B 1 167 ? -10.125 6.457 25.562 1 60.56 167 THR B O 1
ATOM 4044 N N . GLY B 1 168 ? -11.766 6.891 24.344 1 55.5 168 GLY B N 1
ATOM 4045 C CA . GLY B 1 168 ? -12.695 7.223 25.406 1 55.5 168 GLY B CA 1
ATOM 4046 C C . GLY B 1 168 ? -12.672 8.695 25.781 1 55.5 168 GLY B C 1
ATOM 4047 O O . GLY B 1 168 ? -13.625 9.203 26.375 1 55.5 168 GLY B O 1
ATOM 4048 N N . ALA B 1 169 ? -11.414 9.297 26.156 1 53.38 169 ALA B N 1
ATOM 4049 C CA . ALA B 1 169 ? -11.367 10.633 26.75 1 53.38 169 ALA B CA 1
ATOM 4050 C C . ALA B 1 169 ? -11.492 11.711 25.672 1 53.38 169 ALA B C 1
ATOM 4052 O O . ALA B 1 169 ? -10.961 11.562 24.562 1 53.38 169 ALA B O 1
ATOM 4053 N N . GLU B 1 170 ? -12.516 12.453 25.562 1 55.56 170 GLU B N 1
ATOM 4054 C CA . GLU B 1 170 ? -12.938 13.492 24.641 1 55.56 170 GLU B CA 1
ATOM 4055 C C . GLU B 1 170 ? -11.922 14.633 24.594 1 55.56 170 GLU B C 1
ATOM 4057 O O . GLU B 1 170 ? -11.055 14.734 25.469 1 55.56 170 GLU B O 1
ATOM 4062 N N . GLY B 1 171 ? -11.977 15.531 23.438 1 59.91 171 GLY B N 1
ATOM 4063 C CA . GLY B 1 171 ? -11.43 16.781 22.922 1 59.91 171 GLY B CA 1
ATOM 4064 C C . GLY B 1 171 ? -11.219 17.812 24.016 1 59.91 171 GLY B C 1
ATOM 4065 O O . GLY B 1 171 ? -10.281 18.625 23.938 1 59.91 171 GLY B O 1
ATOM 4066 N N . SER B 1 172 ? -11.711 17.656 25.094 1 74.25 172 SER B N 1
ATOM 4067 C CA . SER B 1 172 ? -11.734 18.719 26.094 1 74.25 172 SER B CA 1
ATOM 4068 C C . SER B 1 172 ? -10.406 18.812 26.828 1 74.25 172 SER B C 1
ATOM 4070 O O . SER B 1 172 ? -10.016 19.891 27.281 1 74.25 172 SER B O 1
ATOM 4072 N N . THR B 1 173 ? -9.641 17.859 26.719 1 85.44 173 THR B N 1
ATOM 4073 C CA . THR B 1 173 ? -8.398 17.844 27.469 1 85.44 173 THR B CA 1
ATOM 4074 C C . THR B 1 173 ? -7.363 18.766 26.828 1 85.44 173 THR B C 1
ATOM 4076 O O . THR B 1 173 ? -6.684 19.531 27.516 1 85.44 173 THR B O 1
ATOM 4079 N N . MET B 1 174 ? -7.289 18.859 25.531 1 89.25 174 MET B N 1
ATOM 4080 C CA . MET B 1 174 ? -6.344 19.703 24.812 1 89.25 174 MET B CA 1
ATOM 4081 C C . MET B 1 174 ? -6.676 21.188 25.016 1 89.25 174 MET B C 1
ATOM 4083 O O . MET B 1 174 ? -5.773 22 25.203 1 89.25 174 MET B O 1
ATOM 4087 N N . MET B 1 175 ? -7.945 21.453 25.031 1 91.38 175 MET B N 1
ATOM 4088 C CA . MET B 1 175 ? -8.406 22.828 25.219 1 91.38 175 MET B CA 1
ATOM 4089 C C . MET B 1 175 ? -8 23.344 26.594 1 91.38 175 MET B C 1
ATOM 4091 O O . MET B 1 175 ? -7.531 24.484 26.719 1 91.38 175 MET B O 1
ATOM 4095 N N . SER B 1 176 ? -8.172 22.469 27.5 1 91.56 176 SER B N 1
ATOM 4096 C CA . SER B 1 176 ? -7.828 22.859 28.859 1 91.56 176 SER B CA 1
ATOM 4097 C C . SER B 1 176 ? -6.316 23 29.031 1 91.56 176 SER B C 1
ATOM 4099 O O . SER B 1 176 ? -5.84 23.938 29.672 1 91.56 176 SER B O 1
ATOM 4101 N N . TYR B 1 177 ? -5.617 22.156 28.469 1 92.81 177 TYR B N 1
ATOM 4102 C CA . TYR B 1 177 ? -4.172 22.125 28.641 1 92.81 177 TYR B CA 1
ATOM 4103 C C . TYR B 1 177 ? -3.518 23.359 28.031 1 92.81 177 TYR B C 1
ATOM 4105 O O . TYR B 1 177 ? -2.617 23.953 28.641 1 92.81 177 TYR B O 1
ATOM 4113 N N . PHE B 1 178 ? -3.957 23.781 26.891 1 94.62 178 PHE B N 1
ATOM 4114 C CA . PHE B 1 178 ? -3.338 24.906 26.188 1 94.62 178 PHE B CA 1
ATOM 4115 C C . PHE B 1 178 ? -4.199 26.156 26.312 1 94.62 178 PHE B C 1
ATOM 4117 O O . PHE B 1 178 ? -4.121 27.047 25.469 1 94.62 178 PHE B O 1
ATOM 4124 N N . SER B 1 179 ? -5.059 26.25 27.234 1 93.5 179 SER B N 1
ATOM 4125 C CA . SER B 1 179 ? -5.965 27.391 27.406 1 93.5 179 SER B CA 1
ATOM 4126 C C . SER B 1 179 ? -5.191 28.688 27.531 1 93.5 179 SER B C 1
ATOM 4128 O O . SER B 1 179 ? -5.648 29.734 27.062 1 93.5 179 SER B O 1
ATOM 4130 N N . GLY B 1 180 ? -4.035 28.625 28.078 1 94.19 180 GLY B N 1
ATOM 4131 C CA . GLY B 1 180 ? -3.225 29.812 28.297 1 94.19 180 GLY B CA 1
ATOM 4132 C C . GLY B 1 180 ? -2.57 30.328 27.016 1 94.19 180 GLY B C 1
ATOM 4133 O O . GLY B 1 180 ? -2.039 31.438 27 1 94.19 180 GLY B O 1
ATOM 4134 N N . TYR B 1 181 ? -2.631 29.578 25.922 1 94.56 181 TYR B N 1
ATOM 4135 C CA . TYR B 1 181 ? -1.964 29.953 24.688 1 94.56 181 TYR B CA 1
ATOM 4136 C C . TYR B 1 181 ? -2.98 30.328 23.609 1 94.56 181 TYR B C 1
ATOM 4138 O O . TYR B 1 181 ? -2.645 30.406 22.422 1 94.56 181 TYR B O 1
ATOM 4146 N N . GLY B 1 182 ? -4.184 30.594 23.969 1 93 182 GLY B N 1
ATOM 4147 C CA . GLY B 1 182 ? -5.188 31 23 1 93 182 GLY B CA 1
ATOM 4148 C C . GLY B 1 182 ? -5.551 29.906 22.016 1 93 182 GLY B C 1
ATOM 4149 O O . GLY B 1 182 ? -5.602 30.141 20.797 1 93 182 GLY B O 1
ATOM 4150 N N . ILE B 1 183 ? -5.664 28.719 22.453 1 95.38 183 ILE B N 1
ATOM 4151 C CA . ILE B 1 183 ? -6.012 27.562 21.625 1 95.38 183 ILE B CA 1
ATOM 4152 C C . ILE B 1 183 ? -7.391 27.766 21.016 1 95.38 183 ILE B C 1
ATOM 4154 O O . ILE B 1 183 ? -8.305 28.281 21.656 1 95.38 183 ILE B O 1
ATOM 4158 N N . GLN B 1 184 ? -7.512 27.469 19.719 1 96.06 184 GLN B N 1
ATOM 4159 C CA . GLN B 1 184 ? -8.781 27.516 19 1 96.06 184 GLN B CA 1
ATOM 4160 C C . GLN B 1 184 ? -9.188 26.125 18.516 1 96.06 184 GLN B C 1
ATOM 4162 O O . GLN B 1 184 ? -8.359 25.391 17.953 1 96.06 184 GLN B O 1
ATOM 4167 N N . GLU B 1 185 ? -10.383 25.797 18.812 1 95.06 185 GLU B N 1
ATOM 4168 C CA . GLU B 1 185 ? -10.938 24.547 18.312 1 95.06 185 GLU B CA 1
ATOM 4169 C C . GLU B 1 185 ? -11.578 24.734 16.953 1 95.06 185 GLU B C 1
ATOM 4171 O O . GLU B 1 185 ? -12.297 25.703 16.719 1 95.06 185 GLU B O 1
ATOM 4176 N N . HIS B 1 186 ? -11.273 23.859 16.031 1 95.25 186 HIS B N 1
ATOM 4177 C CA . HIS B 1 186 ? -11.859 23.875 14.695 1 95.25 186 HIS B CA 1
ATOM 4178 C C . HIS B 1 186 ? -12.477 22.516 14.359 1 95.25 186 HIS B C 1
ATOM 4180 O O . HIS B 1 186 ? -11.961 21.469 14.766 1 95.25 186 HIS B O 1
ATOM 4186 N N . GLN B 1 187 ? -13.578 22.609 13.695 1 95.12 187 GLN B N 1
ATOM 4187 C CA . GLN B 1 187 ? -14.188 21.406 13.156 1 95.12 187 GLN B CA 1
ATOM 4188 C C . GLN B 1 187 ? -13.836 21.219 11.688 1 95.12 187 GLN B C 1
ATOM 4190 O O . GLN B 1 187 ? -13.734 22.188 10.938 1 95.12 187 GLN B O 1
ATOM 4195 N N . PRO B 1 188 ? -13.609 19.984 11.32 1 96.19 188 PRO B N 1
ATOM 4196 C CA . PRO B 1 188 ? -13.406 19.75 9.891 1 96.19 188 PRO B CA 1
ATOM 4197 C C . PRO B 1 188 ? -14.57 20.266 9.039 1 96.19 188 PRO B C 1
ATOM 4199 O O . PRO B 1 188 ? -15.719 20.25 9.492 1 96.19 188 PRO B O 1
ATOM 4202 N N . LYS B 1 189 ? -14.258 20.828 7.891 1 95.94 189 LYS B N 1
ATOM 4203 C CA . LYS B 1 189 ? -15.289 21.234 6.934 1 95.94 189 LYS B CA 1
ATOM 4204 C C . LYS B 1 189 ? -15.766 20.047 6.109 1 95.94 189 LYS B C 1
ATOM 4206 O O . LYS B 1 189 ? -14.961 19.344 5.484 1 95.94 189 LYS B O 1
ATOM 4211 N N . ILE B 1 190 ? -17.047 19.812 6.184 1 95.25 190 ILE B N 1
ATOM 4212 C CA . ILE B 1 190 ? -17.609 18.672 5.488 1 95.25 190 ILE B CA 1
ATOM 4213 C C . ILE B 1 190 ? -18.469 19.141 4.316 1 95.25 190 ILE B C 1
ATOM 4215 O O . ILE B 1 190 ? -19.344 20 4.484 1 95.25 190 ILE B O 1
ATOM 4219 N N . ALA B 1 191 ? -18.156 18.719 3.164 1 93.44 191 ALA B N 1
ATOM 4220 C CA . ALA B 1 191 ? -18.969 18.953 1.978 1 93.44 191 ALA B CA 1
ATOM 4221 C C . ALA B 1 191 ? -19.594 17.656 1.476 1 93.44 191 ALA B C 1
ATOM 4223 O O . ALA B 1 191 ? -18.875 16.766 0.98 1 93.44 191 ALA B O 1
ATOM 4224 N N . LEU B 1 192 ? -20.859 17.516 1.733 1 92.5 192 LEU B N 1
ATOM 4225 C CA . LEU B 1 192 ? -21.609 16.359 1.256 1 92.5 192 LEU B CA 1
ATOM 4226 C C . LEU B 1 192 ? -22.594 16.766 0.167 1 92.5 192 LEU B C 1
ATOM 4228 O O . LEU B 1 192 ? -23.328 17.75 0.32 1 92.5 192 LEU B O 1
ATOM 4232 N N . SER B 1 193 ? -22.547 16.047 -0.99 1 91 193 SER B N 1
ATOM 4233 C CA . SER B 1 193 ? -23.469 16.359 -2.074 1 91 193 SER B CA 1
ATOM 4234 C C . SER B 1 193 ? -23.891 15.102 -2.828 1 91 193 SER B C 1
ATOM 4236 O O . SER B 1 193 ? -23.219 14.07 -2.738 1 91 193 SER B O 1
ATOM 4238 N N . THR B 1 194 ? -25.062 15.195 -3.402 1 91.75 194 THR B N 1
ATOM 4239 C CA . THR B 1 194 ? -25.562 14.172 -4.316 1 91.75 194 THR B CA 1
ATOM 4240 C C . THR B 1 194 ? -25.734 14.742 -5.719 1 91.75 194 THR B C 1
ATOM 4242 O O . THR B 1 194 ? -26.328 15.812 -5.891 1 91.75 194 THR B O 1
ATOM 4245 N N . THR B 1 195 ? -25.156 14.094 -6.707 1 88.88 195 THR B N 1
ATOM 4246 C CA . THR B 1 195 ? -25.234 14.555 -8.086 1 88.88 195 THR B CA 1
ATOM 4247 C C . THR B 1 195 ? -26.016 13.57 -8.945 1 88.88 195 THR B C 1
ATOM 4249 O O . THR B 1 195 ? -25.672 12.383 -9.023 1 88.88 195 THR B O 1
ATOM 4252 N N . PRO B 1 196 ? -27.094 14.102 -9.594 1 91.12 196 PRO B N 1
ATOM 4253 C CA . PRO B 1 196 ? -27.828 13.211 -10.5 1 91.12 196 PRO B CA 1
ATOM 4254 C C . PRO B 1 196 ? -27.141 13.047 -11.852 1 91.12 196 PRO B C 1
ATOM 4256 O O . PRO B 1 196 ? -26.375 13.914 -12.266 1 91.12 196 PRO B O 1
ATOM 4259 N N . ASP B 1 197 ? -27.344 11.969 -12.547 1 90.06 197 ASP B N 1
ATOM 4260 C CA . ASP B 1 197 ? -26.953 11.68 -13.922 1 90.06 197 ASP B CA 1
ATOM 4261 C C . ASP B 1 197 ? -25.469 11.953 -14.141 1 90.06 197 ASP B C 1
ATOM 4263 O O . ASP B 1 197 ? -25.094 12.617 -15.117 1 90.06 197 ASP B O 1
ATOM 4267 N N . LEU B 1 198 ? -24.719 11.555 -13.125 1 90.06 198 LEU B N 1
ATOM 4268 C CA . LEU B 1 198 ? -23.281 11.734 -13.258 1 90.06 198 LEU B CA 1
ATOM 4269 C C . LEU B 1 198 ? -22.672 10.703 -14.203 1 90.06 198 LEU B C 1
ATOM 4271 O O . LEU B 1 198 ? -22.953 9.508 -14.078 1 90.06 198 LEU B O 1
ATOM 4275 N N . ARG B 1 199 ? -21.984 11.156 -15.242 1 93.12 199 ARG B N 1
ATOM 4276 C CA . ARG B 1 199 ? -21.219 10.258 -16.109 1 93.12 199 ARG B CA 1
ATOM 4277 C C . ARG B 1 199 ? -19.969 9.766 -15.406 1 93.12 199 ARG B C 1
ATOM 4279 O O . ARG B 1 199 ? -19.141 10.57 -14.969 1 93.12 199 ARG B O 1
ATOM 4286 N N . CYS B 1 200 ? -19.797 8.453 -15.172 1 94.31 200 CYS B N 1
ATOM 4287 C CA . CYS B 1 200 ? -18.672 7.848 -14.484 1 94.31 200 CYS B CA 1
ATOM 4288 C C . CYS B 1 200 ? -17.859 6.965 -15.422 1 94.31 200 CYS B C 1
ATOM 4290 O O . CYS B 1 200 ? -18.422 6.316 -16.312 1 94.31 200 CYS B O 1
ATOM 4292 N N . PRO B 1 201 ? -16.547 6.961 -15.289 1 95.94 201 PRO B N 1
ATOM 4293 C CA . PRO B 1 201 ? -15.719 6.066 -16.109 1 95.94 201 PRO B CA 1
ATOM 4294 C C . PRO B 1 201 ? -16.047 4.59 -15.883 1 95.94 201 PRO B C 1
ATOM 4296 O O . PRO B 1 201 ? -16.344 4.188 -14.75 1 95.94 201 PRO B O 1
ATOM 4299 N N . VAL B 1 202 ? -16.016 3.861 -16.984 1 96.69 202 VAL B N 1
ATOM 4300 C CA . VAL B 1 202 ? -16.156 2.41 -16.875 1 96.69 202 VAL B CA 1
ATOM 4301 C C . VAL B 1 202 ? -14.805 1.8 -16.5 1 96.69 202 VAL B C 1
ATOM 4303 O O . VAL B 1 202 ? -13.797 2.033 -17.172 1 96.69 202 VAL B O 1
ATOM 4306 N N . LEU B 1 203 ? -14.82 1.017 -15.367 1 95.88 203 LEU B N 1
ATOM 4307 C CA . LEU B 1 203 ? -13.594 0.392 -14.875 1 95.88 203 LEU B CA 1
ATOM 4308 C C . LEU B 1 203 ? -13.734 -1.126 -14.844 1 95.88 203 LEU B C 1
ATOM 4310 O O . LEU B 1 203 ? -14.844 -1.65 -14.734 1 95.88 203 LEU B O 1
ATOM 4314 N N . ARG B 1 204 ? -12.617 -1.723 -15.086 1 91.19 204 ARG B N 1
ATOM 4315 C CA . ARG B 1 204 ? -12.477 -3.154 -14.844 1 91.19 204 ARG B CA 1
ATOM 4316 C C . ARG B 1 204 ? -11.383 -3.434 -13.82 1 91.19 204 ARG B C 1
ATOM 4318 O O . ARG B 1 204 ? -10.242 -2.992 -13.984 1 91.19 204 ARG B O 1
ATOM 4325 N N . SER B 1 205 ? -11.672 -4.133 -12.758 1 87.19 205 SER B N 1
ATOM 4326 C CA . SER B 1 205 ? -10.789 -4.305 -11.609 1 87.19 205 SER B CA 1
ATOM 4327 C C . SER B 1 205 ? -9.469 -4.949 -12.023 1 87.19 205 SER B C 1
ATOM 4329 O O . SER B 1 205 ? -8.422 -4.668 -11.43 1 87.19 205 SER B O 1
ATOM 4331 N N . GLY B 1 206 ? -9.523 -5.789 -13.07 1 82.88 206 GLY B N 1
ATOM 4332 C CA . GLY B 1 206 ? -8.32 -6.5 -13.492 1 82.88 206 GLY B CA 1
ATOM 4333 C C . GLY B 1 206 ? -7.492 -5.719 -14.492 1 82.88 206 GLY B C 1
ATOM 4334 O O . GLY B 1 206 ? -6.469 -6.211 -14.977 1 82.88 206 GLY B O 1
ATOM 4335 N N . LEU B 1 207 ? -7.938 -4.504 -14.844 1 88.12 207 LEU B N 1
ATOM 4336 C CA . LEU B 1 207 ? -7.27 -3.709 -15.867 1 88.12 207 LEU B CA 1
ATOM 4337 C C . LEU B 1 207 ? -6.867 -2.344 -15.32 1 88.12 207 LEU B C 1
ATOM 4339 O O . LEU B 1 207 ? -7.43 -1.321 -15.719 1 88.12 207 LEU B O 1
ATOM 4343 N N . LEU B 1 208 ? -5.82 -2.365 -14.516 1 88.19 208 LEU B N 1
ATOM 4344 C CA . LEU B 1 208 ? -5.34 -1.148 -13.867 1 88.19 208 LEU B CA 1
ATOM 4345 C C . LEU B 1 208 ? -4.961 -0.095 -14.906 1 88.19 208 LEU B C 1
ATOM 4347 O O . LEU B 1 208 ? -5.219 1.095 -14.703 1 88.19 208 LEU B O 1
ATOM 4351 N N . GLY B 1 209 ? -4.371 -0.519 -16.031 1 87.75 209 GLY B N 1
ATOM 4352 C CA . GLY B 1 209 ? -3.943 0.386 -17.078 1 87.75 209 GLY B CA 1
ATOM 4353 C C . GLY B 1 209 ? -5.039 0.697 -18.078 1 87.75 209 GLY B C 1
ATOM 4354 O O . GLY B 1 209 ? -4.832 1.476 -19.016 1 87.75 209 GLY B O 1
ATOM 4355 N N . GLY B 1 210 ? -6.109 0.134 -17.875 1 89.56 210 GLY B N 1
ATOM 4356 C CA . GLY B 1 210 ? -7.203 0.332 -18.812 1 89.56 210 GLY B CA 1
ATOM 4357 C C . GLY B 1 210 ? -7.043 -0.468 -20.094 1 89.56 210 GLY B C 1
ATOM 4358 O O . GLY B 1 210 ? -6.086 -1.231 -20.25 1 89.56 210 GLY B O 1
ATOM 4359 N N . GLU B 1 211 ? -8.047 -0.455 -20.812 1 90.38 211 GLU B N 1
ATOM 4360 C CA . GLU B 1 211 ? -8.102 -1.031 -22.156 1 90.38 211 GLU B CA 1
ATOM 4361 C C . GLU B 1 211 ? -8.906 -0.151 -23.109 1 90.38 211 GLU B C 1
ATOM 4363 O O . GLU B 1 211 ? -10.07 0.162 -22.828 1 90.38 211 GLU B O 1
ATOM 4368 N N . PRO B 1 212 ? -8.25 0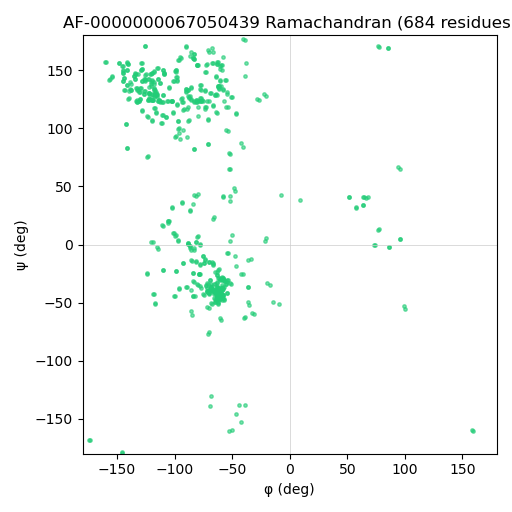.169 -24.172 1 89.81 212 PRO B N 1
ATOM 4369 C CA . PRO B 1 212 ? -8.969 1.048 -25.109 1 89.81 212 PRO B CA 1
ATOM 4370 C C . PRO B 1 212 ? -10.367 0.542 -25.438 1 89.81 212 PRO B C 1
ATOM 4372 O O . PRO B 1 212 ? -10.547 -0.639 -25.75 1 89.81 212 PRO B O 1
ATOM 4375 N N . GLU B 1 213 ? -11.375 1.368 -25.266 1 91.94 213 GLU B N 1
ATOM 4376 C CA . GLU B 1 213 ? -12.773 1.157 -25.609 1 91.94 213 GLU B CA 1
ATOM 4377 C C . GLU B 1 213 ? -13.445 0.181 -24.656 1 91.94 213 GLU B C 1
ATOM 4379 O O . GLU B 1 213 ? -14.633 -0.114 -24.781 1 91.94 213 GLU B O 1
ATOM 4384 N N . ALA B 1 214 ? -12.727 -0.318 -23.719 1 93.38 214 ALA B N 1
ATOM 4385 C CA . ALA B 1 214 ? -13.312 -1.329 -22.844 1 93.38 214 ALA B CA 1
ATOM 4386 C C . ALA B 1 214 ? -13.328 -0.852 -21.391 1 93.38 214 ALA B C 1
ATOM 4388 O O . ALA B 1 214 ? -14.289 -1.092 -20.656 1 93.38 214 ALA B O 1
ATOM 4389 N N . ALA B 1 215 ? -12.273 -0.264 -20.969 1 95.31 215 ALA B N 1
ATOM 4390 C CA . ALA B 1 215 ? -12.172 0.169 -19.578 1 95.31 215 ALA B CA 1
ATOM 4391 C C . ALA B 1 215 ? -11.195 1.334 -19.422 1 95.31 215 ALA B C 1
ATOM 4393 O O . ALA B 1 215 ? -10.188 1.394 -20.125 1 95.31 215 ALA B O 1
ATOM 4394 N N . CYS B 1 216 ? -11.508 2.242 -18.516 1 95.62 216 CYS B N 1
ATOM 4395 C CA . CYS B 1 216 ? -10.625 3.361 -18.219 1 95.62 216 CYS B CA 1
ATOM 4396 C C . CYS B 1 216 ? -9.5 2.93 -17.281 1 95.62 216 CYS B C 1
ATOM 4398 O O . CYS B 1 216 ? -9.641 1.953 -16.547 1 95.62 216 CYS B O 1
ATOM 4400 N N . SER B 1 217 ? -8.359 3.672 -17.359 1 92.62 217 SER B N 1
ATOM 4401 C CA . SER B 1 217 ? -7.215 3.422 -16.484 1 92.62 217 SER B CA 1
ATOM 4402 C C . SER B 1 217 ? -7.391 4.113 -15.141 1 92.62 217 SER B C 1
ATOM 4404 O O . SER B 1 217 ? -8.234 5 -15 1 92.62 217 SER B O 1
ATOM 4406 N N . ALA B 1 218 ? -6.594 3.688 -14.195 1 92.25 218 ALA B N 1
ATOM 4407 C CA . ALA B 1 218 ? -6.574 4.34 -12.891 1 92.25 218 ALA B CA 1
ATOM 4408 C C . ALA B 1 218 ? -6.207 5.816 -13.023 1 92.25 218 ALA B C 1
ATOM 4410 O O . ALA B 1 218 ? -6.789 6.668 -12.344 1 92.25 218 ALA B O 1
ATOM 4411 N N . HIS B 1 219 ? -5.332 6.129 -13.852 1 88.62 219 HIS B N 1
ATOM 4412 C CA . HIS B 1 219 ? -4.898 7.508 -14.047 1 88.62 219 HIS B CA 1
ATOM 4413 C C . HIS B 1 219 ? -6.043 8.383 -14.555 1 88.62 219 HIS B C 1
ATOM 4415 O O . HIS B 1 219 ? -6.25 9.492 -14.055 1 88.62 219 HIS B O 1
ATOM 4421 N N . GLU B 1 220 ? -6.684 7.805 -15.492 1 91.56 220 GLU B N 1
ATOM 4422 C CA . GLU B 1 220 ? -7.828 8.531 -16.031 1 91.56 220 GLU B CA 1
ATOM 4423 C C . GLU B 1 220 ? -8.883 8.781 -14.961 1 91.56 220 GLU B C 1
ATOM 4425 O O . GLU B 1 220 ? -9.469 9.859 -14.891 1 91.56 220 GLU B O 1
ATOM 4430 N N . LEU B 1 221 ? -9.062 7.785 -14.188 1 94.06 221 LEU B N 1
ATOM 4431 C CA . LEU B 1 221 ? -10.016 7.914 -13.094 1 94.06 221 LEU B CA 1
ATOM 4432 C C . LEU B 1 221 ? -9.594 9.016 -12.125 1 94.06 221 LEU B C 1
ATOM 4434 O O . LEU B 1 221 ? -10.398 9.883 -11.773 1 94.06 221 LEU B O 1
ATOM 4438 N N . PHE B 1 222 ? -8.367 9.07 -11.742 1 89.25 222 PHE B N 1
ATOM 4439 C CA . PHE B 1 222 ? -7.902 10 -10.727 1 89.25 222 PHE B CA 1
ATOM 4440 C C . PHE B 1 222 ? -7.941 11.438 -11.25 1 89.25 222 PHE B C 1
ATOM 4442 O O . PHE B 1 222 ? -8.258 12.359 -10.508 1 89.25 222 PHE B O 1
ATOM 4449 N N . ASP B 1 223 ? -7.613 11.602 -12.5 1 86.94 223 ASP B N 1
ATOM 4450 C CA . ASP B 1 223 ? -7.754 12.914 -13.117 1 86.94 223 ASP B CA 1
ATOM 4451 C C . ASP B 1 223 ? -9.211 13.375 -13.109 1 86.94 223 ASP B C 1
ATOM 4453 O O . ASP B 1 223 ? -9.5 14.531 -12.805 1 86.94 223 ASP B O 1
ATOM 4457 N N . TRP B 1 224 ? -10.039 12.445 -13.438 1 92.12 224 TRP B N 1
ATOM 4458 C CA . TRP B 1 224 ? -11.477 12.727 -13.461 1 92.12 224 TRP B CA 1
ATOM 4459 C C . TRP B 1 224 ? -11.984 13.062 -12.062 1 92.12 224 TRP B C 1
ATOM 4461 O O . TRP B 1 224 ? -12.773 13.992 -11.891 1 92.12 224 TRP B O 1
ATOM 4471 N N . LEU B 1 225 ? -11.523 12.328 -11.055 1 91.81 225 LEU B N 1
ATOM 4472 C CA . LEU B 1 225 ? -11.922 12.586 -9.68 1 91.81 225 LEU B CA 1
ATOM 4473 C C . LEU B 1 225 ? -11.523 14 -9.25 1 91.81 225 LEU B C 1
ATOM 4475 O O . LEU B 1 225 ? -12.281 14.68 -8.562 1 91.81 225 LEU B O 1
ATOM 4479 N N . GLY B 1 226 ? -10.305 14.375 -9.625 1 86.56 226 GLY B N 1
ATOM 4480 C CA . GLY B 1 226 ? -9.875 15.727 -9.328 1 86.56 226 GLY B CA 1
ATOM 4481 C C . GLY B 1 226 ? -10.828 16.781 -9.859 1 86.56 226 GLY B C 1
ATOM 4482 O O . GLY B 1 226 ? -11.148 17.75 -9.164 1 86.56 226 GLY B O 1
ATOM 4483 N N . ALA B 1 227 ? -11.266 16.547 -10.992 1 85.5 227 ALA B N 1
ATOM 4484 C CA . ALA B 1 227 ? -12.18 17.484 -11.641 1 85.5 227 ALA B CA 1
ATOM 4485 C C . ALA B 1 227 ? -13.547 17.469 -10.953 1 85.5 227 ALA B C 1
ATOM 4487 O O . ALA B 1 227 ? -14.133 18.531 -10.719 1 85.5 227 ALA B O 1
ATOM 4488 N N . VAL B 1 228 ? -14.055 16.344 -10.602 1 88.75 228 VAL B N 1
ATOM 4489 C CA . VAL B 1 228 ? -15.375 16.188 -10 1 88.75 228 VAL B CA 1
ATOM 4490 C C . VAL B 1 228 ? -15.406 16.875 -8.633 1 88.75 228 VAL B C 1
ATOM 4492 O O . VAL B 1 228 ? -16.359 17.594 -8.305 1 88.75 228 VAL B O 1
ATOM 4495 N N . PHE B 1 229 ? -14.367 16.766 -7.848 1 87.06 229 PHE B N 1
ATOM 4496 C CA . PHE B 1 229 ? -14.352 17.297 -6.496 1 87.06 229 PHE B CA 1
ATOM 4497 C C . PHE B 1 229 ? -14.016 18.781 -6.512 1 87.06 229 PHE B C 1
ATOM 4499 O O . PHE B 1 229 ? -14.383 19.531 -5.594 1 87.06 229 PHE B O 1
ATOM 4506 N N . SER B 1 230 ? -13.211 19.219 -7.457 1 78.56 230 SER B N 1
ATOM 4507 C CA . SER B 1 230 ? -12.969 20.656 -7.586 1 78.56 230 SER B CA 1
ATOM 4508 C C . SER B 1 230 ? -14.258 21.406 -7.91 1 78.56 230 SER B C 1
ATOM 4510 O O . SER B 1 230 ? -14.477 22.516 -7.426 1 78.56 230 SER B O 1
ATOM 4512 N N . HIS B 1 231 ? -15.031 20.828 -8.711 1 65.94 231 HIS B N 1
ATOM 4513 C CA . HIS B 1 231 ? -16.297 21.438 -9.117 1 65.94 231 HIS B CA 1
ATOM 4514 C C . HIS B 1 231 ? -17.328 21.344 -8.008 1 65.94 231 HIS B C 1
ATOM 4516 O O . HIS B 1 231 ? -18.125 22.266 -7.828 1 65.94 231 HIS B O 1
ATOM 4522 N N . ALA B 1 232 ? -17.375 20.203 -7.398 1 56.59 232 ALA B N 1
ATOM 4523 C CA . ALA B 1 232 ? -18.312 20.047 -6.293 1 56.59 232 ALA B CA 1
ATOM 4524 C C . ALA B 1 232 ? -18.094 21.109 -5.223 1 56.59 232 ALA B C 1
ATOM 4526 O O . ALA B 1 232 ? -19.031 21.547 -4.57 1 56.59 232 ALA B O 1
ATOM 4527 N N . ASP B 1 233 ? -16.875 21.484 -5.043 1 57.38 233 ASP B N 1
ATOM 4528 C CA . ASP B 1 233 ? -16.562 22.516 -4.062 1 57.38 233 ASP B CA 1
ATOM 4529 C C . ASP B 1 233 ? -17.031 23.891 -4.547 1 57.38 233 ASP B C 1
ATOM 4531 O O . ASP B 1 233 ? -17.375 24.75 -3.742 1 57.38 233 ASP B O 1
ATOM 4535 N N . LEU B 1 234 ? -16.828 24.109 -5.852 1 46.25 234 LEU B N 1
ATOM 4536 C CA . LEU B 1 234 ? -17.172 25.438 -6.344 1 46.25 234 LEU B CA 1
ATOM 4537 C C . LEU B 1 234 ? -18.688 25.609 -6.359 1 46.25 234 LEU B C 1
ATOM 4539 O O . LEU B 1 234 ? -19.188 26.703 -6.051 1 46.25 234 LEU B O 1
ATOM 4543 N N . ASN B 1 235 ? -19.516 25.016 -7.387 1 47.84 235 ASN B N 1
ATOM 4544 C CA . ASN B 1 235 ? -20.891 25.406 -7.664 1 47.84 235 ASN B CA 1
ATOM 4545 C C . ASN B 1 235 ? -21.891 24.547 -6.883 1 47.84 235 ASN B C 1
ATOM 4547 O O . ASN B 1 235 ? -21.766 23.328 -6.84 1 47.84 235 ASN B O 1
ATOM 4551 N N . ASN B 1 236 ? -22.562 24.859 -5.66 1 44.09 236 ASN B N 1
ATOM 4552 C CA . ASN B 1 236 ? -23.844 24.375 -5.152 1 44.09 236 ASN B CA 1
ATOM 4553 C C . ASN B 1 236 ? -24.656 23.688 -6.246 1 44.09 236 ASN B C 1
ATOM 4555 O O . ASN B 1 236 ? -25.766 23.203 -5.996 1 44.09 236 ASN B O 1
ATOM 4559 N N . GLU B 1 237 ? -24.844 24.281 -7.465 1 39.62 237 GLU B N 1
ATOM 4560 C CA . GLU B 1 237 ? -25.703 23.656 -8.461 1 39.62 237 GLU B CA 1
ATOM 4561 C C . GLU B 1 237 ? -24.953 22.594 -9.25 1 39.62 237 GLU B C 1
ATOM 4563 O O . GLU B 1 237 ? -24.078 22.906 -10.047 1 39.62 237 GLU B O 1
ATOM 4568 N N . PRO B 1 238 ? -24.812 21.422 -8.789 1 41.81 238 PRO B N 1
ATOM 4569 C CA . PRO B 1 238 ? -24.125 20.297 -9.398 1 41.81 238 PRO B CA 1
ATOM 4570 C C . PRO B 1 238 ? -24.375 20.188 -10.898 1 41.81 238 PRO B C 1
ATOM 4572 O O . PRO B 1 238 ? -23.781 19.328 -11.57 1 41.81 238 PRO B O 1
ATOM 4575 N N . TYR B 1 239 ? -25.547 20.734 -11.422 1 41.16 239 TYR B N 1
ATOM 4576 C CA . TYR B 1 239 ? -26.125 20.219 -12.656 1 41.16 239 TYR B CA 1
ATOM 4577 C C . TYR B 1 239 ? -25.156 20.359 -13.82 1 41.16 239 TYR B C 1
ATOM 4579 O O . TYR B 1 239 ? -25.062 19.484 -14.68 1 41.16 239 TYR B O 1
ATOM 4587 N N . ASN B 1 240 ? -24.844 21.656 -14.18 1 41.53 240 ASN B N 1
ATOM 4588 C CA . ASN B 1 240 ? -24.484 21.875 -15.578 1 41.53 240 ASN B CA 1
ATOM 4589 C C . ASN B 1 240 ? -23.109 21.312 -15.898 1 41.53 240 ASN B C 1
ATOM 4591 O O . ASN B 1 240 ? -22.688 21.312 -17.062 1 41.53 240 ASN B O 1
ATOM 4595 N N . PHE B 1 241 ? -22.172 21.391 -15.047 1 40.78 241 PHE B N 1
ATOM 4596 C CA . PHE B 1 241 ? -20.781 21.531 -15.461 1 40.78 241 PHE B CA 1
ATOM 4597 C C . PHE B 1 241 ? -20.172 20.172 -15.773 1 40.78 241 PHE B C 1
ATOM 4599 O O . PHE B 1 241 ? -18.984 20.094 -16.109 1 40.78 241 PHE B O 1
ATOM 4606 N N . VAL B 1 242 ? -20.422 19.188 -14.938 1 45.44 242 VAL B N 1
ATOM 4607 C CA . VAL B 1 242 ? -19.641 18.031 -15.359 1 45.44 242 VAL B CA 1
ATOM 4608 C C . VAL B 1 242 ? -19.828 17.797 -16.859 1 45.44 242 VAL B C 1
ATOM 4610 O O . VAL B 1 242 ? -20.906 17.359 -17.297 1 45.44 242 VAL B O 1
ATOM 4613 N N . SER B 1 243 ? -19.703 18.797 -17.641 1 41.5 243 SER B N 1
ATOM 4614 C CA . SER B 1 243 ? -19.766 18.656 -19.094 1 41.5 243 SER B CA 1
ATOM 4615 C C . SER B 1 243 ? -19.312 17.281 -19.547 1 41.5 243 SER B C 1
ATOM 4617 O O . SER B 1 243 ? -18.531 16.625 -18.844 1 41.5 243 SER B O 1
ATOM 4619 N N . THR B 1 244 ? -20.125 16.594 -20.297 1 46.06 244 THR B N 1
ATOM 4620 C CA . THR B 1 244 ? -19.891 15.391 -21.094 1 46.06 244 THR B CA 1
ATOM 4621 C C . THR B 1 244 ? -18.406 15.211 -21.375 1 46.06 244 THR B C 1
ATOM 4623 O O . THR B 1 244 ? -17.938 14.086 -21.547 1 46.06 244 THR B O 1
ATOM 4626 N N . TYR B 1 245 ? -17.719 16.422 -21.516 1 48.28 245 TYR B N 1
ATOM 4627 C CA . TYR B 1 245 ? -16.438 16.406 -22.203 1 48.28 245 TYR B CA 1
ATOM 4628 C C . TYR B 1 245 ? -15.305 16 -21.25 1 48.28 245 TYR B C 1
ATOM 4630 O O . TYR B 1 245 ? -14.219 15.625 -21.688 1 48.28 245 TYR B O 1
ATOM 4638 N N . CYS B 1 246 ? -15.594 15.75 -19.812 1 74.88 246 CYS B N 1
ATOM 4639 C CA . CYS B 1 246 ? -14.359 15.609 -19.047 1 74.88 246 CYS B CA 1
ATOM 4640 C C . CYS B 1 246 ? -14.227 14.195 -18.5 1 74.88 246 CYS B C 1
ATOM 4642 O O . CYS B 1 246 ? -13.148 13.797 -18.047 1 74.88 246 CYS B O 1
ATOM 4644 N N . CYS B 1 247 ? -15.273 13.445 -18.766 1 88.44 247 CYS B N 1
ATOM 4645 C CA . CYS B 1 247 ? -15.125 12.086 -18.25 1 88.44 247 CYS B CA 1
ATOM 4646 C C . CYS B 1 247 ? -14.438 11.188 -19.266 1 88.44 247 CYS B C 1
ATOM 4648 O O . CYS B 1 247 ? -14.812 11.156 -20.438 1 88.44 247 CYS B O 1
ATOM 4650 N N . PRO B 1 248 ? -13.453 10.547 -18.859 1 92.25 248 PRO B N 1
ATOM 4651 C CA . PRO B 1 248 ? -12.789 9.648 -19.797 1 92.25 248 PRO B CA 1
ATOM 4652 C C . PRO B 1 248 ? -13.727 8.562 -20.344 1 92.25 248 PRO B C 1
ATOM 4654 O O . PRO B 1 248 ? -14.742 8.25 -19.703 1 92.25 248 PRO B O 1
ATOM 4657 N N . GLN B 1 249 ? -13.461 8.125 -21.578 1 92.69 249 GLN B N 1
ATOM 4658 C CA . GLN B 1 249 ? -14.25 7.074 -22.219 1 92.69 249 GLN B CA 1
ATOM 4659 C C . GLN B 1 249 ? -13.555 5.719 -22.109 1 92.69 249 GLN B C 1
ATOM 4661 O O . GLN B 1 249 ? -12.328 5.641 -22.156 1 92.69 249 GLN B O 1
ATOM 4666 N N . PRO B 1 250 ? -14.305 4.609 -22.031 1 95.38 250 PRO B N 1
ATOM 4667 C CA . PRO B 1 250 ? -15.766 4.535 -22.016 1 95.38 250 PRO B CA 1
ATOM 4668 C C . PRO B 1 250 ? -16.359 5.02 -20.688 1 95.38 250 PRO B C 1
ATOM 4670 O O . PRO B 1 250 ? -15.68 5.008 -19.656 1 95.38 250 PRO B O 1
ATOM 4673 N N . SER B 1 251 ? -17.609 5.484 -20.75 1 94.25 251 SER B N 1
ATOM 4674 C CA . SER B 1 251 ? -18.281 5.992 -19.562 1 94.25 251 SER B CA 1
ATOM 4675 C C . SER B 1 251 ? -19.75 5.578 -19.547 1 94.25 251 SER B C 1
ATOM 4677 O O . SER B 1 251 ? -20.297 5.156 -20.562 1 94.25 251 SER B O 1
ATOM 4679 N N . SER B 1 252 ? -20.344 5.551 -18.375 1 93.56 252 SER B N 1
ATOM 4680 C CA . SER B 1 252 ? -21.75 5.277 -18.188 1 93.56 252 SER B CA 1
ATOM 4681 C C . SER B 1 252 ? -22.391 6.289 -17.234 1 93.56 252 SER B C 1
ATOM 4683 O O . SER B 1 252 ? -21.734 6.777 -16.312 1 93.56 252 SER B O 1
ATOM 4685 N N . VAL B 1 253 ? -23.656 6.582 -17.5 1 92.69 253 VAL B N 1
ATOM 4686 C CA . VAL B 1 253 ? -24.359 7.539 -16.656 1 92.69 253 VAL B CA 1
ATOM 4687 C C . VAL B 1 253 ? -24.984 6.809 -15.469 1 92.69 253 VAL B C 1
ATOM 4689 O O . VAL B 1 253 ? -25.656 5.789 -15.648 1 92.69 253 VAL B O 1
ATOM 4692 N N . VAL B 1 254 ? -24.703 7.258 -14.297 1 93.12 254 VAL B N 1
ATOM 4693 C CA . VAL B 1 254 ? -25.328 6.695 -13.109 1 93.12 254 VAL B CA 1
ATOM 4694 C C . VAL B 1 254 ? -26.484 7.59 -12.672 1 93.12 254 VAL B C 1
ATOM 4696 O O . VAL B 1 254 ? -26.453 8.805 -12.875 1 93.12 254 VAL B O 1
ATOM 4699 N N . ALA B 1 255 ? -27.5 7.059 -12.062 1 92.94 255 ALA B N 1
ATOM 4700 C CA . ALA B 1 255 ? -28.688 7.812 -11.672 1 92.94 255 ALA B CA 1
ATOM 4701 C C . ALA B 1 255 ? -28.359 8.859 -10.617 1 92.94 255 ALA B C 1
ATOM 4703 O O . ALA B 1 255 ? -28.781 10.016 -10.727 1 92.94 255 ALA B O 1
ATOM 4704 N N . GLN B 1 256 ? -27.672 8.391 -9.609 1 94.12 256 GLN B N 1
ATOM 4705 C CA . GLN B 1 256 ? -27.219 9.281 -8.539 1 94.12 256 GLN B CA 1
ATOM 4706 C C . GLN B 1 256 ? -25.844 8.875 -8.016 1 94.12 256 GLN B C 1
ATOM 4708 O O . GLN B 1 256 ? -25.516 7.684 -7.98 1 94.12 256 GLN B O 1
ATOM 4713 N N . ALA B 1 257 ? -25.031 9.891 -7.68 1 94.5 257 ALA B N 1
ATOM 4714 C CA . ALA B 1 257 ? -23.734 9.641 -7.043 1 94.5 257 ALA B CA 1
ATOM 4715 C C . ALA B 1 257 ? -23.578 10.492 -5.785 1 94.5 257 ALA B C 1
ATOM 4717 O O . ALA B 1 257 ? -23.969 11.664 -5.762 1 94.5 257 ALA B O 1
ATOM 4718 N N . SER B 1 258 ? -23.125 9.891 -4.766 1 95.81 258 SER B N 1
ATOM 4719 C CA . SER B 1 258 ? -22.828 10.609 -3.533 1 95.81 258 SER B CA 1
ATOM 4720 C C . SER B 1 258 ? -21.359 11.023 -3.477 1 95.81 258 SER B C 1
ATOM 4722 O O . SER B 1 258 ? -20.469 10.203 -3.701 1 95.81 258 SER B O 1
ATOM 4724 N N . LEU B 1 259 ? -21.125 12.289 -3.279 1 94.75 259 LEU B N 1
ATOM 4725 C CA . LEU B 1 259 ? -19.797 12.852 -3.135 1 94.75 259 LEU B CA 1
ATOM 4726 C C . LEU B 1 259 ? -19.609 13.461 -1.748 1 94.75 259 LEU B C 1
ATOM 4728 O O . LEU B 1 259 ? -20.484 14.156 -1.246 1 94.75 259 LEU B O 1
ATOM 4732 N N . CYS B 1 260 ? -18.453 13.125 -1.124 1 95.88 260 CYS B N 1
ATOM 4733 C CA . CYS B 1 260 ? -18.156 13.688 0.188 1 95.88 260 CYS B CA 1
ATOM 4734 C C . CYS B 1 260 ? -16.688 14.102 0.276 1 95.88 260 CYS B C 1
ATOM 4736 O O . CYS B 1 260 ? -15.805 13.383 -0.204 1 95.88 260 CYS B O 1
ATOM 4738 N N . SER B 1 261 ? -16.422 15.289 0.769 1 95.56 261 SER B N 1
ATOM 4739 C CA . SER B 1 261 ? -15.078 15.773 1.054 1 95.56 261 SER B CA 1
ATOM 4740 C C . SER B 1 261 ? -14.984 16.359 2.461 1 95.56 261 SER B C 1
ATOM 4742 O O . SER B 1 261 ? -15.883 17.078 2.896 1 95.56 261 SER B O 1
ATOM 4744 N N . VAL B 1 262 ? -14.008 15.953 3.172 1 96.19 262 VAL B N 1
ATOM 4745 C CA . VAL B 1 262 ? -13.734 16.484 4.508 1 96.19 262 VAL B CA 1
ATOM 4746 C C . VAL B 1 262 ? -12.359 17.141 4.531 1 96.19 262 VAL B C 1
ATOM 4748 O O . VAL B 1 262 ? -11.359 16.531 4.129 1 96.19 262 VAL B O 1
ATOM 4751 N N . THR B 1 263 ? -12.289 18.391 4.922 1 95.12 263 THR B N 1
ATOM 4752 C CA . THR B 1 263 ? -11.031 19.125 4.98 1 95.12 263 THR B CA 1
ATOM 4753 C C . THR B 1 263 ? -10.727 19.562 6.41 1 95.12 263 THR B C 1
ATOM 4755 O O . THR B 1 263 ? -11.633 19.938 7.152 1 95.12 263 THR B O 1
ATOM 4758 N N . GLY B 1 264 ? -9.516 19.469 6.863 1 94.94 264 GLY B N 1
ATOM 4759 C CA . GLY B 1 264 ? -9.031 19.812 8.188 1 94.94 264 GLY B CA 1
ATOM 4760 C C . GLY B 1 264 ? -7.719 19.141 8.539 1 94.94 264 GLY B C 1
ATOM 4761 O O . GLY B 1 264 ? -6.895 18.891 7.664 1 94.94 264 GLY B O 1
ATOM 4762 N N . PHE B 1 265 ? -7.473 19.094 9.797 1 94.19 265 PHE B N 1
ATOM 4763 C CA . PHE B 1 265 ? -6.375 18.281 10.305 1 94.19 265 PHE B CA 1
ATOM 4764 C C . PHE B 1 265 ? -6.891 16.938 10.828 1 94.19 265 PHE B C 1
ATOM 4766 O O . PHE B 1 265 ? -7.277 16.828 11.992 1 94.19 265 PHE B O 1
ATOM 4773 N N . LEU B 1 266 ? -6.844 15.945 9.859 1 93.75 266 LEU B N 1
ATOM 4774 C CA . LEU B 1 266 ? -7.586 14.711 10.07 1 93.75 266 LEU B CA 1
ATOM 4775 C C . LEU B 1 266 ? -6.668 13.609 10.594 1 93.75 266 LEU B C 1
ATOM 4777 O O . LEU B 1 266 ? -5.527 13.477 10.141 1 93.75 266 LEU B O 1
ATOM 4781 N N . LEU B 1 267 ? -7.262 12.812 11.469 1 90.06 267 LEU B N 1
ATOM 4782 C CA . LEU B 1 267 ? -6.496 11.719 12.062 1 90.06 267 LEU B CA 1
ATOM 4783 C C . LEU B 1 267 ? -6.527 10.484 11.164 1 90.06 267 LEU B C 1
ATOM 4785 O O . LEU B 1 267 ? -7.59 10.086 10.688 1 90.06 267 LEU B O 1
ATOM 4789 N N . PRO B 1 268 ? -5.324 9.844 10.992 1 87.81 268 PRO B N 1
ATOM 4790 C CA . PRO B 1 268 ? -5.277 8.609 10.203 1 87.81 268 PRO B CA 1
ATOM 4791 C C . PRO B 1 268 ? -6.199 7.527 10.75 1 87.81 268 PRO B C 1
ATOM 4793 O O . PRO B 1 268 ? -6.746 6.734 9.977 1 87.81 268 PRO B O 1
ATOM 4796 N N . GLU B 1 269 ? -6.426 7.48 12.008 1 84.75 269 GLU B N 1
ATOM 4797 C CA . GLU B 1 269 ? -7.289 6.48 12.633 1 84.75 269 GLU B CA 1
ATOM 4798 C C . GLU B 1 269 ? -8.719 6.594 12.117 1 84.75 269 GLU B C 1
ATOM 4800 O O . GLU B 1 269 ? -9.398 5.582 11.922 1 84.75 269 GLU B O 1
ATOM 4805 N N . ARG B 1 270 ? -9.109 7.812 11.922 1 90.12 270 ARG B N 1
ATOM 4806 C CA . ARG B 1 270 ? -10.461 8.031 11.43 1 90.12 270 ARG B CA 1
ATOM 4807 C C . ARG B 1 270 ? -10.578 7.637 9.961 1 90.12 270 ARG B C 1
ATOM 4809 O O . ARG B 1 270 ? -11.609 7.125 9.531 1 90.12 270 ARG B O 1
ATOM 4816 N N . ILE B 1 271 ? -9.562 7.871 9.266 1 91.31 271 ILE B N 1
ATOM 4817 C CA . ILE B 1 271 ? -9.547 7.52 7.852 1 91.31 271 ILE B CA 1
ATOM 4818 C C . ILE B 1 271 ? -9.594 6 7.699 1 91.31 271 ILE B C 1
ATOM 4820 O O . ILE B 1 271 ? -10.258 5.48 6.801 1 91.31 271 ILE B O 1
ATOM 4824 N N . CYS B 1 272 ? -8.883 5.348 8.555 1 88.25 272 CYS B N 1
ATOM 4825 C CA . CYS B 1 272 ? -8.875 3.891 8.531 1 88.25 272 CYS B CA 1
ATOM 4826 C C . CYS B 1 272 ? -10.273 3.334 8.75 1 88.25 272 CYS B C 1
ATOM 4828 O O . CYS B 1 272 ? -10.695 2.402 8.055 1 88.25 272 CYS B O 1
ATOM 4830 N N . VAL B 1 273 ? -10.977 3.867 9.68 1 89.94 273 VAL B N 1
ATOM 4831 C CA . VAL B 1 273 ? -12.336 3.428 9.953 1 89.94 273 VAL B CA 1
ATOM 4832 C C . VAL B 1 273 ? -13.227 3.709 8.742 1 89.94 273 VAL B C 1
ATOM 4834 O O . VAL B 1 273 ? -14.07 2.885 8.383 1 89.94 273 VAL B O 1
ATOM 4837 N N . LEU B 1 274 ? -13.039 4.848 8.188 1 94.12 274 LEU B N 1
ATOM 4838 C CA . LEU B 1 274 ? -13.797 5.207 6.992 1 94.12 274 LEU B CA 1
ATOM 4839 C C . LEU B 1 274 ? -13.547 4.207 5.867 1 94.12 274 LEU B C 1
ATOM 4841 O O . LEU B 1 274 ? -14.484 3.738 5.223 1 94.12 274 LEU B O 1
ATOM 4845 N N . LEU B 1 275 ? -12.305 3.91 5.645 1 91.88 275 LEU B N 1
ATOM 4846 C CA . LEU B 1 275 ? -11.938 2.941 4.621 1 91.88 275 LEU B CA 1
ATOM 4847 C C . LEU B 1 275 ? -12.594 1.593 4.883 1 91.88 275 LEU B C 1
ATOM 4849 O O . LEU B 1 275 ? -13.141 0.971 3.967 1 91.88 275 LEU B O 1
ATOM 4853 N N . GLU B 1 276 ? -12.586 1.177 6.102 1 88.62 276 GLU B N 1
ATOM 4854 C CA . GLU B 1 276 ? -13.211 -0.086 6.477 1 88.62 276 GLU B CA 1
ATOM 4855 C C . GLU B 1 276 ? -14.703 -0.071 6.164 1 88.62 276 GLU B C 1
ATOM 4857 O O . GLU B 1 276 ? -15.25 -1.048 5.641 1 88.62 276 GLU B O 1
ATOM 4862 N N . GLN B 1 277 ? -15.289 0.982 6.5 1 92.31 277 GLN B N 1
ATOM 4863 C CA . GLN B 1 277 ? -16.719 1.089 6.254 1 92.31 277 GLN B CA 1
ATOM 4864 C C . GLN B 1 277 ? -17.031 1.071 4.758 1 92.31 277 GLN B C 1
ATOM 4866 O O . GLN B 1 277 ? -18.031 0.504 4.328 1 92.31 277 GLN B O 1
ATOM 4871 N N . LEU B 1 278 ? -16.234 1.734 4 1 93.62 278 LEU B N 1
ATOM 4872 C CA . LEU B 1 278 ? -16.406 1.731 2.553 1 93.62 278 LEU B CA 1
ATOM 4873 C C . LEU B 1 278 ? -16.219 0.331 1.983 1 93.62 278 LEU B C 1
ATOM 4875 O O . LEU B 1 278 ? -16.906 -0.056 1.029 1 93.62 278 LEU B O 1
ATOM 4879 N N . CYS B 1 279 ? -15.297 -0.396 2.549 1 87.62 279 CYS B N 1
ATOM 4880 C CA . CYS B 1 279 ? -15.117 -1.787 2.146 1 87.62 279 CYS B CA 1
ATOM 4881 C C . CYS B 1 279 ? -16.359 -2.607 2.461 1 87.62 279 CYS B C 1
ATOM 4883 O O . CYS B 1 279 ? -16.797 -3.424 1.647 1 87.62 279 CYS B O 1
ATOM 4885 N N . ARG B 1 280 ? -16.938 -2.352 3.574 1 87.06 280 ARG B N 1
ATOM 4886 C CA . ARG B 1 280 ? -18.109 -3.086 4.02 1 87.06 280 ARG B CA 1
ATOM 4887 C C . ARG B 1 280 ? -19.344 -2.676 3.225 1 87.06 280 ARG B C 1
ATOM 4889 O O . ARG B 1 280 ? -20.375 -3.355 3.27 1 87.06 280 ARG B O 1
ATOM 4896 N N . TYR B 1 281 ? -19.219 -1.597 2.498 1 90.69 281 TYR B N 1
ATOM 4897 C CA . TYR B 1 281 ? -20.312 -1.131 1.65 1 90.69 281 TYR B CA 1
ATOM 4898 C C . TYR B 1 281 ? -20.781 -2.236 0.713 1 90.69 281 TYR B C 1
ATOM 4900 O O . TYR B 1 281 ? -21.984 -2.346 0.424 1 90.69 281 TYR B O 1
ATOM 4908 N N . PHE B 1 282 ? -19.891 -3.107 0.333 1 87 282 PHE B N 1
ATOM 4909 C CA . PHE B 1 282 ? -20.203 -4.133 -0.655 1 87 282 PHE B CA 1
ATOM 4910 C C . PHE B 1 282 ? -20.516 -5.465 0.023 1 87 282 PHE B C 1
ATOM 4912 O O . PHE B 1 282 ? -20.641 -6.492 -0.645 1 87 282 PHE B O 1
ATOM 4919 N N . ASP B 1 283 ? -20.609 -5.418 1.336 1 82.19 283 ASP B N 1
ATOM 4920 C CA . ASP B 1 283 ? -21.047 -6.625 2.023 1 82.19 283 ASP B CA 1
ATOM 4921 C C . ASP B 1 283 ? -22.469 -7.016 1.591 1 82.19 283 ASP B C 1
ATOM 4923 O O . ASP B 1 283 ? -22.828 -8.195 1.617 1 82.19 283 ASP B O 1
ATOM 4927 N N . GLU B 1 284 ? -23.203 -6.051 1.226 1 84.94 284 GLU B N 1
ATOM 4928 C CA . GLU B 1 284 ? -24.516 -6.254 0.618 1 84.94 284 GLU B CA 1
ATOM 4929 C C . GLU B 1 284 ? -24.5 -5.898 -0.866 1 84.94 284 GLU B C 1
ATOM 4931 O O . GLU B 1 284 ? -23.703 -5.066 -1.301 1 84.94 284 GLU B O 1
ATOM 4936 N N . PRO B 1 285 ? -25.312 -6.621 -1.61 1 85.25 285 PRO B N 1
ATOM 4937 C CA . PRO B 1 285 ? -25.359 -6.285 -3.035 1 85.25 285 PRO B CA 1
ATOM 4938 C C . PRO B 1 285 ? -25.672 -4.812 -3.285 1 85.25 285 PRO B C 1
ATOM 4940 O O . PRO B 1 285 ? -26.578 -4.254 -2.65 1 85.25 285 PRO B O 1
ATOM 4943 N N . LYS B 1 286 ? -24.891 -4.238 -4.102 1 90.69 286 LYS B N 1
ATOM 4944 C CA . LYS B 1 286 ? -25.047 -2.834 -4.461 1 90.69 286 LYS B CA 1
ATOM 4945 C C . LYS B 1 286 ? -25.047 -2.652 -5.977 1 90.69 286 LYS B C 1
ATOM 4947 O O . LYS B 1 286 ? -24.484 -3.477 -6.703 1 90.69 286 LYS B O 1
ATOM 4952 N N . LEU B 1 287 ? -25.641 -1.569 -6.406 1 91.94 287 LEU B N 1
ATOM 4953 C CA . LEU B 1 287 ? -25.625 -1.226 -7.824 1 91.94 287 LEU B CA 1
ATOM 4954 C C . LEU B 1 287 ? -24.281 -0.605 -8.211 1 91.94 287 LEU B C 1
ATOM 4956 O O . LEU B 1 287 ? -23.844 -0.714 -9.359 1 91.94 287 LEU B O 1
ATOM 4960 N N . ALA B 1 288 ? -23.609 -0.014 -7.262 1 95.19 288 ALA B N 1
ATOM 4961 C CA . ALA B 1 288 ? -22.328 0.638 -7.504 1 95.19 288 ALA B CA 1
ATOM 4962 C C . ALA B 1 288 ? -21.266 -0.378 -7.914 1 95.19 288 ALA B C 1
ATOM 4964 O O . ALA B 1 288 ? -21.062 -1.39 -7.238 1 95.19 288 ALA B O 1
ATOM 4965 N N . PRO B 1 289 ? -20.594 -0.072 -9.031 1 95.25 289 PRO B N 1
ATOM 4966 C CA . PRO B 1 289 ? -19.531 -0.997 -9.453 1 95.25 289 PRO B CA 1
ATOM 4967 C C . PRO B 1 289 ? -18.234 -0.814 -8.664 1 95.25 289 PRO B C 1
ATOM 4969 O O . PRO B 1 289 ? -17.422 -1.736 -8.586 1 95.25 289 PRO B O 1
ATOM 4972 N N . TRP B 1 290 ? -18.062 0.364 -8.156 1 96.38 290 TRP B N 1
ATOM 4973 C CA . TRP B 1 290 ? -16.875 0.703 -7.387 1 96.38 290 TRP B CA 1
ATOM 4974 C C . TRP B 1 290 ? -17.109 1.922 -6.504 1 96.38 290 TRP B C 1
ATOM 4976 O O . TRP B 1 290 ? -18.062 2.676 -6.727 1 96.38 290 TRP B O 1
ATOM 4986 N N . VAL B 1 291 ? -16.344 2.07 -5.445 1 96.94 291 VAL B N 1
ATOM 4987 C CA . VAL B 1 291 ? -16.281 3.258 -4.598 1 96.94 291 VAL B CA 1
ATOM 4988 C C . VAL B 1 291 ? -14.836 3.752 -4.496 1 96.94 291 VAL B C 1
ATOM 4990 O O . VAL B 1 291 ? -13.898 2.959 -4.566 1 96.94 291 VAL B O 1
ATOM 4993 N N . THR B 1 292 ? -14.68 5.051 -4.398 1 97.12 292 THR B N 1
ATOM 4994 C CA . THR B 1 292 ? -13.328 5.594 -4.344 1 97.12 292 THR B CA 1
ATOM 4995 C C . THR B 1 292 ? -13.086 6.316 -3.021 1 97.12 292 THR B C 1
ATOM 4997 O O . THR B 1 292 ? -14.023 6.84 -2.414 1 97.12 292 THR B O 1
ATOM 5000 N N . LEU B 1 293 ? -11.891 6.305 -2.543 1 96.25 293 LEU B N 1
ATOM 5001 C CA . LEU B 1 293 ? -11.398 7.098 -1.419 1 96.25 293 LEU B CA 1
ATOM 5002 C C . LEU B 1 293 ? -10.078 7.766 -1.762 1 96.25 293 LEU B C 1
ATOM 5004 O O . LEU B 1 293 ? -9.125 7.098 -2.166 1 96.25 293 LEU B O 1
ATOM 5008 N N . SER B 1 294 ? -10.008 9.047 -1.671 1 94.19 294 SER B N 1
ATOM 5009 C CA . SER B 1 294 ? -8.797 9.828 -1.906 1 94.19 294 SER B CA 1
ATOM 5010 C C . SER B 1 294 ? -8.359 10.562 -0.645 1 94.19 294 SER B C 1
ATOM 5012 O O . SER B 1 294 ? -9.156 11.273 -0.025 1 94.19 294 SER B O 1
ATOM 5014 N N . VAL B 1 295 ? -7.09 10.375 -0.29 1 92.5 295 VAL B N 1
ATOM 5015 C CA . VAL B 1 295 ? -6.539 11.008 0.902 1 92.5 295 VAL B CA 1
ATOM 5016 C C . VAL B 1 295 ? -5.34 11.875 0.519 1 92.5 295 VAL B C 1
ATOM 5018 O O . VAL B 1 295 ? -4.465 11.438 -0.231 1 92.5 295 VAL B O 1
ATOM 5021 N N . GLN B 1 296 ? -5.355 13.086 0.976 1 89.38 296 GLN B N 1
ATOM 5022 C CA . GLN B 1 296 ? -4.266 14.023 0.717 1 89.38 296 GLN B CA 1
ATOM 5023 C C . GLN B 1 296 ? -3.658 14.539 2.02 1 89.38 296 GLN B C 1
ATOM 5025 O O . GLN B 1 296 ? -4.383 14.922 2.939 1 89.38 296 GLN B O 1
ATOM 5030 N N . GLY B 1 297 ? -2.348 14.453 2.062 1 87.38 297 GLY B N 1
ATOM 5031 C CA . GLY B 1 297 ? -1.643 15.031 3.195 1 87.38 297 GLY B CA 1
ATOM 5032 C C . GLY B 1 297 ? -1.249 16.484 2.977 1 87.38 297 GLY B C 1
ATOM 5033 O O . GLY B 1 297 ? -1.434 17.016 1.883 1 87.38 297 GLY B O 1
ATOM 5034 N N . PHE B 1 298 ? -0.783 17.078 4.078 1 82.81 298 PHE B N 1
ATOM 5035 C CA . PHE B 1 298 ? -0.264 18.438 3.973 1 82.81 298 PHE B CA 1
ATOM 5036 C C . PHE B 1 298 ? 1.036 18.453 3.178 1 82.81 298 PHE B C 1
ATOM 5038 O O . PHE B 1 298 ? 1.886 17.578 3.344 1 82.81 298 PHE B O 1
ATOM 5045 N N . ALA B 1 299 ? 1.24 19.297 2.182 1 67.44 299 ALA B N 1
ATOM 5046 C CA . ALA B 1 299 ? 2.406 19.391 1.306 1 67.44 299 ALA B CA 1
ATOM 5047 C C . ALA B 1 299 ? 3.678 19.641 2.109 1 67.44 299 ALA B C 1
ATOM 5049 O O . ALA B 1 299 ? 4.746 19.125 1.775 1 67.44 299 ALA B O 1
ATOM 5050 N N . ASP B 1 300 ? 3.713 20.5 3.084 1 61.97 300 ASP B N 1
ATOM 5051 C CA . ASP B 1 300 ? 4.918 20.984 3.748 1 61.97 300 ASP B CA 1
ATOM 5052 C C . ASP B 1 300 ? 5.121 20.297 5.094 1 61.97 300 ASP B C 1
ATOM 5054 O O . ASP B 1 300 ? 5.633 20.906 6.039 1 61.97 300 ASP B O 1
ATOM 5058 N N . SER B 1 301 ? 4.672 19.031 5.109 1 63.12 301 SER B N 1
ATOM 5059 C CA . SER B 1 301 ? 4.887 18.312 6.359 1 63.12 301 SER B CA 1
ATOM 5060 C C . SER B 1 301 ? 6.242 17.609 6.363 1 63.12 301 SER B C 1
ATOM 5062 O O . SER B 1 301 ? 6.648 17.016 5.355 1 63.12 301 SER B O 1
ATOM 5064 N N . PRO B 1 302 ? 7.078 18.125 7.371 1 59 302 PRO B N 1
ATOM 5065 C CA . PRO B 1 302 ? 8.391 17.484 7.438 1 59 302 PRO B CA 1
ATOM 5066 C C . PRO B 1 302 ? 8.289 15.961 7.551 1 59 302 PRO B C 1
ATOM 5068 O O . PRO B 1 302 ? 9.305 15.281 7.715 1 59 302 PRO B O 1
ATOM 5071 N N . VAL B 1 303 ? 7.133 15.336 7.719 1 52.5 303 VAL B N 1
ATOM 5072 C CA . VAL B 1 303 ? 6.871 13.984 8.195 1 52.5 303 VAL B CA 1
ATOM 5073 C C . VAL B 1 303 ? 7.133 12.977 7.074 1 52.5 303 VAL B C 1
ATOM 5075 O O . VAL B 1 303 ? 6.879 11.781 7.23 1 52.5 303 VAL B O 1
ATOM 5078 N N . SER B 1 304 ? 7.523 13.328 5.938 1 47.53 304 SER B N 1
ATOM 5079 C CA . SER B 1 304 ? 7.805 12.031 5.328 1 47.53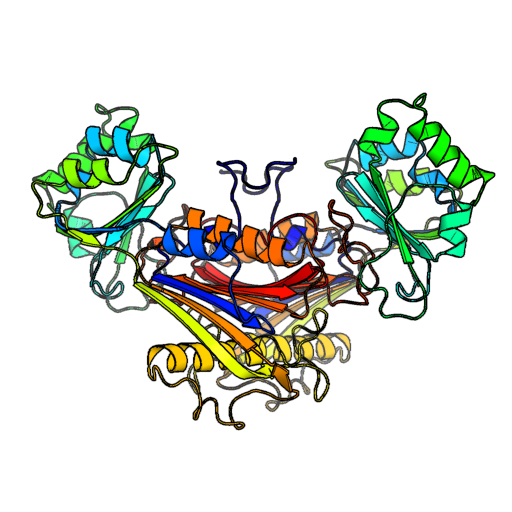 304 SER B CA 1
ATOM 5080 C C . SER B 1 304 ? 8.68 11.172 6.238 1 47.53 304 SER B C 1
ATOM 5082 O O . SER B 1 304 ? 9.375 10.273 5.766 1 47.53 304 SER B O 1
ATOM 5084 N N . TRP B 1 305 ? 8.93 11.727 7.641 1 39.22 305 TRP B N 1
ATOM 5085 C CA . TRP B 1 305 ? 10.117 11.539 8.461 1 39.22 305 TRP B CA 1
ATOM 5086 C C . TRP B 1 305 ? 10.047 10.211 9.219 1 39.22 305 TRP B C 1
ATOM 5088 O O . TRP B 1 305 ? 9.438 10.133 10.289 1 39.22 305 TRP B O 1
ATOM 5098 N N . ARG B 1 306 ? 9.555 9.266 8.75 1 41.22 306 ARG B N 1
ATOM 5099 C CA . ARG B 1 306 ? 9.719 8.086 9.594 1 41.22 306 ARG B CA 1
ATOM 5100 C C . ARG B 1 306 ? 11.117 8.047 10.203 1 41.22 306 ARG B C 1
ATOM 5102 O O . ARG B 1 306 ? 12.016 8.758 9.758 1 41.22 306 ARG B O 1
ATOM 5109 N N . GLU B 1 307 ? 11.297 7.02 11.047 1 39.66 307 GLU B N 1
ATOM 5110 C CA . GLU B 1 307 ? 12.453 6.852 11.922 1 39.66 307 GLU B CA 1
ATOM 5111 C C . GLU B 1 307 ? 13.742 7.254 11.211 1 39.66 307 GLU B C 1
ATOM 5113 O O . GLU B 1 307 ? 14.672 7.77 11.844 1 39.66 307 GLU B O 1
ATOM 5118 N N . SER B 1 308 ? 13.977 6.426 10.133 1 36.44 308 SER B N 1
ATOM 5119 C CA . SER B 1 308 ? 15.305 6.75 9.625 1 36.44 308 SER B CA 1
ATOM 5120 C C . SER B 1 308 ? 15.32 8.117 8.945 1 36.44 308 SER B C 1
ATOM 5122 O O . SER B 1 308 ? 14.383 8.469 8.234 1 36.44 308 SER B O 1
ATOM 5124 N N . GLU B 1 309 ? 15.891 9.109 9.531 1 37.03 309 GLU B N 1
ATOM 5125 C CA . GLU B 1 309 ? 16.281 10.5 9.344 1 37.03 309 GLU B CA 1
ATOM 5126 C C . GLU B 1 309 ? 16.359 10.852 7.859 1 37.03 309 GLU B C 1
ATOM 5128 O O . GLU B 1 309 ? 16.953 11.867 7.484 1 37.03 309 GLU B O 1
ATOM 5133 N N . HIS B 1 310 ? 15.992 9.984 6.977 1 35.72 310 HIS B N 1
ATOM 5134 C CA . HIS B 1 310 ? 16.641 10.484 5.77 1 35.72 310 HIS B CA 1
ATOM 5135 C C . HIS B 1 310 ? 16 11.797 5.312 1 35.72 310 HIS B C 1
ATOM 5137 O O . HIS B 1 310 ? 16.438 12.875 5.719 1 35.72 310 HIS B O 1
ATOM 5143 N N . GLY B 1 311 ? 15.758 12.047 3.93 1 35.34 311 GLY B N 1
ATOM 5144 C CA . GLY B 1 311 ? 15.727 13.258 3.135 1 35.34 311 GLY B CA 1
ATOM 5145 C C . GLY B 1 311 ? 14.359 13.906 3.076 1 35.34 311 GLY B C 1
ATOM 5146 O O . GLY B 1 311 ? 13.344 13.219 2.918 1 35.34 311 GLY B O 1
ATOM 5147 N N . PHE B 1 312 ? 14.141 14.844 4.008 1 39.97 312 PHE B N 1
ATOM 5148 C CA . PHE B 1 312 ? 12.984 15.727 3.92 1 39.97 312 PHE B CA 1
ATOM 5149 C C . PHE B 1 312 ? 12.906 16.391 2.549 1 39.97 312 PHE B C 1
ATOM 5151 O O . PHE B 1 312 ? 13.836 17.078 2.139 1 39.97 312 PHE B O 1
ATOM 5158 N N . GLN B 1 313 ? 12.695 15.68 1.453 1 41.44 313 GLN B N 1
ATOM 5159 C CA . GLN B 1 313 ? 12.609 16.547 0.281 1 41.44 313 GLN B CA 1
ATOM 5160 C C . GLN B 1 313 ? 11.367 17.438 0.34 1 41.44 313 GLN B C 1
ATOM 5162 O O . GLN B 1 313 ? 10.43 17.156 1.095 1 41.44 313 GLN B O 1
ATOM 5167 N N . LYS B 1 314 ? 11.383 18.391 -0.485 1 42.78 314 LYS B N 1
ATOM 5168 C CA . LYS B 1 314 ? 10.398 19.375 -0.917 1 42.78 314 LYS B CA 1
ATOM 5169 C C . LYS B 1 314 ? 9.016 18.75 -1.039 1 42.78 314 LYS B C 1
ATOM 5171 O O . LYS B 1 314 ? 8.859 17.656 -1.599 1 42.78 314 LYS B O 1
ATOM 5176 N N . GLY B 1 315 ? 8.07 19.516 -0.729 1 47.56 315 GLY B N 1
ATOM 5177 C CA . GLY B 1 315 ? 6.645 19.625 -1.013 1 47.56 315 GLY B CA 1
ATOM 5178 C C . GLY B 1 315 ? 6.086 18.422 -1.737 1 47.56 315 GLY B C 1
ATOM 5179 O O . GLY B 1 315 ? 5.672 18.516 -2.895 1 47.56 315 GLY B O 1
ATOM 5180 N N . GLY B 1 316 ? 6.555 17.297 -1.358 1 53.47 316 GLY B N 1
ATOM 5181 C CA . GLY B 1 316 ? 6.027 16.188 -2.146 1 53.47 316 GLY B CA 1
ATOM 5182 C C . GLY B 1 316 ? 4.613 15.805 -1.763 1 53.47 316 GLY B C 1
ATOM 5183 O O . GLY B 1 316 ? 4.133 16.172 -0.688 1 53.47 316 GLY B O 1
ATOM 5184 N N . GLU B 1 317 ? 3.756 15.648 -2.83 1 60.84 317 GLU B N 1
ATOM 5185 C CA . GLU B 1 317 ? 2.416 15.102 -2.637 1 60.84 317 GLU B CA 1
ATOM 5186 C C . GLU B 1 317 ? 2.447 13.852 -1.763 1 60.84 317 GLU B C 1
ATOM 5188 O O . GLU B 1 317 ? 3.291 12.969 -1.956 1 60.84 317 GLU B O 1
ATOM 5193 N N . HIS B 1 318 ? 1.852 13.961 -0.526 1 76.81 318 HIS B N 1
ATOM 5194 C CA . HIS B 1 318 ? 1.516 12.797 0.286 1 76.81 318 HIS B CA 1
ATOM 5195 C C . HIS B 1 318 ? 0.051 12.406 0.113 1 76.81 318 HIS B C 1
ATOM 5197 O O . HIS B 1 318 ? -0.843 13.109 0.59 1 76.81 318 HIS B O 1
ATOM 5203 N N . LEU B 1 319 ? -0.028 11.422 -0.728 1 86.06 319 LEU B N 1
ATOM 5204 C CA . LEU B 1 319 ? -1.416 11.07 -1.008 1 86.06 319 LEU B CA 1
ATOM 5205 C C . LEU B 1 319 ? -1.555 9.586 -1.292 1 86.06 319 LEU B C 1
ATOM 5207 O O . LEU B 1 319 ? -0.566 8.906 -1.593 1 86.06 319 LEU B O 1
ATOM 5211 N N . TYR B 1 320 ? -2.732 9.102 -1.081 1 87.75 320 TYR B N 1
ATOM 5212 C CA . TYR B 1 320 ? -3.082 7.781 -1.581 1 87.75 320 TYR B CA 1
ATOM 5213 C C . TYR B 1 320 ? -4.543 7.73 -2.02 1 87.75 320 TYR B C 1
ATOM 5215 O O . TYR B 1 320 ? -5.383 8.453 -1.483 1 87.75 320 TYR B O 1
ATOM 5223 N N . ASN B 1 321 ? -4.797 6.902 -3.047 1 91.5 321 ASN B N 1
ATOM 5224 C CA . ASN B 1 321 ? -6.121 6.711 -3.623 1 91.5 321 ASN B CA 1
ATOM 5225 C C . ASN B 1 321 ? -6.512 5.238 -3.65 1 91.5 321 ASN B C 1
ATOM 5227 O O . ASN B 1 321 ? -5.73 4.391 -4.09 1 91.5 321 ASN B O 1
ATOM 5231 N N . PHE B 1 322 ? -7.73 4.988 -3.193 1 92.81 322 PHE B N 1
ATOM 5232 C CA . PHE B 1 322 ? -8.297 3.648 -3.279 1 92.81 322 PHE B CA 1
ATOM 5233 C C . PHE B 1 322 ? -9.469 3.615 -4.254 1 92.81 322 PHE B C 1
ATOM 5235 O O . PHE B 1 322 ? -10.281 4.543 -4.293 1 92.81 322 PHE B O 1
ATOM 5242 N N . VAL B 1 323 ? -9.516 2.572 -5.012 1 95.38 323 VAL B N 1
ATOM 5243 C CA . VAL B 1 323 ? -10.727 2.152 -5.703 1 95.38 323 VAL B CA 1
ATOM 5244 C C . VAL B 1 323 ? -11.156 0.774 -5.207 1 95.38 323 VAL B C 1
ATOM 5246 O O . VAL B 1 323 ? -10.406 -0.196 -5.32 1 95.38 323 VAL B O 1
ATOM 5249 N N . ILE B 1 324 ? -12.312 0.754 -4.629 1 92.56 324 ILE B N 1
ATOM 5250 C CA . ILE B 1 324 ? -12.852 -0.508 -4.133 1 92.56 324 ILE B CA 1
ATOM 5251 C C . ILE B 1 324 ? -13.977 -0.987 -5.047 1 92.56 324 ILE B C 1
ATOM 5253 O O . ILE B 1 324 ? -14.969 -0.282 -5.234 1 92.56 324 ILE B O 1
ATOM 5257 N N . PHE B 1 325 ? -13.805 -2.186 -5.535 1 91.31 325 PHE B N 1
ATOM 5258 C CA . PHE B 1 325 ? -14.773 -2.707 -6.492 1 91.31 325 PHE B CA 1
ATOM 5259 C C . PHE B 1 325 ? -15.797 -3.596 -5.797 1 91.31 325 PHE B C 1
ATOM 5261 O O . PHE B 1 325 ? -15.539 -4.105 -4.699 1 91.31 325 PHE B O 1
ATOM 5268 N N . ASN B 1 326 ? -16.938 -3.73 -6.496 1 89.44 326 ASN B N 1
ATOM 5269 C CA . ASN B 1 326 ? -18 -4.527 -5.902 1 89.44 326 ASN B CA 1
ATOM 5270 C C . ASN B 1 326 ? -17.641 -6.012 -5.871 1 89.44 326 ASN B C 1
ATOM 5272 O O . ASN B 1 326 ? -18.297 -6.793 -5.176 1 89.44 326 ASN B O 1
ATOM 5276 N N . ASN B 1 327 ? -16.641 -6.418 -6.613 1 78.69 327 ASN B N 1
ATOM 5277 C CA . ASN B 1 327 ? -16.156 -7.789 -6.52 1 78.69 327 ASN B CA 1
ATOM 5278 C C . ASN B 1 327 ? -15.094 -7.934 -5.438 1 78.69 327 ASN B C 1
ATOM 5280 O O . ASN B 1 327 ? -14.383 -8.938 -5.391 1 78.69 327 ASN B O 1
ATOM 5284 N N . ARG B 1 328 ? -14.836 -6.781 -4.77 1 76.44 328 ARG B N 1
ATOM 5285 C CA . ARG B 1 328 ? -13.961 -6.723 -3.602 1 76.44 328 ARG B CA 1
ATOM 5286 C C . ARG B 1 328 ? -12.5 -6.562 -4.016 1 76.44 328 ARG B C 1
ATOM 5288 O O . ARG B 1 328 ? -11.609 -6.543 -3.168 1 76.44 328 ARG B O 1
ATOM 5295 N N . ASP B 1 329 ? -12.25 -6.551 -5.312 1 81.81 329 ASP B N 1
ATOM 5296 C CA . ASP B 1 329 ? -10.938 -6.098 -5.754 1 81.81 329 ASP B CA 1
ATOM 5297 C C . ASP B 1 329 ? -10.703 -4.637 -5.367 1 81.81 329 ASP B C 1
ATOM 5299 O O . ASP B 1 329 ? -11.648 -3.914 -5.055 1 81.81 329 ASP B O 1
ATOM 5303 N N . TYR B 1 330 ? -9.406 -4.297 -5.289 1 87.56 330 TYR B N 1
ATOM 5304 C CA . TYR B 1 330 ? -9.172 -2.869 -5.102 1 87.56 330 TYR B CA 1
ATOM 5305 C C . TYR B 1 330 ? -7.91 -2.422 -5.836 1 87.56 330 TYR B C 1
ATOM 5307 O O . TYR B 1 330 ? -7.027 -3.232 -6.121 1 87.56 330 TYR B O 1
ATOM 5315 N N . TRP B 1 331 ? -7.941 -1.185 -6.242 1 90.88 331 TRP B N 1
ATOM 5316 C CA . TRP B 1 331 ? -6.758 -0.47 -6.707 1 90.88 331 TRP B CA 1
ATOM 5317 C C . TRP B 1 331 ? -6.227 0.464 -5.625 1 90.88 331 TRP B C 1
ATOM 5319 O O . TRP B 1 331 ? -7.004 1.077 -4.891 1 90.88 331 TRP B O 1
ATOM 5329 N N . LEU B 1 332 ? -4.852 0.545 -5.504 1 88.62 332 LEU B N 1
ATOM 5330 C CA . LEU B 1 332 ? -4.195 1.507 -4.625 1 88.62 332 LEU B CA 1
ATOM 5331 C C . LEU B 1 332 ? -3.102 2.268 -5.371 1 88.62 332 LEU B C 1
ATOM 5333 O O . LEU B 1 332 ? -2.297 1.666 -6.082 1 88.62 332 LEU B O 1
ATOM 5337 N N . GLN B 1 333 ? -3.201 3.498 -5.332 1 89.94 333 GLN B N 1
ATOM 5338 C CA . GLN B 1 333 ? -2.121 4.375 -5.773 1 89.94 333 GLN B CA 1
ATOM 5339 C C . GLN B 1 333 ? -1.635 5.266 -4.633 1 89.94 333 GLN B C 1
ATOM 5341 O O . GLN B 1 333 ? -2.434 5.941 -3.982 1 89.94 333 GLN B O 1
ATOM 5346 N N . MET B 1 334 ? -0.316 5.25 -4.457 1 88 334 MET B N 1
ATOM 5347 C CA . MET B 1 334 ? 0.209 5.992 -3.314 1 88 334 MET B CA 1
ATOM 5348 C C . MET B 1 334 ? 1.513 6.695 -3.674 1 88 334 MET B C 1
ATOM 5350 O O . MET B 1 334 ? 2.324 6.16 -4.434 1 88 334 MET B O 1
ATOM 5354 N N . ALA B 1 335 ? 1.682 7.871 -3.275 1 85.88 335 ALA B N 1
ATOM 5355 C CA . ALA B 1 335 ? 2.938 8.617 -3.254 1 85.88 335 ALA B CA 1
ATOM 5356 C C . ALA B 1 335 ? 3.26 9.109 -1.848 1 85.88 335 ALA B C 1
ATOM 5358 O O . ALA B 1 335 ? 2.494 9.883 -1.266 1 85.88 335 ALA B O 1
ATOM 5359 N N . VAL B 1 336 ? 4.27 8.539 -1.236 1 76.81 336 VAL B N 1
ATOM 5360 C CA . VAL B 1 336 ? 4.539 8.906 0.15 1 76.81 336 VAL B CA 1
ATOM 5361 C C . VAL B 1 336 ? 6.035 9.164 0.334 1 76.81 336 VAL B C 1
ATOM 5363 O O . VAL B 1 336 ? 6.852 8.719 -0.473 1 76.81 336 VAL B O 1
ATOM 5366 N N . GLY B 1 337 ? 6.25 10.07 1.183 1 66.12 337 GLY B N 1
ATOM 5367 C CA . GLY B 1 337 ? 7.629 10.258 1.611 1 66.12 337 GLY B CA 1
ATOM 5368 C C . GLY B 1 337 ? 8.133 9.141 2.508 1 66.12 337 GLY B C 1
ATOM 5369 O O . GLY B 1 337 ? 7.344 8.477 3.18 1 66.12 337 GLY B O 1
ATOM 5370 N N . ALA B 1 338 ? 9.305 8.516 2.018 1 50.41 338 ALA B N 1
ATOM 5371 C CA . ALA B 1 338 ? 9.922 7.336 2.617 1 50.41 338 ALA B CA 1
ATOM 5372 C C . ALA B 1 338 ? 9.898 7.422 4.141 1 50.41 338 ALA B C 1
ATOM 5374 O O . ALA B 1 338 ? 10.281 8.438 4.719 1 50.41 338 ALA B O 1
ATOM 5375 N N . ASP B 1 339 ? 8.805 7.043 4.801 1 45.62 339 ASP B N 1
ATOM 5376 C CA . ASP B 1 339 ? 9.18 6.785 6.188 1 45.62 339 ASP B CA 1
ATOM 5377 C C . ASP B 1 339 ? 10.508 6.035 6.27 1 45.62 339 ASP B C 1
ATOM 5379 O O . ASP B 1 339 ? 11.148 5.789 5.246 1 45.62 339 ASP B O 1
ATOM 5383 N N . ASP B 1 340 ? 10.547 5.258 7.469 1 43.44 340 ASP B N 1
ATOM 5384 C CA . ASP B 1 340 ? 11.555 4.23 7.684 1 43.44 340 ASP B CA 1
ATOM 5385 C C . ASP B 1 340 ? 11.703 3.342 6.449 1 43.44 340 ASP B C 1
ATOM 5387 O O . ASP B 1 340 ? 10.961 3.486 5.48 1 43.44 340 ASP B O 1
ATOM 5391 N N . ASP B 1 341 ? 12 1.984 6.766 1 43.25 341 ASP B N 1
ATOM 5392 C CA . ASP B 1 341 ? 12.461 0.898 5.906 1 43.25 341 ASP B CA 1
ATOM 5393 C C . ASP B 1 341 ? 11.602 0.78 4.652 1 43.25 341 ASP B C 1
ATOM 5395 O O . ASP B 1 341 ? 10.625 1.522 4.488 1 43.25 341 ASP B O 1
ATOM 5399 N N . CYS B 1 342 ? 11.602 -0.301 4.02 1 44.09 342 CYS B N 1
ATOM 5400 C CA . CYS B 1 342 ? 11.125 -0.791 2.73 1 44.09 342 CYS B CA 1
ATOM 5401 C C . CYS B 1 342 ? 9.625 -0.553 2.576 1 44.09 342 CYS B C 1
ATOM 5403 O O . CYS B 1 342 ? 8.883 -0.613 3.557 1 44.09 342 CYS B O 1
ATOM 5405 N N . PRO B 1 343 ? 9.297 0.249 1.345 1 46.59 343 PRO B N 1
ATOM 5406 C CA . PRO B 1 343 ? 7.875 0.273 0.99 1 46.59 343 PRO B CA 1
ATOM 5407 C C . PRO B 1 343 ? 7.09 -0.881 1.611 1 46.59 343 PRO B C 1
ATOM 5409 O O . PRO B 1 343 ? 7.645 -1.961 1.83 1 46.59 343 PRO B O 1
ATOM 5412 N N . PRO B 1 344 ? 5.957 -0.641 2.32 1 42.16 344 PRO B N 1
ATOM 5413 C CA . PRO B 1 344 ? 5.156 -1.71 2.922 1 42.16 344 PRO B CA 1
ATOM 5414 C C . PRO B 1 344 ? 4.816 -2.82 1.93 1 42.16 344 PRO B C 1
ATOM 5416 O O . PRO B 1 344 ? 4.816 -2.592 0.717 1 42.16 344 PRO B O 1
#

Organism: Bos taurus (NCBI:txid9913)

Solvent-accessible surface area (backbone atoms only — not comparable to full-atom values): 36326 Å² total; per-residue (Å²): 129,82,69,80,74,52,89,79,80,59,69,25,64,61,60,58,49,66,54,24,34,36,41,34,37,40,34,45,57,25,73,67,80,51,69,70,59,50,51,48,66,75,57,68,57,64,22,32,39,30,60,64,39,52,56,45,62,70,69,34,64,68,44,38,57,60,40,39,71,61,28,33,28,36,36,33,52,48,98,49,48,54,90,78,31,68,35,43,31,33,38,53,87,29,39,35,38,34,42,25,43,54,67,59,42,59,53,36,66,65,77,63,42,66,32,70,54,43,84,49,92,64,55,34,29,38,31,74,43,51,46,64,65,39,62,72,38,76,82,32,68,66,34,51,48,52,49,41,17,28,64,66,62,40,61,47,60,40,32,31,38,36,33,73,52,41,90,86,62,70,78,60,58,60,54,62,72,38,50,89,51,62,54,41,83,42,68,55,49,74,49,77,48,65,36,65,64,41,68,40,62,32,73,42,79,38,32,60,79,31,38,92,82,68,15,29,23,54,63,53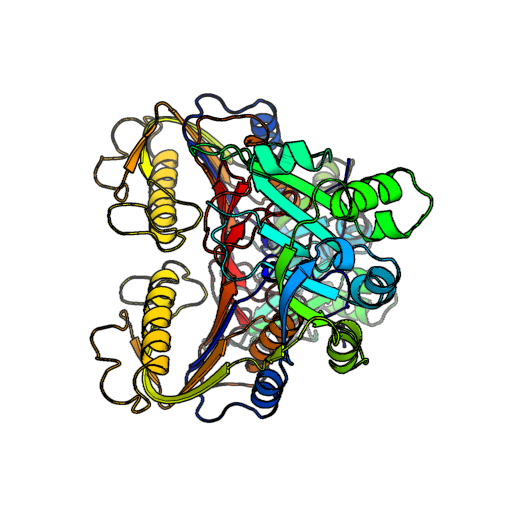,49,52,56,35,50,52,52,54,54,55,43,61,71,66,46,92,67,67,75,75,66,76,45,84,82,64,50,52,66,35,60,45,72,30,70,22,24,29,38,38,37,40,36,43,70,47,56,54,70,56,50,51,52,50,48,38,51,59,54,51,58,50,75,43,95,63,82,30,66,41,36,38,41,40,39,32,29,47,45,50,51,66,49,36,54,25,83,54,72,55,36,60,58,71,64,28,45,26,35,39,36,39,38,39,32,54,59,43,23,33,39,39,41,35,22,38,42,36,38,43,78,50,84,83,130,82,67,81,73,54,86,80,81,60,70,23,66,61,59,60,48,66,54,24,34,34,42,33,36,41,34,45,55,26,73,67,78,50,68,68,59,50,51,49,66,75,57,68,58,62,22,32,39,30,59,64,40,52,55,44,61,71,69,33,65,67,42,37,58,59,39,38,72,61,29,35,29,37,34,34,52,48,97,52,48,55,89,77,32,67,37,44,32,33,38,53,87,28,39,36,38,33,41,26,43,54,68,60,40,62,53,37,66,64,78,61,42,70,33,72,54,44,84,51,90,64,54,33,31,39,30,75,43,52,46,65,66,40,62,73,38,76,81,32,69,65,34,51,50,54,48,43,17,27,64,65,63,41,62,46,61,40,32,33,37,36,34,74,51,43,89,86,62,68,78,61,57,62,53,62,71,39,51,89,50,63,54,41,82,43,67,56,49,74,48,76,48,64,34,66,63,42,68,40,63,32,74,42,79,39,31,58,78,30,37,92,83,69,15,30,23,55,63,51,48,53,56,35,48,52,54,54,54,56,44,59,70,65,46,92,67,67,75,75,66,78,44,83,82,64,48,53,68,34,60,47,72,30,68,20,24,29,38,37,37,40,36,44,70,46,57,53,69,55,50,51,52,50,50,39,52,60,56,51,58,50,74,44,96,64,83,30,65,43,34,39,40,40,40,34,30,46,45,52,49,68,50,35,54,26,83,54,71,60,33,59,59,72,63,27,43,27,34,39,37,38,37,41,32,57,57,44,24,33,37,41,40,35,24,39,42,32,38,41,79,52,84,83

pLDDT: mean 81.24, std 19.35, range [16.19, 97.62]

Radius of gyration: 26.57 Å; Cα contacts (8 Å, |Δi|>4): 1521; chains: 2; bounding box: 56×72×67 Å